Protein AF-A0A944AHN7-F1 (afdb_monomer_lite)

Secondary structure (DSSP, 8-state):
---PPPPP----------------EEE-SGGGHHHHHHHHHHHHHHH-------EEEEEEETTEEEEEE-GGGGSS-B-HHHHHHHHHHHHHT--GGGTT-EEEEEEETTEEGGGGBPP-TTS--PPPP-TTPPPP-TTT---SEEETTPPP-TTTTTT-EEE------BEEETTTTEEE-SS--BTTB-HHHHTHHHIIIIIHHHHHHTT-EEE-SS-----S--EEE-SSPPTT----EEEEESS-EEEEEE-----SSB-TT--GGGSEEEEEEE--TT---EEEEEEEESS-EEEEEEE-----TTB-S-EEEEEEETTEEEEEEE-TTSSTTS-EEEEEEEE-SEEEEEEEEE-S--TT---TT-EEEE--EEES--B--B-B--TTS-PPPB---SBGGGB-HHHHHHHTT--HHHH-TTTTS-HHHHS--

Sequence (437 aa):
MVRKMVLSLCCLAGMACSGTLLAQTRLDVADFKEECDSLTALLEKRTQVRSVVRIKQLSANGQLLNFSFTEHIGDWRWTREDIRWFRKELKARLPEKYKDYSIGELKCRKLDLNRYVTPVRNDNGRPAETAYRVRDRRSEVKPLVTRVESESYDKGLSGRHIALWQSHGRYFEEKLDRWEWQRATIFETVEDLYTQSYVLPFLVPMLENAGAVVMLPRERDFSRIERLADNDPALDGSCDSYTEKGDWSDAGTGFRNAKSEYTGIDNPFRMGSARKAAQKAGSEASASWSVDMPERGSYAVYISYTTLENSTDCASYTVHHLGGDTHFRVNQQMGGGMWVYLGDFELPEGRSTVITLDCGVPEGCSSKGKSVSADAVKVGGGMGNIARSSSGSGNAPVCSGMPRFTEGARYWLQWSGFDEKVWNLNEQKSDYRDDFM

Foldseek 3Di:
DDDDDDDDDDDDDDPPPPPPPQDKAWDDQVQCPVVFVVLQVVLCVVQVDHFGWGFPTWTDRPLEIATETEQRVLSGADAPVNVVVSQVSSLVPRDPVNNRGHYDFYHHPNDTVVLSHDDDPPDPLDHDDDPPDDDDCLVPDADQKDFPPADADPSFAASAEAEDEQFFFWWQDQVVFATDQPDDQDPNDRRRCVSNVCCLVPVVCVNVNSRYHYDYLFFNFPDQDKWKEWPDQAPVNFPKYKDKDDDKDWPAFAADPNDQAAEQLDARSRVHTKMKDAQEAPDPIKMWIKTAAQAWDWKWKWFAWAQDPQAFQFWWKWFQAPVGIIIMGGGSNDLHSFTDTDDTGTHHHGMDTGMMTDSHADPPGDRVSHMYMGTMMMIHQHQQRYFDGHDPPPDDTDTNRGGRNRHASLRSCRHGRHDCVQQVVVSNPDNPVSRDD

pLDDT: mean 89.03, std 15.63, range [26.81, 98.88]

Radius of gyration: 29.53 Å; chains: 1; bounding box: 69×67×77 Å

Structure (mmCIF, N/CA/C/O backbone):
data_AF-A0A944AHN7-F1
#
_entry.id   AF-A0A944AHN7-F1
#
loop_
_atom_site.group_PDB
_atom_site.id
_atom_site.type_symbol
_atom_site.label_atom_id
_atom_site.label_alt_id
_atom_site.label_comp_id
_atom_site.label_asym_id
_atom_site.label_entity_id
_atom_site.label_seq_id
_atom_site.pdbx_PDB_ins_code
_atom_site.Cartn_x
_atom_site.Cartn_y
_atom_site.Cartn_z
_atom_site.occupancy
_atom_site.B_iso_or_equiv
_atom_site.auth_seq_id
_atom_site.auth_comp_id
_atom_site.auth_asym_id
_atom_site.auth_atom_id
_atom_site.pdbx_PDB_model_num
ATOM 1 N N . MET A 1 1 ? 29.837 23.086 48.087 1.00 34.62 1 MET A N 1
ATOM 2 C CA . MET A 1 1 ? 29.639 24.391 48.756 1.00 34.62 1 MET A CA 1
ATOM 3 C C . MET A 1 1 ? 28.560 25.140 47.984 1.00 34.62 1 MET A C 1
ATOM 5 O O . MET A 1 1 ? 28.779 25.521 46.845 1.00 34.62 1 MET A O 1
ATOM 9 N N . VAL A 1 2 ? 27.355 25.194 48.549 1.00 30.11 2 VAL A N 1
ATOM 10 C CA . VAL A 1 2 ? 26.125 25.701 47.919 1.00 30.11 2 VAL A CA 1
ATOM 11 C C . VAL A 1 2 ? 26.207 27.225 47.780 1.00 30.11 2 VAL A C 1
ATOM 13 O O . VAL A 1 2 ? 26.407 27.908 48.783 1.00 30.11 2 VAL A O 1
ATOM 16 N N . ARG A 1 3 ? 26.041 27.776 46.569 1.00 27.00 3 ARG A N 1
ATOM 17 C CA . ARG A 1 3 ? 25.866 29.224 46.362 1.00 27.00 3 ARG A CA 1
ATOM 18 C C . ARG A 1 3 ? 24.430 29.521 45.938 1.00 27.00 3 ARG A C 1
ATOM 20 O O . ARG A 1 3 ? 23.948 29.035 44.923 1.00 27.00 3 ARG A O 1
ATOM 27 N N . LYS A 1 4 ? 23.778 30.298 46.803 1.00 28.92 4 LYS A N 1
ATOM 28 C CA . LYS A 1 4 ? 22.403 30.792 46.744 1.00 28.92 4 LYS A CA 1
ATOM 29 C C . LYS A 1 4 ? 22.189 31.690 45.523 1.00 28.92 4 LYS A C 1
ATOM 31 O O . LYS A 1 4 ? 22.969 32.608 45.289 1.00 28.92 4 LYS A O 1
ATOM 36 N N . MET A 1 5 ? 21.092 31.444 44.815 1.00 28.06 5 MET A N 1
ATOM 37 C CA . MET A 1 5 ? 20.520 32.323 43.799 1.00 28.06 5 MET A CA 1
ATOM 38 C C . MET A 1 5 ? 19.549 33.282 44.505 1.00 28.06 5 MET A C 1
ATOM 40 O O . MET A 1 5 ? 18.657 32.839 45.228 1.00 28.06 5 MET A O 1
ATOM 44 N N . VAL A 1 6 ? 19.762 34.589 44.354 1.00 28.97 6 VAL A N 1
ATOM 45 C CA . VAL A 1 6 ? 18.890 35.644 44.889 1.00 28.97 6 VAL A CA 1
ATOM 46 C C . VAL A 1 6 ? 17.769 35.889 43.879 1.00 28.97 6 VAL A C 1
ATOM 48 O O . VAL A 1 6 ? 18.037 36.279 42.746 1.00 28.97 6 VAL A O 1
ATOM 51 N N . LEU A 1 7 ? 16.522 35.642 44.291 1.00 27.39 7 LEU A N 1
ATOM 52 C CA . LEU A 1 7 ? 15.317 36.052 43.568 1.00 27.39 7 LEU A CA 1
ATOM 53 C C . LEU A 1 7 ? 15.121 37.565 43.725 1.00 27.39 7 LEU A C 1
ATOM 55 O O . LEU A 1 7 ? 15.085 38.071 44.846 1.00 27.39 7 LEU A O 1
ATOM 59 N N . SER A 1 8 ? 14.941 38.261 42.604 1.00 26.81 8 SER A N 1
ATOM 60 C CA . SER A 1 8 ? 14.446 39.636 42.573 1.00 26.81 8 SER A CA 1
ATOM 61 C C . SER A 1 8 ? 12.931 39.610 42.363 1.00 26.81 8 SER A C 1
ATOM 63 O O . SER A 1 8 ? 12.436 38.969 41.436 1.00 26.81 8 SER A O 1
ATOM 65 N N . LEU A 1 9 ? 12.200 40.255 43.272 1.00 27.22 9 LEU A N 1
ATOM 66 C CA . LEU A 1 9 ? 10.745 40.363 43.280 1.00 27.22 9 LEU A CA 1
ATOM 67 C C . LEU A 1 9 ? 10.353 41.634 42.507 1.00 27.22 9 LEU A C 1
ATOM 69 O O . LEU A 1 9 ? 10.551 42.740 43.005 1.00 27.22 9 LEU A O 1
ATOM 73 N N . CYS A 1 10 ? 9.783 41.496 41.310 1.00 26.94 10 CYS A N 1
ATOM 74 C CA . CYS A 1 10 ? 9.089 42.595 40.635 1.00 26.94 10 CYS A CA 1
ATOM 75 C C . CYS A 1 10 ? 7.582 42.336 40.678 1.00 26.94 10 CYS A C 1
ATOM 77 O O . CYS A 1 10 ? 7.059 41.480 39.968 1.00 26.94 10 CYS A O 1
ATOM 79 N N . CYS A 1 11 ? 6.896 43.094 41.533 1.00 27.78 11 CYS A N 1
ATOM 80 C CA . CYS A 1 11 ? 5.447 43.222 41.549 1.00 27.78 11 CYS A CA 1
ATOM 81 C C . CYS A 1 11 ? 4.974 43.920 40.268 1.00 27.78 11 CYS A C 1
ATOM 83 O O . CYS A 1 11 ? 5.330 45.072 40.029 1.00 27.78 11 CYS A O 1
ATOM 85 N N . LEU A 1 12 ? 4.123 43.259 39.487 1.00 29.81 12 LEU A N 1
ATOM 86 C CA . LEU A 1 12 ? 3.300 43.898 38.464 1.00 29.81 12 LEU A CA 1
ATOM 87 C C . LEU A 1 12 ? 1.873 43.369 38.601 1.00 29.81 12 LEU A C 1
ATOM 89 O O . LEU A 1 12 ? 1.613 42.171 38.519 1.00 29.81 12 LEU A O 1
ATOM 93 N N . ALA A 1 13 ? 0.978 44.308 38.895 1.00 31.42 13 ALA A N 1
ATOM 94 C CA . ALA A 1 13 ? -0.440 44.114 39.115 1.00 31.42 13 ALA A CA 1
ATOM 95 C C . ALA A 1 13 ? -1.112 43.540 37.859 1.00 31.42 13 ALA A C 1
ATOM 97 O O . ALA A 1 13 ? -1.247 44.221 36.844 1.00 31.42 13 ALA A O 1
ATOM 98 N N . GLY A 1 14 ? -1.544 42.283 37.942 1.00 28.36 14 GLY A N 1
ATOM 99 C CA . GLY A 1 14 ? -2.434 41.664 36.970 1.00 28.36 14 GLY A CA 1
ATOM 100 C C . GLY A 1 14 ? -3.878 41.798 37.436 1.00 28.36 14 GLY A C 1
ATOM 101 O O . GLY A 1 14 ? -4.233 41.292 38.498 1.00 28.36 14 GLY A O 1
ATOM 102 N N . MET A 1 15 ? -4.702 42.477 36.636 1.00 30.14 15 MET A N 1
ATOM 103 C CA . MET A 1 15 ? -6.161 42.448 36.729 1.00 30.14 15 MET A CA 1
ATOM 104 C C . MET A 1 15 ? -6.645 40.999 36.842 1.00 30.14 15 MET A C 1
ATOM 106 O O . MET A 1 15 ? -6.613 40.240 35.873 1.00 30.14 15 MET A O 1
ATOM 110 N N . ALA A 1 16 ? -7.118 40.622 38.027 1.00 27.25 16 ALA A N 1
ATOM 111 C CA . ALA A 1 16 ? -7.889 39.410 38.216 1.00 27.25 16 ALA A CA 1
ATOM 112 C C . ALA A 1 16 ? -9.256 39.614 37.549 1.00 27.25 16 ALA A C 1
ATOM 114 O O . ALA A 1 16 ? -10.187 40.150 38.147 1.00 27.25 16 ALA A O 1
ATOM 115 N N . CYS A 1 17 ? -9.384 39.193 36.289 1.00 28.59 17 CYS A N 1
ATOM 116 C CA . CYS A 1 17 ? -10.681 38.765 35.787 1.00 28.59 17 CYS A CA 1
ATOM 117 C C . CYS A 1 17 ? -11.078 37.540 36.611 1.00 28.59 17 CYS A C 1
ATOM 119 O O . CYS A 1 17 ? -10.610 36.430 36.361 1.00 28.59 17 CYS A O 1
ATOM 121 N N . SER A 1 18 ? -11.896 37.772 37.634 1.00 28.89 18 SER A N 1
ATOM 122 C CA . SER A 1 18 ? -12.565 36.754 38.433 1.00 28.89 18 SER A CA 1
ATOM 123 C C . SER A 1 18 ? -13.493 35.936 37.538 1.00 28.89 18 SER A C 1
ATOM 125 O O . SER A 1 18 ? -14.699 36.157 37.492 1.00 28.89 18 SER A O 1
ATOM 127 N N . GLY A 1 19 ? -12.927 34.980 36.806 1.00 31.30 19 GLY A N 1
ATOM 128 C CA . GLY A 1 19 ? -13.672 33.826 36.342 1.00 31.30 19 GLY A CA 1
ATOM 129 C C . GLY A 1 19 ? -14.032 33.017 37.577 1.00 31.30 19 GLY A C 1
ATOM 130 O O . GLY A 1 19 ? -13.216 32.246 38.077 1.00 31.30 19 GLY A O 1
ATOM 131 N N . THR A 1 20 ? -15.231 33.227 38.111 1.00 32.91 20 THR A N 1
ATOM 132 C CA . THR A 1 20 ? -15.842 32.301 39.058 1.00 32.91 20 THR A CA 1
ATOM 133 C C . THR A 1 20 ? -15.934 30.942 38.370 1.00 32.91 20 THR A C 1
ATOM 135 O O . THR A 1 20 ? -16.839 30.672 37.586 1.00 32.91 20 THR A O 1
ATOM 138 N N . LEU A 1 21 ? -14.960 30.075 38.649 1.00 34.97 21 LEU A N 1
ATOM 139 C CA . LEU A 1 21 ? -15.103 28.634 38.498 1.00 34.97 21 LEU A CA 1
ATOM 140 C C . LEU A 1 21 ? -16.301 28.239 39.363 1.00 34.97 21 LEU A C 1
ATOM 142 O O . LEU A 1 21 ? -16.180 28.095 40.578 1.00 34.97 21 LEU A O 1
ATOM 146 N N . LEU A 1 22 ? -17.481 28.143 38.750 1.00 44.50 22 LEU A N 1
ATOM 147 C CA . LEU A 1 22 ? -18.654 27.575 39.396 1.00 44.50 22 LEU A CA 1
ATOM 148 C C . LEU A 1 22 ? -18.277 26.159 39.842 1.00 44.50 22 LEU A C 1
ATOM 150 O O . LEU A 1 22 ? -17.990 25.286 39.019 1.00 44.50 22 LEU A O 1
ATOM 154 N N . ALA A 1 23 ? -18.204 25.957 41.155 1.00 51.66 23 ALA A N 1
ATOM 155 C CA . ALA A 1 23 ? -17.868 24.672 41.741 1.00 51.66 23 ALA A CA 1
ATOM 156 C C . ALA A 1 23 ? -18.914 23.634 41.307 1.00 51.66 23 ALA A C 1
ATOM 158 O O . ALA A 1 23 ? -20.102 23.775 41.601 1.00 51.66 23 ALA A O 1
ATOM 159 N N . GLN A 1 24 ? -18.482 22.588 40.596 1.00 64.12 24 GLN A N 1
ATOM 160 C CA . GLN A 1 24 ? -19.369 21.480 40.252 1.00 64.12 24 GLN A CA 1
ATOM 161 C C . GLN A 1 24 ? -19.737 20.723 41.525 1.00 64.12 24 GLN A C 1
ATOM 163 O O . GLN A 1 24 ? -18.887 20.089 42.150 1.00 64.12 24 GLN A O 1
ATOM 168 N N . THR A 1 25 ? -21.012 20.763 41.901 1.00 79.69 25 THR A N 1
ATOM 169 C CA . THR A 1 25 ? -21.500 20.001 43.055 1.00 79.69 25 THR A CA 1
ATOM 170 C C . THR A 1 25 ? -21.869 18.601 42.594 1.00 79.69 25 THR A C 1
ATOM 172 O O . THR A 1 25 ? -22.685 18.448 41.686 1.00 79.69 25 THR A O 1
ATOM 175 N N . ARG A 1 26 ? -21.257 17.570 43.184 1.00 81.38 26 ARG A N 1
ATOM 176 C CA . ARG A 1 26 ? -21.617 16.171 42.916 1.00 81.38 26 ARG A CA 1
ATOM 177 C C . ARG A 1 26 ? -22.935 15.848 43.618 1.00 81.38 26 ARG A C 1
ATOM 179 O O . ARG A 1 26 ? -23.107 16.196 44.781 1.00 81.38 26 ARG A O 1
ATOM 186 N N . LEU A 1 27 ? -23.843 15.196 42.904 1.00 87.00 27 LEU A N 1
ATOM 187 C CA . LEU A 1 27 ? -25.187 14.875 43.379 1.00 87.00 27 LEU A CA 1
ATOM 188 C C . LEU A 1 27 ? -25.384 13.361 43.481 1.00 87.00 27 LEU A C 1
ATOM 190 O O . LEU A 1 27 ? -24.620 12.589 42.891 1.00 87.00 27 LEU A O 1
ATOM 194 N N . ASP A 1 28 ? -26.403 12.956 44.239 1.00 85.50 28 ASP A N 1
ATOM 195 C CA . ASP A 1 28 ? -26.783 11.553 44.362 1.00 85.50 28 ASP A CA 1
ATOM 196 C C . ASP A 1 28 ? -27.455 11.068 43.074 1.00 85.50 28 ASP A C 1
ATOM 198 O O . ASP A 1 28 ? -28.281 11.752 42.472 1.00 85.50 28 ASP A O 1
ATOM 202 N N . VAL A 1 29 ? -27.051 9.884 42.638 1.00 89.81 29 VAL A N 1
ATOM 203 C CA . VAL A 1 29 ? -27.558 9.227 41.438 1.00 89.81 29 VAL A CA 1
ATOM 204 C C . VAL A 1 29 ? -28.761 8.337 41.765 1.00 89.81 29 VAL A C 1
ATOM 206 O O . VAL A 1 29 ? -29.553 8.041 40.873 1.00 89.81 29 VAL A O 1
ATOM 209 N N . ALA A 1 30 ? -28.922 7.925 43.029 1.00 87.62 30 ALA A N 1
ATOM 210 C CA . ALA A 1 30 ? -30.019 7.062 43.465 1.00 87.62 30 ALA A CA 1
ATOM 211 C C . ALA A 1 30 ? -31.401 7.672 43.178 1.00 87.62 30 ALA A C 1
ATOM 213 O O . ALA A 1 30 ? -32.330 6.933 42.854 1.00 87.62 30 ALA A O 1
ATOM 214 N N . ASP A 1 31 ? -31.490 9.006 43.192 1.00 87.62 31 ASP A N 1
ATOM 215 C CA . ASP A 1 31 ? -32.692 9.786 42.874 1.00 87.62 31 ASP A CA 1
ATOM 216 C C . ASP A 1 31 ? -33.209 9.562 41.434 1.00 87.62 31 ASP A C 1
ATOM 218 O O . ASP A 1 31 ? -34.308 10.001 41.134 1.00 87.62 31 ASP A O 1
ATOM 222 N N . PHE A 1 32 ? -32.436 8.920 40.543 1.00 91.94 32 PHE A N 1
ATOM 223 C CA . PHE A 1 32 ? -32.744 8.780 39.109 1.00 91.94 32 PHE A CA 1
ATOM 224 C C . PHE A 1 32 ? -33.001 7.337 38.649 1.00 91.94 32 PHE A C 1
ATOM 226 O O . PHE A 1 32 ? -32.934 7.035 37.450 1.00 91.94 32 PHE A O 1
ATOM 233 N N . LYS A 1 33 ? -33.190 6.400 39.582 1.00 89.94 33 LYS A N 1
ATOM 234 C CA . LYS A 1 33 ? -33.290 4.974 39.246 1.00 89.94 33 LYS A CA 1
ATOM 235 C C . LYS A 1 33 ? -34.514 4.673 38.369 1.00 89.94 33 LYS A C 1
ATOM 237 O O . LYS A 1 33 ? -34.361 4.057 37.317 1.00 89.94 33 LYS A O 1
ATOM 242 N N . GLU A 1 34 ? -35.696 5.136 38.768 1.00 92.06 34 GLU A N 1
ATOM 243 C CA . GLU A 1 34 ? -36.958 4.870 38.055 1.00 92.06 34 GLU A CA 1
ATOM 244 C C . GLU A 1 34 ? -36.999 5.567 36.685 1.00 92.06 34 GLU A C 1
ATOM 246 O O . GLU A 1 34 ? -37.520 5.044 35.693 1.00 92.06 34 GLU A O 1
ATOM 251 N N . GLU A 1 35 ? -36.377 6.739 36.603 1.00 93.69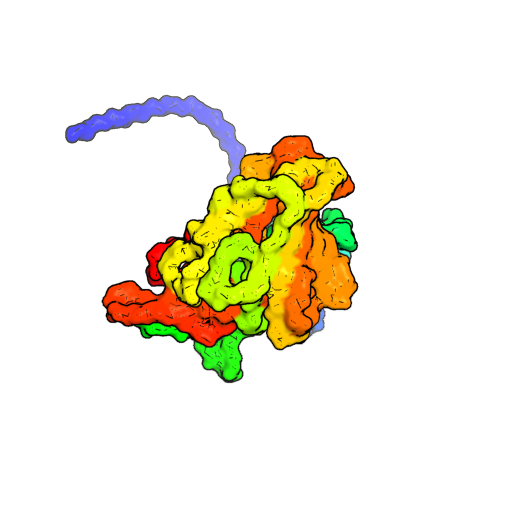 35 GLU A N 1
ATOM 252 C CA . GLU A 1 35 ? -36.197 7.520 35.389 1.00 93.69 35 GLU A CA 1
ATOM 253 C C . GLU A 1 35 ? -35.289 6.789 34.403 1.00 93.69 35 GLU A C 1
ATOM 255 O O . GLU A 1 35 ? -35.598 6.726 33.213 1.00 93.69 35 GLU A O 1
ATOM 260 N N . CYS A 1 36 ? -34.182 6.215 34.885 1.00 94.38 36 CYS A N 1
ATOM 261 C CA . CYS A 1 36 ? -33.274 5.412 34.070 1.00 94.38 36 CYS A CA 1
ATOM 262 C C . CYS A 1 36 ? -33.965 4.156 33.524 1.00 94.38 36 CYS A C 1
ATOM 264 O O . CYS A 1 36 ? -33.813 3.850 32.338 1.00 94.38 36 CYS A O 1
ATOM 266 N N . ASP A 1 37 ? -34.764 3.468 34.341 1.00 94.19 37 ASP A N 1
ATOM 267 C CA . ASP A 1 37 ? -35.537 2.295 33.914 1.00 94.19 37 ASP A CA 1
ATOM 268 C C . ASP A 1 37 ? -36.569 2.682 32.835 1.00 94.19 37 ASP A C 1
ATOM 270 O O . ASP A 1 37 ? -36.672 2.041 31.785 1.00 94.19 37 ASP A O 1
ATOM 274 N N . SER A 1 38 ? -37.260 3.809 33.025 1.00 95.81 38 SER A N 1
ATOM 275 C CA . SER A 1 38 ? -38.214 4.348 32.048 1.00 95.81 38 SER A CA 1
ATOM 276 C C . SER A 1 38 ? -37.545 4.759 30.733 1.00 95.81 38 SER A C 1
ATOM 278 O O . SER A 1 38 ? -38.036 4.438 29.648 1.00 95.81 38 SER A O 1
ATOM 280 N N . LEU A 1 39 ? -36.415 5.469 30.804 1.00 95.69 39 LEU A N 1
ATOM 281 C CA . LEU A 1 39 ? -35.647 5.882 29.627 1.00 95.69 39 LEU A CA 1
ATOM 282 C C . LEU A 1 39 ? -35.099 4.675 28.864 1.00 95.69 39 LEU A C 1
ATOM 284 O O . LEU A 1 39 ? -35.103 4.693 27.634 1.00 95.69 39 LEU A O 1
ATOM 288 N N . THR A 1 40 ? -34.689 3.625 29.578 1.00 96.12 40 THR A N 1
ATOM 289 C CA . THR A 1 40 ? -34.264 2.351 28.988 1.00 96.12 40 THR A CA 1
ATOM 290 C C . THR A 1 40 ? -35.383 1.737 28.150 1.00 96.12 40 THR A C 1
ATOM 292 O O . THR A 1 40 ? -35.187 1.479 26.962 1.00 96.12 40 THR A O 1
ATOM 295 N N . ALA A 1 41 ? -36.585 1.596 28.718 1.00 95.44 41 ALA A N 1
ATOM 296 C CA . ALA A 1 41 ? -37.734 1.041 28.003 1.00 95.44 41 ALA A CA 1
ATOM 297 C C . ALA A 1 41 ? -38.132 1.883 26.774 1.00 95.44 41 ALA A C 1
ATOM 299 O O . ALA A 1 41 ? -38.478 1.349 25.717 1.00 95.44 41 ALA A O 1
ATOM 300 N N . LEU A 1 42 ? -38.066 3.215 26.884 1.00 95.62 42 LEU A N 1
ATOM 301 C CA . LEU A 1 42 ? -38.371 4.121 25.774 1.00 95.62 42 LEU A CA 1
ATOM 302 C C . LEU A 1 42 ? -37.338 4.034 24.647 1.00 95.62 42 LEU A C 1
ATOM 304 O O . LEU A 1 42 ? -37.718 4.049 23.475 1.00 95.62 42 LEU A O 1
ATOM 308 N N . LEU A 1 43 ? -36.051 3.936 24.986 1.00 94.06 43 LEU A N 1
ATOM 309 C CA . LEU A 1 43 ? -34.975 3.768 24.012 1.00 94.06 43 LEU A CA 1
ATOM 310 C C . LEU A 1 43 ? -35.063 2.418 23.304 1.00 94.06 43 LEU A C 1
ATOM 312 O O . LEU A 1 43 ? -34.957 2.391 22.077 1.00 94.06 43 LEU A O 1
ATOM 316 N N . GLU A 1 44 ? -35.330 1.325 24.024 1.00 93.25 44 GLU A N 1
ATOM 317 C CA . GLU A 1 44 ? -35.548 0.009 23.409 1.00 93.25 44 GLU A CA 1
ATOM 318 C C . GLU A 1 44 ? -36.732 0.060 22.435 1.00 93.25 44 GLU A C 1
ATOM 320 O O . GLU A 1 44 ? -36.604 -0.349 21.283 1.00 93.25 44 GLU A O 1
ATOM 325 N N . LYS A 1 45 ? -37.857 0.677 22.823 1.00 93.69 45 LYS A N 1
ATOM 326 C CA . LYS A 1 45 ? -39.014 0.842 21.928 1.00 93.69 45 LYS A CA 1
ATOM 327 C C . LYS A 1 45 ? -38.694 1.689 20.691 1.00 93.69 45 LYS A C 1
ATOM 329 O O . LYS A 1 45 ? -39.165 1.380 19.597 1.00 93.69 45 LYS A O 1
ATOM 334 N N . ARG A 1 46 ? -37.923 2.768 20.852 1.00 90.81 46 ARG A N 1
ATOM 335 C CA . ARG A 1 46 ? -37.590 3.708 19.768 1.00 90.81 46 ARG A CA 1
ATOM 336 C C . ARG A 1 46 ? -36.570 3.136 18.784 1.00 90.81 46 ARG A C 1
ATOM 338 O O . ARG A 1 46 ? -36.674 3.402 17.593 1.00 90.81 46 ARG A O 1
ATOM 345 N N . THR A 1 47 ? -35.587 2.390 19.279 1.00 87.62 47 THR A N 1
ATOM 346 C CA . THR A 1 47 ? -34.413 1.960 18.500 1.00 87.62 47 THR A CA 1
ATOM 347 C C . THR A 1 47 ? -34.404 0.473 18.166 1.00 87.62 47 THR A C 1
ATOM 349 O O . THR A 1 47 ? -33.641 0.066 17.297 1.00 87.62 47 THR A O 1
ATOM 352 N N . GLN A 1 48 ? -35.226 -0.333 18.848 1.00 89.88 48 GLN A N 1
ATOM 353 C CA . GLN A 1 48 ? -35.219 -1.802 18.809 1.00 89.88 48 GLN A CA 1
ATOM 354 C C . GLN A 1 48 ? -33.913 -2.442 19.321 1.00 89.88 48 GLN A C 1
ATOM 356 O O . GLN A 1 48 ? -33.730 -3.652 19.208 1.00 89.88 48 GLN A O 1
ATOM 361 N N . VAL A 1 49 ? -33.008 -1.654 19.914 1.00 89.50 49 VAL A N 1
ATOM 362 C CA . VAL A 1 49 ? -31.750 -2.135 20.497 1.00 89.50 49 VAL A CA 1
ATOM 363 C C . VAL A 1 49 ? -31.910 -2.285 22.007 1.00 89.50 49 VAL A C 1
ATOM 365 O O . VAL A 1 49 ? -32.273 -1.333 22.704 1.00 89.50 49 VAL A O 1
ATOM 368 N N . ARG A 1 50 ? -31.588 -3.481 22.510 1.00 92.88 50 ARG A N 1
ATOM 369 C CA . ARG A 1 50 ? -31.555 -3.802 23.941 1.00 92.88 50 ARG A CA 1
ATOM 370 C C . ARG A 1 50 ? -30.251 -3.329 24.568 1.00 92.88 50 ARG A C 1
ATOM 372 O O . ARG A 1 50 ? -29.200 -3.906 24.314 1.00 92.88 50 ARG A O 1
ATOM 379 N N . SER A 1 51 ? -30.338 -2.308 25.409 1.00 94.12 51 SER A N 1
ATOM 380 C CA . SER A 1 51 ? -29.260 -1.870 26.300 1.00 94.12 51 SER A CA 1
ATOM 381 C C . SER A 1 51 ? -29.874 -1.185 27.528 1.00 94.12 51 SER A C 1
ATOM 383 O O . SER A 1 51 ? -31.087 -1.249 27.712 1.00 94.12 51 SER A O 1
ATOM 385 N N . VAL A 1 52 ? -29.067 -0.572 28.395 1.00 94.81 52 VAL A N 1
ATOM 386 C CA . VAL A 1 52 ? -29.513 0.040 29.654 1.00 94.81 52 VAL A CA 1
ATOM 387 C C . VAL A 1 52 ? -28.985 1.459 29.825 1.00 94.81 52 VAL A C 1
ATOM 389 O O . VAL A 1 52 ? -27.809 1.750 29.605 1.00 94.81 52 VAL A O 1
ATOM 392 N N . VAL A 1 53 ? -29.853 2.357 30.285 1.00 95.69 53 VAL A N 1
ATOM 393 C CA . VAL A 1 53 ? -29.450 3.690 30.733 1.00 95.69 53 VAL A CA 1
ATOM 394 C C . VAL A 1 53 ? -29.032 3.582 32.189 1.00 95.69 53 VAL A C 1
ATOM 396 O O . VAL A 1 53 ? -29.829 3.216 33.047 1.00 95.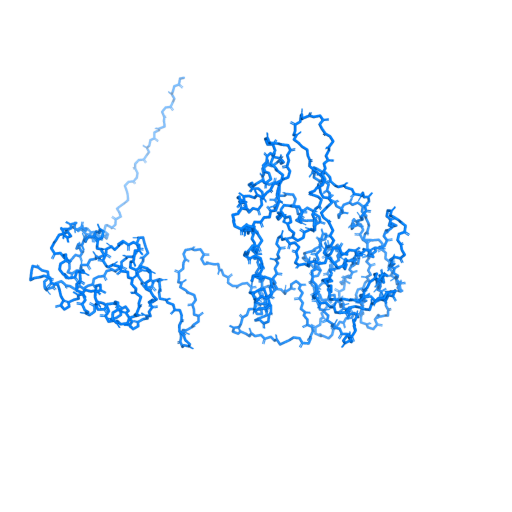69 53 VAL A O 1
ATOM 399 N N . ARG A 1 54 ? -27.777 3.918 32.491 1.00 95.19 54 ARG A N 1
ATOM 400 C CA . ARG A 1 54 ? -27.310 4.066 33.873 1.00 95.19 54 ARG A CA 1
ATOM 401 C C . ARG A 1 54 ? -26.475 5.318 34.008 1.00 95.19 54 ARG A C 1
ATOM 403 O O . ARG A 1 54 ? -25.534 5.535 33.244 1.00 95.19 54 ARG A O 1
ATOM 410 N N . ILE A 1 55 ? -26.797 6.127 35.006 1.00 95.31 55 ILE A N 1
ATOM 411 C CA . ILE A 1 55 ? -25.989 7.284 35.372 1.00 95.31 55 ILE A CA 1
ATOM 412 C C . ILE A 1 55 ? -24.827 6.783 36.238 1.00 95.31 55 ILE A C 1
ATOM 414 O O . ILE A 1 55 ? -25.008 6.065 37.216 1.00 95.31 55 ILE A O 1
ATOM 418 N N . LYS A 1 56 ? -23.609 7.147 35.854 1.00 94.12 56 LYS A N 1
ATOM 419 C CA . LYS A 1 56 ? -22.378 6.911 36.613 1.00 94.12 56 LYS A CA 1
ATOM 420 C C . LYS A 1 56 ? -22.080 8.070 37.561 1.00 94.12 56 LYS A C 1
ATOM 422 O O . LYS A 1 56 ? -21.587 7.861 38.667 1.00 94.12 56 LYS A O 1
ATOM 427 N N . GLN A 1 57 ? -22.334 9.298 37.117 1.00 93.81 57 GLN A N 1
ATOM 428 C CA . GLN A 1 57 ? -22.120 10.499 37.913 1.00 93.81 57 GLN A CA 1
ATOM 429 C C . GLN A 1 57 ? -23.102 11.595 37.507 1.00 93.81 57 GLN A C 1
ATOM 431 O O . GLN A 1 57 ? -23.317 11.837 36.321 1.00 93.81 57 GLN A O 1
ATOM 436 N N . LEU A 1 58 ? -23.629 12.286 38.513 1.00 94.44 58 LEU A N 1
ATOM 437 C CA . LEU A 1 58 ? -24.454 13.474 38.367 1.00 94.44 58 LEU A CA 1
ATOM 438 C C . LEU A 1 58 ? -23.733 14.664 39.004 1.00 94.44 58 LEU A C 1
ATOM 440 O O . LEU A 1 58 ? -23.176 14.550 40.103 1.00 94.44 58 LEU A O 1
ATOM 444 N N . SER A 1 59 ? -23.725 15.804 38.323 1.00 93.56 59 SER A N 1
ATOM 445 C CA . SER A 1 59 ? -23.247 17.055 38.906 1.00 93.56 59 SER A CA 1
ATOM 446 C C . SER A 1 59 ? -24.096 18.243 38.486 1.00 93.56 59 SER A C 1
ATOM 448 O O . SER A 1 59 ? -24.696 18.245 37.415 1.00 93.56 59 SER A O 1
ATOM 450 N N . ALA A 1 60 ? -24.130 19.272 39.326 1.00 92.69 60 ALA A N 1
ATOM 451 C CA . ALA A 1 60 ? -24.725 20.559 38.998 1.00 92.69 60 ALA A CA 1
ATOM 452 C C . ALA A 1 60 ? -23.636 21.609 38.760 1.00 92.69 60 ALA A C 1
ATOM 454 O O . ALA A 1 60 ? -22.652 21.675 39.500 1.00 92.69 60 ALA A O 1
ATOM 455 N N . ASN A 1 61 ? -23.832 22.437 37.737 1.00 89.94 61 ASN A N 1
ATOM 456 C CA . ASN A 1 61 ? -23.066 23.652 37.487 1.00 89.94 61 ASN A CA 1
ATOM 457 C C . ASN A 1 61 ? -24.053 24.814 37.294 1.00 89.94 61 ASN A C 1
ATOM 459 O O . ASN A 1 61 ? -24.664 24.944 36.231 1.00 89.94 61 ASN A O 1
ATOM 463 N N . GLY A 1 62 ? -24.272 25.615 38.340 1.00 88.88 62 GLY A N 1
ATOM 464 C CA . GLY A 1 62 ? -25.377 26.577 38.363 1.00 88.88 62 GLY A CA 1
ATOM 465 C C . GLY A 1 62 ? -26.725 25.862 38.208 1.00 88.88 62 GLY A C 1
ATOM 466 O O . GLY A 1 62 ? -26.992 24.894 38.912 1.00 88.88 62 GLY A O 1
ATOM 467 N N . GLN A 1 63 ? -27.552 26.300 37.254 1.00 90.81 63 GLN A N 1
ATOM 468 C CA . GLN A 1 63 ? -28.847 25.672 36.937 1.00 90.81 63 GLN A CA 1
ATOM 469 C C . GLN A 1 63 ? -28.750 24.513 35.927 1.00 90.81 63 GLN A C 1
ATOM 471 O O . GLN A 1 63 ? -29.777 24.036 35.448 1.00 90.81 63 GLN A O 1
ATOM 476 N N . LEU A 1 64 ? -27.544 24.054 35.573 1.00 94.56 64 LEU A N 1
ATOM 477 C CA . LEU A 1 64 ? -27.346 22.951 34.630 1.00 94.56 64 LEU A CA 1
ATOM 478 C C . LEU A 1 64 ? -27.025 21.646 35.361 1.00 94.56 64 LEU A C 1
ATOM 480 O O . LEU A 1 64 ? -26.022 21.567 36.070 1.00 94.56 64 LEU A O 1
ATOM 484 N N . LEU A 1 65 ? -27.834 20.610 35.130 1.00 95.81 65 LEU A N 1
ATOM 485 C CA . LEU A 1 65 ? -27.536 19.234 35.532 1.00 95.81 65 LEU A CA 1
ATOM 486 C C . LEU A 1 65 ? -26.758 18.514 34.437 1.00 95.81 65 LEU A C 1
ATOM 488 O O . LEU A 1 65 ? -27.248 18.344 33.321 1.00 95.81 65 LEU A O 1
ATOM 492 N N . ASN A 1 66 ? -25.554 18.071 34.776 1.00 95.88 66 ASN A N 1
ATOM 493 C CA . ASN A 1 66 ? -24.665 17.327 33.900 1.00 95.88 66 ASN A CA 1
ATOM 494 C C . ASN A 1 66 ? -24.701 15.845 34.270 1.00 95.88 66 ASN A C 1
ATOM 496 O O . ASN A 1 66 ? -24.489 15.473 35.426 1.00 95.88 66 ASN A O 1
ATOM 500 N N . PHE A 1 67 ? -24.924 15.003 33.267 1.00 96.19 67 PHE A N 1
ATOM 501 C CA . PHE A 1 67 ? -25.069 13.562 33.418 1.00 96.19 67 PHE A CA 1
ATOM 502 C C . PHE A 1 67 ? -23.891 12.863 32.753 1.00 96.19 67 PHE A C 1
ATOM 504 O O . PHE A 1 67 ? -23.644 13.036 31.561 1.00 96.19 67 PHE A O 1
ATOM 511 N N . SER A 1 68 ? -23.173 12.041 33.509 1.00 95.75 68 SER A N 1
ATOM 512 C CA . SER A 1 68 ? -22.215 11.080 32.971 1.00 95.75 68 SER A CA 1
ATOM 513 C C . SER A 1 68 ? -22.812 9.691 33.102 1.00 95.75 68 SER A C 1
ATOM 515 O O . SER A 1 68 ? -23.077 9.239 34.214 1.00 95.75 68 SER A O 1
ATOM 517 N N . PHE A 1 69 ? -23.046 9.029 31.977 1.00 95.75 69 PHE A N 1
ATOM 518 C CA . PHE A 1 69 ? -23.620 7.692 31.896 1.00 95.75 69 PHE A CA 1
ATOM 519 C C . PHE A 1 69 ? -22.529 6.620 31.766 1.00 95.75 69 PHE A C 1
ATOM 521 O O . PHE A 1 69 ? -21.381 6.902 31.398 1.00 95.75 69 PHE A O 1
ATOM 528 N N . THR A 1 70 ? -22.891 5.373 32.062 1.00 94.56 70 THR A N 1
ATOM 529 C CA . THR A 1 70 ? -22.071 4.197 31.732 1.00 94.56 70 THR A CA 1
ATOM 530 C C . THR A 1 70 ? -21.949 4.016 30.218 1.00 94.56 70 THR A C 1
ATOM 532 O O . THR A 1 70 ? -22.744 4.553 29.452 1.00 94.56 70 THR A O 1
ATOM 535 N N . GLU A 1 71 ? -20.984 3.212 29.784 1.00 92.56 71 GLU A N 1
ATOM 536 C CA . GLU A 1 71 ? -20.705 2.897 28.379 1.00 92.56 71 GLU A CA 1
ATOM 537 C C . GLU A 1 71 ? -21.912 2.379 27.590 1.00 92.56 71 GLU A C 1
ATOM 539 O O . GLU A 1 71 ? -22.006 2.681 26.408 1.00 92.56 71 GLU A O 1
ATOM 544 N N . HIS A 1 72 ? -22.854 1.698 28.250 1.00 94.12 72 HIS A N 1
ATOM 545 C CA . HIS A 1 72 ? -24.070 1.143 27.646 1.00 94.12 72 HIS A CA 1
ATOM 546 C C . HIS A 1 72 ? -24.931 2.173 26.906 1.00 94.12 72 HIS A C 1
ATOM 548 O O . HIS A 1 72 ? -25.568 1.848 25.910 1.00 94.12 72 HIS A O 1
ATOM 554 N N . ILE A 1 73 ? -24.895 3.453 27.308 1.00 93.56 73 ILE A N 1
ATOM 555 C CA . ILE A 1 73 ? -25.608 4.496 26.555 1.00 93.56 73 ILE A CA 1
ATOM 556 C C . ILE A 1 73 ? -25.058 4.668 25.128 1.00 93.56 73 ILE A C 1
ATOM 558 O O . ILE A 1 73 ? -25.733 5.224 24.265 1.00 93.56 73 ILE A O 1
ATOM 562 N N . GLY A 1 74 ? -23.826 4.219 24.879 1.00 90.00 74 GLY A N 1
ATOM 563 C CA . GLY A 1 74 ? -23.182 4.220 23.571 1.00 90.00 74 GLY A CA 1
ATOM 564 C C . GLY A 1 74 ? -23.605 3.071 22.654 1.00 90.00 74 GLY A C 1
ATOM 565 O O . GLY A 1 74 ? -23.258 3.122 21.479 1.00 90.00 74 GLY A O 1
ATOM 566 N N . ASP A 1 75 ? -24.351 2.075 23.147 1.00 90.31 75 ASP A N 1
ATOM 567 C CA . ASP A 1 75 ? -24.794 0.929 22.336 1.00 90.31 75 ASP A CA 1
ATOM 568 C C . ASP A 1 75 ? -25.873 1.333 21.318 1.00 90.31 75 ASP A C 1
ATOM 570 O O . ASP A 1 75 ? -26.035 0.710 20.268 1.00 90.31 75 ASP A O 1
ATOM 574 N N . TRP A 1 76 ? -26.619 2.402 21.612 1.00 90.44 76 TRP A N 1
ATOM 575 C CA . TRP A 1 76 ? -27.611 2.956 20.700 1.00 90.44 76 TRP A CA 1
ATOM 576 C C . TRP A 1 76 ? -26.964 3.806 19.609 1.00 90.44 76 TRP A C 1
ATOM 578 O O . TRP A 1 76 ? -26.100 4.647 19.862 1.00 90.44 76 TRP A O 1
ATOM 588 N N . ARG A 1 77 ? -27.467 3.663 18.380 1.00 87.56 77 ARG A N 1
ATOM 589 C CA . ARG A 1 77 ? -27.163 4.596 17.295 1.00 87.56 77 ARG A CA 1
ATOM 590 C C . ARG A 1 77 ? -27.815 5.946 17.594 1.00 87.56 77 ARG A C 1
ATOM 592 O O . ARG A 1 77 ? -29.032 6.073 17.512 1.00 87.56 77 ARG A O 1
ATOM 599 N N . TRP A 1 78 ? -27.005 6.966 17.860 1.00 88.88 78 TRP A N 1
ATOM 600 C CA . TRP A 1 78 ? -27.501 8.322 18.078 1.00 88.88 78 TRP A CA 1
ATOM 601 C C . TRP A 1 78 ? -27.615 9.097 16.766 1.00 88.88 78 TRP A C 1
ATOM 603 O O . TRP A 1 78 ? -26.695 9.110 15.942 1.00 88.88 78 TRP A O 1
ATOM 613 N N . THR A 1 79 ? -28.724 9.811 16.594 1.00 86.88 79 THR A N 1
ATOM 614 C CA . THR A 1 79 ? -28.842 10.934 15.657 1.00 86.88 79 THR A CA 1
ATOM 615 C C . THR A 1 79 ? -28.977 12.253 16.424 1.00 86.88 79 THR A C 1
ATOM 617 O O . THR A 1 79 ? -29.251 12.274 17.628 1.00 86.88 79 THR A O 1
ATOM 620 N N . ARG A 1 80 ? -28.838 13.395 15.733 1.00 85.44 80 ARG A N 1
ATOM 621 C CA . ARG A 1 80 ? -29.120 14.714 16.339 1.00 85.44 80 ARG A CA 1
ATOM 622 C C . ARG A 1 80 ? -30.559 14.821 16.850 1.00 85.44 80 ARG A C 1
ATOM 624 O O . ARG A 1 80 ? -30.833 15.564 17.791 1.00 85.44 80 ARG A O 1
ATOM 631 N N . GLU A 1 81 ? -31.496 14.130 16.207 1.00 87.94 81 GLU A N 1
ATOM 632 C CA . GLU A 1 81 ? -32.886 14.089 16.647 1.00 87.94 81 GLU A CA 1
ATOM 633 C C . GLU A 1 81 ? -33.042 13.247 17.910 1.00 87.94 81 GLU A C 1
ATOM 635 O O . GLU A 1 81 ? -33.677 13.710 18.855 1.00 87.94 81 GLU A O 1
ATOM 640 N N . ASP A 1 82 ? -32.383 12.089 17.980 1.00 90.56 82 ASP A N 1
ATOM 641 C CA . ASP A 1 82 ? -32.440 11.221 19.160 1.00 90.56 82 ASP A CA 1
ATOM 642 C C . ASP A 1 82 ? -31.838 11.889 20.391 1.00 90.56 82 ASP A C 1
ATOM 644 O O . ASP A 1 82 ? -32.406 11.779 21.471 1.00 90.56 82 ASP A O 1
ATOM 648 N N . ILE A 1 83 ? -30.756 12.664 20.250 1.00 91.38 83 ILE A N 1
ATOM 649 C CA . ILE A 1 83 ? -30.205 13.427 21.381 1.00 91.38 83 ILE A CA 1
ATOM 650 C C . ILE A 1 83 ? -31.168 14.525 21.840 1.00 91.38 83 ILE A C 1
ATOM 652 O O . ILE A 1 83 ? -31.332 14.732 23.044 1.00 91.38 83 ILE A O 1
ATOM 656 N N . ARG A 1 84 ? -31.827 15.236 20.914 1.00 92.75 84 ARG A N 1
ATOM 657 C CA . ARG A 1 84 ? -32.837 16.249 21.273 1.00 92.75 84 ARG A CA 1
ATOM 658 C C . ARG A 1 84 ? -34.035 15.611 21.971 1.00 92.75 84 ARG A C 1
ATOM 660 O O . ARG A 1 84 ? -34.484 16.128 22.992 1.00 92.75 84 ARG A O 1
ATOM 667 N N . TRP A 1 85 ? -34.514 14.488 21.444 1.00 95.19 85 TRP A N 1
ATOM 668 C CA . TRP A 1 85 ? -35.573 13.692 22.050 1.00 95.19 85 TRP A CA 1
ATOM 669 C C . TRP A 1 85 ? -35.164 13.211 23.446 1.00 95.19 85 TRP A C 1
ATOM 671 O O . TRP A 1 85 ? -35.870 13.482 24.409 1.00 95.19 85 TRP A O 1
ATOM 681 N N . PHE A 1 86 ? -33.982 12.616 23.594 1.00 96.00 86 PHE A N 1
ATOM 682 C CA . PHE A 1 86 ? -33.495 12.093 24.867 1.00 96.00 86 PHE A CA 1
ATOM 683 C C . PHE A 1 86 ? -33.329 13.193 25.919 1.00 96.00 86 PHE A C 1
ATOM 685 O O . PHE A 1 86 ? -33.772 13.032 27.052 1.00 96.00 86 PHE A O 1
ATOM 692 N N . ARG A 1 87 ? -32.788 14.361 25.541 1.00 96.31 87 ARG A N 1
ATOM 693 C CA . ARG A 1 87 ? -32.740 15.548 26.415 1.00 96.31 87 ARG A CA 1
ATOM 694 C C . ARG A 1 87 ? -34.134 15.971 26.881 1.00 96.31 87 ARG A C 1
ATOM 696 O O . ARG A 1 87 ? -34.300 16.304 28.052 1.00 96.31 87 ARG A O 1
ATOM 703 N N . LYS A 1 88 ? -35.124 15.963 25.982 1.00 96.81 88 LYS A N 1
ATOM 704 C CA . LYS A 1 88 ? -36.516 16.303 26.305 1.00 96.81 88 LYS A CA 1
ATOM 705 C C . LYS A 1 88 ? -37.130 15.283 27.266 1.00 96.81 88 LYS A C 1
ATOM 707 O O . LYS A 1 88 ? -37.718 15.687 28.264 1.00 96.81 88 LYS A O 1
ATOM 712 N N . GLU A 1 89 ? -36.968 13.989 26.997 1.00 96.50 89 GLU A N 1
ATOM 713 C CA . GLU A 1 89 ? -37.512 12.927 27.848 1.00 96.50 89 GLU A CA 1
ATOM 714 C C . GLU A 1 89 ? -36.857 12.901 29.234 1.00 96.50 89 GLU A C 1
ATOM 716 O O . GLU A 1 89 ? -37.562 12.710 30.225 1.00 96.50 89 GLU A O 1
ATOM 721 N N . LEU A 1 90 ? -35.544 13.149 29.310 1.00 95.69 90 LEU A N 1
ATOM 722 C CA . LEU A 1 90 ? -34.806 13.275 30.567 1.00 95.69 90 LEU A CA 1
ATOM 723 C C . LEU A 1 90 ? -35.269 14.502 31.364 1.00 95.69 90 LEU A C 1
ATOM 725 O O . LEU A 1 90 ? -35.509 14.394 32.561 1.00 95.69 90 LEU A O 1
ATOM 729 N N . LYS A 1 91 ? -35.462 15.656 30.706 1.00 96.00 91 LYS A N 1
ATOM 730 C CA . LYS A 1 91 ? -35.986 16.873 31.350 1.00 96.00 91 LYS A CA 1
ATOM 731 C C . LYS A 1 91 ? -37.401 16.673 31.896 1.00 96.00 91 LYS A C 1
ATOM 733 O O . LYS A 1 91 ? -37.692 17.108 33.004 1.00 96.00 91 LYS A O 1
ATOM 738 N N . ALA A 1 92 ? -38.271 16.023 31.124 1.00 95.31 92 ALA A N 1
ATOM 739 C CA . ALA A 1 92 ? -39.658 15.769 31.514 1.00 95.31 92 ALA A CA 1
ATOM 740 C C . ALA A 1 92 ? -39.786 14.818 32.714 1.00 95.31 92 ALA A C 1
ATOM 742 O O . ALA A 1 92 ? -40.824 14.805 33.366 1.00 95.31 92 ALA A O 1
ATOM 743 N N . ARG A 1 93 ? -38.742 14.031 32.986 1.00 93.69 93 ARG A N 1
ATOM 744 C CA . ARG A 1 93 ? -38.697 13.036 34.060 1.00 93.69 93 ARG A CA 1
ATOM 745 C C . ARG A 1 93 ? -37.743 13.415 35.182 1.00 93.69 93 ARG A C 1
ATOM 747 O O . ARG A 1 93 ? -37.421 12.562 35.984 1.00 93.69 93 ARG A O 1
ATOM 754 N N . LEU A 1 94 ? -37.259 14.657 35.253 1.00 93.94 94 LEU A N 1
ATOM 755 C CA . LEU A 1 94 ? -36.442 15.043 36.402 1.00 93.94 94 LEU A CA 1
ATOM 756 C C . LEU A 1 94 ? -37.255 14.859 37.697 1.00 93.94 94 LEU A C 1
ATOM 758 O O . LEU A 1 94 ? -38.389 15.345 37.746 1.00 93.94 94 LEU A O 1
ATOM 762 N N . PRO A 1 95 ? -36.681 14.232 38.741 1.00 92.69 95 PRO A N 1
ATOM 763 C CA . PRO A 1 95 ? -37.308 14.172 40.056 1.00 92.69 95 PRO A CA 1
ATOM 764 C C . PRO A 1 95 ? -37.673 15.578 40.546 1.00 92.69 95 PRO A C 1
ATOM 766 O O . PRO A 1 95 ? -36.989 16.546 40.205 1.00 92.69 95 PRO A O 1
ATOM 769 N N . GLU A 1 96 ? -38.704 15.711 41.387 1.00 90.62 96 GLU A N 1
ATOM 770 C CA . GLU A 1 96 ? -39.244 17.024 41.794 1.00 90.62 96 GLU A CA 1
ATOM 771 C C . GLU A 1 96 ? -38.160 17.955 42.378 1.00 90.62 96 GLU A C 1
ATOM 773 O O . GLU A 1 96 ? -38.112 19.141 42.062 1.00 90.62 96 GLU A O 1
ATOM 778 N N . LYS A 1 97 ? -37.199 17.387 43.122 1.00 90.88 97 LYS A N 1
ATOM 779 C CA . LYS A 1 97 ? -36.004 18.065 43.667 1.00 90.88 97 LYS A CA 1
ATOM 780 C C . LYS A 1 97 ? -35.150 18.790 42.613 1.00 90.88 97 LYS A C 1
ATOM 782 O O . LYS A 1 97 ? -34.427 19.730 42.937 1.00 90.88 97 LYS A O 1
ATOM 787 N N . TYR A 1 98 ? -35.204 18.339 41.366 1.00 92.44 98 TYR A N 1
ATOM 788 C CA . TYR A 1 98 ? -34.377 18.788 40.249 1.00 92.44 98 TYR A CA 1
ATOM 789 C C . TYR A 1 98 ? -35.183 19.458 39.131 1.00 92.44 98 TYR A C 1
ATOM 791 O O . TYR A 1 98 ? -34.616 19.840 38.108 1.00 92.44 98 TYR A O 1
ATOM 799 N N . LYS A 1 99 ? -36.494 19.629 39.305 1.00 91.88 99 LYS A N 1
ATOM 800 C CA . LYS A 1 99 ? -37.426 20.054 38.254 1.00 91.88 99 LYS A CA 1
ATOM 801 C C . LYS A 1 99 ? -37.080 21.385 37.595 1.00 91.88 99 LYS A C 1
ATOM 803 O O . LYS A 1 99 ? -37.267 21.521 36.384 1.00 91.88 99 LYS A O 1
ATOM 808 N N . ASP A 1 100 ? -36.505 22.323 38.342 1.00 92.38 100 ASP A N 1
ATOM 809 C CA . ASP A 1 100 ? -36.130 23.650 37.835 1.00 92.38 100 ASP A CA 1
ATOM 810 C C . ASP A 1 100 ? -34.781 23.667 37.096 1.00 92.38 100 ASP A C 1
ATOM 812 O O . ASP A 1 100 ? -34.484 24.605 36.356 1.00 92.38 100 ASP A O 1
ATOM 816 N N . TYR A 1 101 ? -33.970 22.611 37.209 1.00 94.44 101 TYR A N 1
ATOM 817 C CA . TYR A 1 101 ? -32.670 22.539 36.542 1.00 94.44 101 TYR A CA 1
ATOM 818 C C . TYR A 1 101 ? -32.802 22.249 35.051 1.00 94.44 101 TYR A C 1
ATOM 820 O O . TYR A 1 101 ? -33.534 21.358 34.627 1.00 94.44 101 TYR A O 1
ATOM 828 N N . SER A 1 102 ? -32.025 22.935 34.226 1.00 95.50 102 SER A N 1
ATOM 829 C CA . SER A 1 102 ? -31.893 22.616 32.806 1.00 95.50 102 SER A CA 1
ATOM 830 C C . SER A 1 102 ? -30.916 21.458 32.579 1.00 95.50 102 SER A C 1
ATOM 832 O O . SER A 1 102 ? -29.981 21.249 33.350 1.00 95.50 102 SER A O 1
ATOM 834 N N . ILE A 1 103 ? -31.112 20.697 31.500 1.00 96.31 103 ILE A N 1
ATOM 835 C CA . ILE A 1 103 ? -30.205 19.601 31.134 1.00 96.31 103 ILE A CA 1
ATOM 836 C C . ILE A 1 103 ? -28.940 20.179 30.493 1.00 96.31 103 ILE A C 1
ATOM 838 O O . ILE A 1 103 ? -28.989 20.736 29.394 1.00 96.31 103 ILE A O 1
ATOM 842 N N . GLY A 1 104 ? -27.810 20.020 31.176 1.00 94.44 104 GLY A N 1
ATOM 843 C CA . GLY A 1 104 ? -26.483 20.437 30.739 1.00 94.44 104 GLY A CA 1
ATOM 844 C C . GLY A 1 104 ? -25.806 19.416 29.827 1.00 94.44 104 GLY A C 1
ATOM 845 O O . GLY A 1 104 ? -26.364 18.984 28.813 1.00 94.44 104 GLY A O 1
ATOM 846 N N . GLU A 1 105 ? -24.565 19.068 30.149 1.00 93.88 105 GLU A N 1
ATOM 847 C CA . GLU A 1 105 ? -23.771 18.087 29.413 1.00 93.88 105 GLU A CA 1
ATOM 848 C C . GLU A 1 105 ? -24.332 16.673 29.594 1.00 93.88 105 GLU A C 1
ATOM 850 O O . GLU A 1 105 ? -24.681 16.260 30.701 1.00 93.88 105 GLU A O 1
ATOM 855 N N . LEU A 1 106 ? -24.361 15.909 28.502 1.00 96.06 106 LEU A N 1
ATOM 856 C CA . LEU A 1 106 ? -24.621 14.473 28.531 1.00 96.06 106 LEU A CA 1
ATOM 857 C C . LEU A 1 106 ? -23.342 13.785 28.081 1.00 96.06 106 LEU A C 1
ATOM 859 O O . LEU A 1 106 ? -22.888 14.033 26.969 1.00 96.06 106 LEU A O 1
ATOM 863 N N . LYS A 1 107 ? -22.741 12.953 28.926 1.00 94.50 107 LYS A N 1
ATOM 864 C CA . LYS A 1 107 ? -21.466 12.291 28.647 1.00 94.50 107 LYS A CA 1
ATOM 865 C C . LYS A 1 107 ? -21.621 10.778 28.656 1.00 94.50 107 LYS A C 1
ATOM 867 O O . LYS A 1 107 ? -22.237 10.222 29.556 1.00 94.50 107 LYS A O 1
ATOM 872 N N . CYS A 1 108 ? -20.996 10.118 27.689 1.00 93.06 108 CYS A N 1
ATOM 873 C CA . CYS A 1 108 ? -20.710 8.689 27.724 1.00 93.06 108 CYS A CA 1
ATOM 874 C C . CYS A 1 108 ? -19.200 8.524 27.922 1.00 93.06 108 CYS A C 1
ATOM 876 O O . CYS A 1 108 ? -18.392 8.960 27.090 1.00 93.06 108 CYS A O 1
ATOM 878 N N . ARG A 1 109 ? -18.800 7.936 29.056 1.00 86.19 109 ARG A N 1
ATOM 879 C CA . ARG A 1 109 ? -17.405 7.938 29.533 1.00 86.19 109 ARG A CA 1
ATOM 880 C C . ARG A 1 109 ? -16.883 9.376 29.708 1.00 86.19 109 ARG A C 1
ATOM 882 O O . ARG A 1 109 ? -17.361 10.107 30.569 1.00 86.19 109 ARG A O 1
ATOM 889 N N . LYS A 1 110 ? -15.881 9.781 28.919 1.00 85.25 110 LYS A N 1
ATOM 890 C CA . LYS A 1 110 ? -15.282 11.130 28.937 1.00 85.25 110 LYS A CA 1
ATOM 891 C C . LYS A 1 110 ? -15.777 12.020 27.792 1.00 85.25 110 LYS A C 1
ATOM 893 O O . LYS A 1 110 ? -15.378 13.178 27.714 1.00 85.25 110 LYS A O 1
ATOM 898 N N . LEU A 1 111 ? -16.597 11.482 26.892 1.00 87.38 111 LEU A N 1
ATOM 899 C CA . LEU A 1 111 ? -17.004 12.147 25.659 1.00 87.38 111 LEU A CA 1
ATOM 900 C C . LEU A 1 111 ? -18.436 12.655 25.783 1.00 87.38 111 LEU A C 1
ATOM 902 O O . LEU A 1 111 ? -19.289 11.958 26.327 1.00 87.38 111 LEU A O 1
ATOM 906 N N . ASP A 1 112 ? -18.697 13.847 25.254 1.00 89.50 112 ASP A N 1
ATOM 907 C CA . ASP A 1 112 ? -20.064 14.336 25.075 1.00 89.50 112 ASP A CA 1
ATOM 908 C C . ASP A 1 112 ? -20.844 13.374 24.161 1.00 89.50 112 ASP A C 1
ATOM 910 O O . ASP A 1 112 ? -20.312 12.895 23.156 1.00 89.50 112 ASP A O 1
ATOM 914 N N . LEU A 1 113 ? -22.097 13.082 24.507 1.00 90.19 113 LEU A N 1
ATOM 915 C CA . LEU A 1 113 ? -22.971 12.163 23.783 1.00 90.19 113 LEU A CA 1
ATOM 916 C C . LEU A 1 113 ? -23.185 12.610 22.328 1.00 90.19 113 LEU A C 1
ATOM 918 O O . LEU A 1 113 ? -23.314 11.767 21.446 1.00 90.19 113 LEU A O 1
ATOM 922 N N . ASN A 1 114 ? -23.108 13.915 22.039 1.00 86.88 114 ASN A N 1
ATOM 923 C CA . ASN A 1 114 ? -23.139 14.446 20.673 1.00 86.88 114 ASN A CA 1
ATOM 924 C C . ASN A 1 114 ? -21.997 13.918 19.793 1.00 86.88 114 ASN A C 1
ATOM 926 O O . ASN A 1 114 ? -22.117 13.945 18.572 1.00 86.88 114 ASN A O 1
ATOM 930 N N . ARG A 1 115 ? -20.904 13.406 20.376 1.00 82.69 115 ARG A N 1
ATOM 931 C CA . ARG A 1 115 ? -19.814 12.769 19.619 1.00 82.69 115 ARG A CA 1
ATOM 932 C C . ARG A 1 115 ? -20.135 11.348 19.153 1.00 82.69 115 ARG A C 1
ATOM 934 O O . ARG A 1 115 ? -19.413 10.841 18.305 1.00 82.69 115 ARG A O 1
ATOM 941 N N . TYR A 1 116 ? -21.193 10.731 19.680 1.00 83.62 116 TYR A N 1
ATOM 942 C CA . TYR A 1 116 ? -21.700 9.427 19.236 1.00 83.62 116 TYR A CA 1
ATOM 943 C C . TYR A 1 116 ? -22.772 9.562 18.146 1.00 83.62 116 TYR A C 1
ATOM 945 O O . TYR A 1 116 ? -23.294 8.556 17.669 1.00 83.62 116 TYR A O 1
ATOM 953 N N . VAL A 1 117 ? -23.112 10.795 17.741 1.00 83.88 117 VAL A N 1
ATOM 954 C CA . VAL A 1 117 ? -24.043 11.031 16.636 1.00 83.88 117 VAL A CA 1
ATOM 955 C C . VAL A 1 117 ? -23.446 10.481 15.351 1.00 83.88 117 VAL A C 1
ATOM 957 O O . VAL A 1 117 ? -22.416 10.954 14.873 1.00 83.88 117 VAL A O 1
ATOM 960 N N . THR A 1 118 ? -24.128 9.498 14.777 1.00 74.69 118 THR A N 1
ATOM 961 C CA . THR A 1 118 ? -23.788 8.971 13.459 1.00 74.69 118 THR A CA 1
ATOM 962 C C . THR A 1 118 ? -24.151 9.989 12.375 1.00 74.69 118 THR A C 1
ATOM 964 O O . THR A 1 118 ? -25.265 10.524 12.414 1.00 74.69 118 THR A O 1
ATOM 967 N N . PRO A 1 119 ? -23.252 10.259 11.407 1.00 66.00 119 PRO A N 1
ATOM 968 C CA . PRO A 1 119 ? -23.561 11.144 10.294 1.00 66.00 119 PRO A CA 1
ATOM 969 C C . PRO A 1 119 ? -24.795 10.665 9.522 1.00 66.00 119 PRO A C 1
ATOM 971 O O . PRO A 1 119 ? -24.943 9.472 9.243 1.00 66.00 119 PRO A O 1
ATOM 974 N N . VAL A 1 120 ? -25.682 11.591 9.161 1.00 67.88 120 VAL A N 1
ATOM 975 C CA . VAL A 1 120 ? -26.832 11.330 8.275 1.00 67.88 120 VAL A CA 1
ATOM 976 C C . VAL A 1 120 ? -26.631 11.999 6.914 1.00 67.88 120 VAL A C 1
ATOM 978 O O . VAL A 1 120 ? -25.806 12.896 6.776 1.00 67.88 120 VAL A O 1
ATOM 981 N N . ARG A 1 121 ? -27.412 11.593 5.900 1.00 52.69 121 ARG A N 1
ATOM 982 C CA . ARG A 1 121 ? -27.285 12.000 4.479 1.00 52.69 121 ARG A CA 1
ATOM 983 C C . ARG A 1 121 ? -27.258 13.526 4.213 1.00 52.69 121 ARG A C 1
ATOM 985 O O . ARG A 1 121 ? -26.905 13.923 3.113 1.00 52.69 121 ARG A O 1
ATOM 992 N N . ASN A 1 122 ? -27.562 14.367 5.207 1.00 56.34 122 ASN A N 1
ATOM 993 C CA . ASN A 1 122 ? -27.557 15.835 5.127 1.00 56.34 122 ASN A CA 1
ATOM 994 C C . ASN A 1 122 ? -26.711 16.516 6.222 1.00 56.34 122 ASN A C 1
ATOM 996 O O . ASN A 1 122 ? -26.864 17.716 6.456 1.00 56.34 122 ASN A O 1
ATOM 1000 N N . ASP A 1 123 ? -25.850 15.783 6.937 1.00 63.91 123 ASP A N 1
ATOM 1001 C CA . ASP A 1 123 ? -24.852 16.445 7.775 1.00 63.91 123 ASP A CA 1
ATOM 1002 C C . ASP A 1 123 ? -23.917 17.276 6.891 1.00 63.91 123 ASP A C 1
ATOM 1004 O O . ASP A 1 123 ? -23.653 16.948 5.735 1.00 63.91 123 ASP A O 1
ATOM 1008 N N . ASN A 1 124 ? -23.386 18.366 7.441 1.00 65.00 124 ASN A N 1
ATOM 1009 C CA . ASN A 1 124 ? -22.533 19.321 6.724 1.00 65.00 124 ASN A CA 1
ATOM 1010 C C . ASN A 1 124 ? -21.192 18.735 6.219 1.00 65.00 124 ASN A C 1
ATOM 1012 O O . ASN A 1 124 ? -20.332 19.496 5.774 1.00 65.00 124 ASN A O 1
ATOM 1016 N N . GLY A 1 125 ? -20.987 17.418 6.350 1.00 61.66 125 GLY A N 1
ATOM 1017 C CA . GLY A 1 125 ? -19.774 16.688 5.991 1.00 61.66 125 GLY A CA 1
ATOM 1018 C C . GLY A 1 125 ? -18.543 17.097 6.797 1.00 61.66 125 GLY A C 1
ATOM 1019 O O . GLY A 1 125 ? -17.451 16.598 6.534 1.00 61.66 125 GLY A O 1
ATOM 1020 N N . ARG A 1 126 ? -18.678 18.016 7.766 1.00 62.69 126 ARG A N 1
ATOM 1021 C CA . ARG A 1 126 ? -17.550 18.462 8.575 1.00 62.69 126 ARG A CA 1
ATOM 1022 C C . ARG A 1 126 ? -17.296 17.414 9.655 1.00 62.69 126 ARG A C 1
ATOM 1024 O O . ARG A 1 126 ? -18.222 17.090 10.401 1.00 62.69 126 ARG A O 1
ATOM 1031 N N . PRO A 1 127 ? -16.061 16.898 9.769 1.00 61.91 127 PRO A N 1
ATOM 1032 C CA . PRO A 1 127 ? -15.714 16.010 10.864 1.00 61.91 127 PRO A CA 1
ATOM 1033 C C . PRO A 1 127 ? -15.942 16.722 12.202 1.00 61.91 127 PRO A C 1
ATOM 1035 O O . PRO A 1 127 ? -15.814 17.947 12.295 1.00 61.91 127 PRO A O 1
ATOM 1038 N N . ALA A 1 128 ? -16.276 15.954 13.240 1.00 64.31 128 ALA A N 1
ATOM 1039 C CA . ALA A 1 128 ? -16.348 16.486 14.595 1.00 64.31 128 ALA A CA 1
ATOM 1040 C C . ALA A 1 128 ? -15.000 17.122 14.974 1.00 64.31 128 ALA A C 1
ATOM 1042 O O . ALA A 1 128 ? -13.946 16.560 14.673 1.00 64.31 128 ALA A O 1
ATOM 1043 N N . GLU A 1 129 ? -15.024 18.278 15.642 1.00 65.81 129 GLU A N 1
ATOM 1044 C CA . GLU A 1 129 ? -13.791 18.906 16.122 1.00 65.81 129 GLU A CA 1
ATOM 1045 C C . GLU A 1 129 ? -13.091 17.968 17.114 1.00 65.81 129 GLU A C 1
ATOM 1047 O O . GLU A 1 129 ? -13.693 17.469 18.072 1.00 65.81 129 GLU A O 1
ATOM 1052 N N . THR A 1 130 ? -11.809 17.700 16.872 1.00 68.50 130 THR A N 1
ATOM 1053 C CA . THR A 1 130 ? -10.966 16.910 17.771 1.00 68.50 130 THR A CA 1
ATOM 1054 C C . THR A 1 130 ? -9.620 17.600 17.935 1.00 68.50 130 THR A C 1
ATOM 1056 O O . THR A 1 130 ? -9.135 18.241 17.005 1.00 68.50 130 THR A O 1
ATOM 1059 N N . ALA A 1 131 ? -8.990 17.435 19.100 1.00 75.38 131 ALA A N 1
ATOM 1060 C CA . ALA A 1 131 ? -7.651 17.970 19.356 1.00 75.38 131 ALA A CA 1
ATOM 1061 C C . ALA A 1 131 ? -6.573 17.391 18.415 1.00 75.38 131 ALA A C 1
ATOM 1063 O O . ALA A 1 131 ? -5.514 17.986 18.268 1.00 75.38 131 ALA A O 1
ATOM 1064 N N . TYR A 1 132 ? -6.853 16.257 17.764 1.00 73.31 132 TYR A N 1
ATOM 1065 C CA . TYR A 1 132 ? -5.951 15.578 16.828 1.00 73.31 132 TYR A CA 1
ATOM 1066 C C . TYR A 1 132 ? -6.234 15.928 15.362 1.00 73.31 132 TYR A C 1
ATOM 1068 O O . TYR A 1 132 ? -5.681 15.308 14.456 1.00 73.31 132 TYR A O 1
ATOM 1076 N N . ARG A 1 133 ? -7.131 16.886 15.097 1.00 73.31 133 ARG A N 1
ATOM 1077 C CA . ARG A 1 133 ? -7.460 17.282 13.731 1.00 73.31 133 ARG A CA 1
ATOM 1078 C C . ARG A 1 133 ? -6.253 17.957 13.084 1.00 73.31 133 ARG A C 1
ATOM 1080 O O . ARG A 1 133 ? -5.792 18.998 13.542 1.00 73.31 133 ARG A O 1
ATOM 1087 N N . VAL A 1 134 ? -5.797 17.389 11.974 1.00 74.38 134 VAL A N 1
ATOM 1088 C CA . VAL A 1 134 ? -4.739 17.968 11.144 1.00 74.38 134 VAL A CA 1
ATOM 1089 C C . VAL A 1 134 ? -5.326 18.821 10.020 1.00 74.38 134 VAL A C 1
ATOM 1091 O O . VAL A 1 134 ? -6.467 18.627 9.589 1.00 74.38 134 VAL A O 1
ATOM 1094 N N . ARG A 1 135 ? -4.538 19.793 9.548 1.00 80.31 135 ARG A N 1
ATOM 1095 C CA . ARG A 1 135 ? -4.869 20.587 8.361 1.00 80.31 135 ARG A CA 1
ATOM 1096 C C . ARG A 1 135 ? -4.908 19.678 7.133 1.00 80.31 135 ARG A C 1
ATOM 1098 O O . ARG A 1 135 ? -4.029 18.845 6.940 1.00 80.31 135 ARG A O 1
ATOM 1105 N N . ASP A 1 136 ? -5.908 19.889 6.287 1.00 78.44 136 ASP A N 1
ATOM 1106 C CA . ASP A 1 136 ? -6.007 19.225 4.993 1.00 78.44 136 ASP A CA 1
ATOM 1107 C C . ASP A 1 136 ? -4.940 19.764 4.027 1.00 78.44 136 ASP A C 1
ATOM 1109 O O . ASP A 1 136 ? -4.936 20.956 3.716 1.00 78.44 136 ASP A O 1
ATOM 1113 N N . ARG A 1 137 ? -4.028 18.896 3.574 1.00 80.44 137 ARG A N 1
ATOM 1114 C CA . ARG A 1 137 ? -2.881 19.264 2.724 1.00 80.44 137 ARG A CA 1
ATOM 1115 C C . ARG A 1 137 ? -3.102 18.991 1.234 1.00 80.44 137 ARG A C 1
ATOM 1117 O O . ARG A 1 137 ? -2.165 19.120 0.454 1.00 80.44 137 ARG A O 1
ATOM 1124 N N . ARG A 1 138 ? -4.329 18.662 0.815 1.00 79.44 138 ARG A N 1
ATOM 1125 C CA . ARG A 1 138 ? -4.652 18.326 -0.587 1.00 79.44 138 ARG A CA 1
ATOM 1126 C C . ARG A 1 138 ? -4.299 19.410 -1.617 1.00 79.44 138 ARG A C 1
ATOM 1128 O O . ARG A 1 138 ? -4.105 19.099 -2.780 1.00 79.44 138 ARG A O 1
ATOM 1135 N N . SER A 1 139 ? -4.214 20.680 -1.210 1.00 77.56 139 SER A N 1
ATOM 1136 C CA . SER A 1 139 ? -3.796 21.785 -2.089 1.00 77.56 139 SER A CA 1
ATOM 1137 C C . SER A 1 139 ? -2.275 21.945 -2.199 1.00 77.56 139 SER A C 1
ATOM 1139 O O . SER A 1 139 ? -1.805 22.754 -2.990 1.00 77.56 139 SER A O 1
ATOM 1141 N N . GLU A 1 140 ? -1.510 21.247 -1.361 1.00 81.69 140 GLU A N 1
ATOM 1142 C CA . GLU A 1 140 ? -0.054 21.389 -1.240 1.00 81.69 140 GLU A CA 1
ATOM 1143 C C . GLU A 1 140 ? 0.700 20.192 -1.824 1.00 81.69 140 GLU A C 1
ATOM 1145 O O . GLU A 1 140 ? 1.862 20.330 -2.194 1.00 81.69 140 GLU A O 1
ATOM 1150 N N . VAL A 1 141 ? 0.064 19.018 -1.882 1.00 82.94 141 VAL A N 1
ATOM 1151 C CA . VAL A 1 141 ? 0.723 17.753 -2.216 1.00 82.94 141 VAL A CA 1
ATOM 1152 C C . VAL A 1 141 ? 0.000 17.091 -3.381 1.00 82.94 141 VAL A C 1
ATOM 1154 O O . VAL A 1 141 ? -1.194 16.809 -3.299 1.00 82.94 141 VAL A O 1
ATOM 1157 N N . LYS A 1 142 ? 0.733 16.819 -4.464 1.00 89.50 142 LYS A N 1
ATOM 1158 C CA . LYS A 1 142 ? 0.228 15.991 -5.563 1.00 89.50 142 LYS A CA 1
ATOM 1159 C C . LYS A 1 142 ? 0.173 14.516 -5.134 1.00 89.50 142 LYS A C 1
ATOM 1161 O O . LYS A 1 142 ? 1.095 14.080 -4.438 1.00 89.50 142 LYS A O 1
ATOM 1166 N N . PRO A 1 143 ? -0.857 13.752 -5.542 1.00 93.25 143 PRO A N 1
ATOM 1167 C CA . PRO A 1 143 ? -0.961 12.325 -5.233 1.00 93.25 143 PRO A CA 1
ATOM 1168 C C . PRO A 1 143 ? 0.287 11.538 -5.645 1.00 93.25 143 PRO A C 1
ATOM 1170 O O . PRO A 1 143 ? 0.962 11.906 -6.602 1.00 93.25 143 PRO A O 1
ATOM 1173 N N . LEU A 1 144 ? 0.559 10.434 -4.942 1.00 96.06 144 LEU A N 1
ATOM 1174 C CA . LEU A 1 144 ? 1.654 9.515 -5.286 1.00 96.06 144 LEU A CA 1
ATOM 1175 C C . LEU A 1 144 ? 1.377 8.830 -6.632 1.00 96.06 144 LEU A C 1
ATOM 1177 O O . LEU A 1 144 ? 2.252 8.773 -7.488 1.00 96.06 144 LEU A O 1
ATOM 1181 N N . VAL A 1 145 ? 0.140 8.366 -6.816 1.00 96.25 145 VAL A N 1
ATOM 1182 C CA . VAL A 1 145 ? -0.360 7.73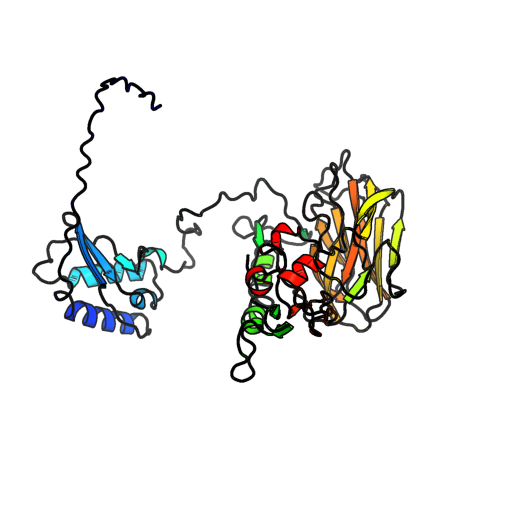4 -8.040 1.00 96.25 145 VAL A CA 1
ATOM 1183 C C . VAL A 1 145 ? -1.680 8.394 -8.419 1.00 96.25 145 VAL A C 1
ATOM 1185 O O . VAL A 1 145 ? -2.489 8.740 -7.559 1.00 96.25 145 VAL A O 1
ATOM 1188 N N . THR A 1 146 ? -1.902 8.605 -9.710 1.00 94.62 146 THR A N 1
ATOM 1189 C CA . THR A 1 146 ? -3.178 9.064 -10.265 1.00 94.62 146 THR A CA 1
ATOM 1190 C C . THR A 1 146 ? -3.466 8.287 -11.538 1.00 94.62 146 THR A C 1
ATOM 1192 O O . THR A 1 146 ? -2.673 8.340 -12.475 1.00 94.62 146 THR A O 1
ATOM 1195 N N . ARG A 1 147 ? -4.605 7.593 -11.590 1.00 94.88 147 ARG A N 1
ATOM 1196 C CA . ARG A 1 147 ? -5.105 6.986 -12.828 1.00 94.88 147 ARG A CA 1
ATOM 1197 C C . ARG A 1 147 ? -5.632 8.089 -13.741 1.00 94.88 147 ARG A C 1
ATOM 1199 O O . ARG A 1 147 ? -6.470 8.882 -13.312 1.00 94.88 147 ARG A O 1
ATOM 1206 N N . VAL A 1 148 ? -5.135 8.170 -14.970 1.00 93.81 148 VAL A N 1
ATOM 1207 C CA . VAL A 1 148 ? -5.425 9.290 -15.883 1.00 93.81 148 VAL A CA 1
ATOM 1208 C C . VAL A 1 148 ? -6.910 9.363 -16.222 1.00 93.81 148 VAL A C 1
ATOM 1210 O O . VAL A 1 148 ? -7.464 10.453 -16.304 1.00 93.81 148 VAL A O 1
ATOM 1213 N N . GLU A 1 149 ? -7.565 8.213 -16.356 1.00 89.69 149 GLU A N 1
ATOM 1214 C CA . GLU A 1 149 ? -8.980 8.109 -16.712 1.00 89.69 149 GLU A CA 1
ATOM 1215 C C . GLU A 1 149 ? -9.925 8.241 -15.503 1.00 89.69 149 GLU A C 1
ATOM 1217 O O . GLU A 1 149 ? -11.139 8.124 -15.661 1.00 89.69 149 GLU A O 1
ATOM 1222 N N . SER A 1 150 ? -9.397 8.444 -14.289 1.00 86.81 150 SER A N 1
ATOM 1223 C CA . SER A 1 150 ? -10.220 8.551 -13.077 1.00 86.81 150 SER A CA 1
ATOM 1224 C C . SER A 1 150 ? -10.831 9.941 -12.888 1.00 86.81 150 SER A C 1
ATOM 1226 O O . SER A 1 150 ? -10.225 10.964 -13.210 1.00 86.81 150 SER A O 1
ATOM 1228 N N . GLU A 1 151 ? -12.041 9.984 -12.324 1.00 85.88 151 GLU A N 1
ATOM 1229 C CA . GLU A 1 151 ? -12.684 11.239 -11.939 1.00 85.88 151 GLU A CA 1
ATOM 1230 C C . GLU A 1 151 ? -12.044 11.846 -10.678 1.00 85.88 151 GLU A C 1
ATOM 1232 O O . GLU A 1 151 ? -11.583 11.144 -9.774 1.00 85.88 151 GLU A O 1
ATOM 1237 N N . SER A 1 152 ? -12.062 13.179 -10.593 1.00 85.88 152 SER A N 1
ATOM 1238 C CA . SER A 1 152 ? -11.681 13.915 -9.385 1.00 85.88 152 SER A CA 1
ATOM 1239 C C . SER A 1 152 ? -12.921 14.340 -8.602 1.00 85.88 152 SER A C 1
ATOM 1241 O O . SER A 1 152 ? -13.830 14.972 -9.138 1.00 85.88 152 SER A O 1
ATOM 1243 N N . TYR A 1 153 ? -12.928 14.058 -7.302 1.00 85.81 153 TYR A N 1
ATOM 1244 C CA . TYR A 1 153 ? -14.042 14.311 -6.400 1.00 85.81 153 TYR A CA 1
ATOM 1245 C C . TYR A 1 153 ? -13.676 15.386 -5.366 1.00 85.81 153 TYR A C 1
ATOM 1247 O O . TYR A 1 153 ? -13.159 15.088 -4.289 1.00 85.81 153 TYR A O 1
ATOM 1255 N N . ASP A 1 154 ? -14.023 16.649 -5.630 1.00 80.94 154 ASP A N 1
ATOM 1256 C CA . ASP A 1 154 ? -13.691 17.791 -4.751 1.00 80.94 154 ASP A CA 1
ATOM 1257 C C . ASP A 1 154 ? -14.231 17.668 -3.316 1.00 80.94 154 ASP A C 1
ATOM 1259 O O . ASP A 1 154 ? -13.663 18.218 -2.364 1.00 80.94 154 ASP A O 1
ATOM 1263 N N . LYS A 1 155 ? -15.357 16.965 -3.151 1.00 81.81 155 LYS A N 1
ATOM 1264 C CA . LYS A 1 155 ? -15.968 16.654 -1.847 1.00 81.81 155 LYS A CA 1
ATOM 1265 C C . LYS A 1 155 ? -15.626 15.246 -1.341 1.00 81.81 155 LYS A C 1
ATOM 1267 O O . LYS A 1 155 ? -16.064 14.890 -0.251 1.00 81.81 155 LYS A O 1
ATOM 1272 N N . GLY A 1 156 ? -14.890 14.465 -2.128 1.00 86.38 156 GLY A N 1
ATOM 1273 C CA . GLY A 1 156 ? -14.429 13.123 -1.796 1.00 86.38 156 GLY A CA 1
ATOM 1274 C C . GLY A 1 156 ? -13.032 13.121 -1.174 1.00 86.38 156 GLY A C 1
ATOM 1275 O O . GLY A 1 156 ? -12.662 14.006 -0.391 1.00 86.38 156 GLY A O 1
ATOM 1276 N N . LEU A 1 157 ? -12.262 12.092 -1.514 1.00 89.75 157 LEU A N 1
ATOM 1277 C CA . LEU A 1 157 ? -10.918 11.830 -1.004 1.00 89.75 157 LEU A CA 1
ATOM 1278 C C . LEU A 1 157 ? -9.811 12.090 -2.036 1.00 89.75 157 LEU A C 1
ATOM 1280 O O . LEU A 1 157 ? -8.647 11.850 -1.722 1.00 89.75 157 LEU A O 1
ATOM 1284 N N . SER A 1 158 ? -10.137 12.631 -3.216 1.00 89.62 158 SER A N 1
ATOM 1285 C CA . SER A 1 158 ? -9.147 13.040 -4.221 1.00 89.62 158 SER A CA 1
ATOM 1286 C C . SER A 1 158 ? -8.047 13.912 -3.612 1.00 89.62 158 SER A C 1
ATOM 1288 O O . SER A 1 158 ? -8.315 14.875 -2.886 1.00 89.62 158 SER A O 1
ATOM 1290 N N . GLY A 1 159 ? -6.791 13.551 -3.888 1.00 87.75 159 GLY A N 1
ATOM 1291 C CA . GLY A 1 159 ? -5.624 14.248 -3.341 1.00 87.75 159 GLY A CA 1
ATOM 1292 C C . GLY A 1 159 ? -5.209 13.823 -1.931 1.00 87.75 159 GLY A C 1
ATOM 1293 O O . GLY A 1 159 ? -4.294 14.426 -1.375 1.00 87.75 159 GLY A O 1
ATOM 1294 N N . ARG A 1 160 ? -5.869 12.827 -1.324 1.00 90.19 160 ARG A N 1
ATOM 1295 C CA . ARG A 1 160 ? -5.526 12.334 0.018 1.00 90.19 160 ARG A CA 1
ATOM 1296 C C . ARG A 1 160 ? -4.763 11.021 -0.051 1.00 90.19 160 ARG A C 1
ATOM 1298 O O . ARG A 1 160 ? -5.132 10.127 -0.803 1.00 90.19 160 ARG A O 1
ATOM 1305 N N . HIS A 1 161 ? -3.778 10.880 0.827 1.00 92.75 161 HIS A N 1
ATOM 1306 C CA . HIS A 1 161 ? -3.130 9.607 1.128 1.00 92.75 161 HIS A CA 1
ATOM 1307 C C . HIS A 1 161 ? -3.691 9.056 2.436 1.00 92.75 161 HIS A C 1
ATOM 1309 O O . HIS A 1 161 ? -3.763 9.776 3.435 1.00 92.75 161 HIS A O 1
ATOM 1315 N N . ILE A 1 162 ? -4.102 7.792 2.430 1.00 93.44 162 ILE A N 1
ATOM 1316 C CA . ILE A 1 162 ? -4.610 7.085 3.605 1.00 93.44 162 ILE A CA 1
ATOM 1317 C C . ILE A 1 162 ? -3.716 5.877 3.837 1.00 93.44 162 ILE A C 1
ATOM 1319 O O . ILE A 1 162 ? -3.689 4.965 3.020 1.00 93.44 162 ILE A O 1
ATOM 1323 N N . ALA A 1 163 ? -3.009 5.857 4.962 1.00 92.75 163 ALA A N 1
ATOM 1324 C CA . ALA A 1 163 ? -2.390 4.635 5.452 1.00 92.75 163 ALA A CA 1
ATOM 1325 C C . ALA A 1 163 ? -3.451 3.831 6.217 1.00 92.75 163 ALA A C 1
ATOM 1327 O O . ALA A 1 163 ? -4.064 4.354 7.152 1.00 92.75 163 ALA A O 1
ATOM 1328 N N . LEU A 1 164 ? -3.704 2.595 5.792 1.00 94.44 164 LEU A N 1
ATOM 1329 C CA . LEU A 1 164 ? -4.745 1.737 6.352 1.00 94.44 164 LEU A CA 1
ATOM 1330 C C . LEU A 1 164 ? -4.148 0.389 6.754 1.00 94.44 164 LEU A C 1
ATOM 1332 O O . LEU A 1 164 ? -3.553 -0.295 5.934 1.00 94.44 164 LEU A O 1
ATOM 1336 N N . TRP A 1 165 ? -4.343 -0.012 8.007 1.00 91.94 165 TRP A N 1
ATOM 1337 C CA . TRP A 1 165 ? -3.910 -1.317 8.502 1.00 91.94 165 TRP A CA 1
ATOM 1338 C C . TRP A 1 165 ? -5.054 -2.315 8.361 1.00 91.94 165 TRP A C 1
ATOM 1340 O O . TRP A 1 165 ? -6.103 -2.143 8.982 1.00 91.94 165 TRP A O 1
ATOM 1350 N N . GLN A 1 166 ? -4.859 -3.349 7.539 1.00 89.69 166 GLN A N 1
ATOM 1351 C CA . GLN A 1 166 ? -5.930 -4.284 7.190 1.00 89.69 166 GLN A CA 1
ATOM 1352 C C . GLN A 1 166 ? -6.122 -5.464 8.150 1.00 89.69 166 GLN A C 1
ATOM 1354 O O . GLN A 1 166 ? -7.114 -6.157 7.980 1.00 89.69 166 GLN A O 1
ATOM 1359 N N . SER A 1 167 ? -5.208 -5.712 9.098 1.00 89.19 167 SER A N 1
ATOM 1360 C CA . SER A 1 167 ? -5.299 -6.644 10.248 1.00 89.19 167 SER A CA 1
ATOM 1361 C C . SER A 1 167 ? -3.881 -6.922 10.790 1.00 89.19 167 SER A C 1
ATOM 1363 O O . SER A 1 167 ? -2.910 -6.479 10.172 1.00 89.19 167 SER A O 1
ATOM 1365 N N . HIS A 1 168 ? -3.764 -7.702 11.871 1.00 90.12 168 HIS A N 1
ATOM 1366 C CA . HIS A 1 168 ? -2.542 -8.410 12.308 1.00 90.12 168 HIS A CA 1
ATOM 1367 C C . HIS A 1 168 ? -2.074 -9.425 11.265 1.00 90.12 168 HIS A C 1
ATOM 1369 O O . HIS A 1 168 ? -2.788 -9.696 10.305 1.00 90.12 168 HIS A O 1
ATOM 1375 N N . GLY A 1 169 ? -0.905 -10.028 11.441 1.00 92.81 169 GLY A N 1
ATOM 1376 C CA . GLY A 1 169 ? -0.476 -11.136 10.590 1.00 92.81 169 GLY A CA 1
ATOM 1377 C C . GLY A 1 169 ? 0.353 -12.172 11.328 1.00 92.81 169 GLY A C 1
ATOM 1378 O O . GLY A 1 169 ? 0.651 -12.045 12.516 1.00 92.81 169 GLY A O 1
ATOM 1379 N N . ARG A 1 170 ? 0.741 -13.221 10.600 1.00 95.25 170 ARG A N 1
ATOM 1380 C CA . ARG A 1 170 ? 1.678 -14.220 11.113 1.00 95.25 170 ARG A CA 1
ATOM 1381 C C . ARG A 1 170 ? 3.009 -13.542 11.420 1.00 95.25 170 ARG A C 1
ATOM 1383 O O . ARG A 1 170 ? 3.553 -12.846 10.562 1.00 95.25 170 ARG A O 1
ATOM 1390 N N . TYR A 1 171 ? 3.532 -13.762 12.617 1.00 96.00 171 TYR A N 1
ATOM 1391 C CA . TYR A 1 171 ? 4.762 -13.141 13.091 1.00 96.00 171 TYR A CA 1
ATOM 1392 C C . TYR A 1 171 ? 5.688 -14.170 13.734 1.00 96.00 171 TYR A C 1
ATOM 1394 O O . TYR A 1 171 ? 5.294 -15.302 14.016 1.00 96.00 171 TYR A O 1
ATOM 1402 N N . PHE A 1 172 ? 6.938 -13.779 13.935 1.00 96.88 172 PHE A N 1
ATOM 1403 C CA . PHE A 1 172 ? 7.945 -14.585 14.597 1.00 96.88 172 PHE A CA 1
ATOM 1404 C C . PHE A 1 172 ? 8.011 -14.254 16.092 1.00 96.88 172 PHE A C 1
ATOM 1406 O O . PHE A 1 172 ? 8.327 -13.127 16.481 1.00 96.88 172 PHE A O 1
ATOM 1413 N N . GLU A 1 173 ? 7.713 -15.235 16.942 1.00 95.56 173 GLU A N 1
ATOM 1414 C CA . GLU A 1 173 ? 7.798 -15.097 18.393 1.00 95.56 173 GLU A CA 1
ATOM 1415 C C . GLU A 1 173 ? 9.208 -15.440 18.876 1.00 95.56 173 GLU A C 1
ATOM 1417 O O . GLU A 1 173 ? 9.573 -16.603 19.059 1.00 95.56 173 GLU A O 1
ATOM 1422 N N . GLU A 1 174 ? 9.984 -14.389 19.133 1.00 93.25 174 GLU A N 1
ATOM 1423 C CA . GLU A 1 174 ? 11.391 -14.446 19.530 1.00 93.25 174 GLU A CA 1
ATOM 1424 C C . GLU A 1 174 ? 11.649 -15.321 20.768 1.00 93.25 174 GLU A C 1
ATOM 1426 O O . GLU A 1 174 ? 12.713 -15.919 20.894 1.00 93.25 174 GLU A O 1
ATOM 1431 N N . LYS A 1 175 ? 10.706 -15.432 21.712 1.00 92.94 175 LYS A N 1
ATOM 1432 C CA . LYS A 1 175 ? 10.912 -16.267 22.913 1.00 92.94 175 LYS A CA 1
ATOM 1433 C C . LYS A 1 175 ? 10.669 -17.752 22.676 1.00 92.94 175 LYS A C 1
ATOM 1435 O O . LYS A 1 175 ? 11.126 -18.568 23.474 1.00 92.94 175 LYS A O 1
ATOM 1440 N N . LEU A 1 176 ? 9.898 -18.083 21.645 1.00 94.31 176 LEU A N 1
ATOM 1441 C CA . LEU A 1 176 ? 9.504 -19.450 21.312 1.00 94.31 176 LEU A CA 1
ATOM 1442 C C . LEU A 1 176 ? 10.225 -19.979 20.068 1.00 94.31 176 LEU A C 1
ATOM 1444 O O . LEU A 1 176 ? 10.028 -21.145 19.734 1.00 94.31 176 LEU A O 1
ATOM 1448 N N . ASP A 1 177 ? 11.031 -19.138 19.412 1.00 95.00 177 ASP A N 1
ATOM 1449 C CA . ASP A 1 177 ? 11.807 -19.455 18.210 1.00 95.00 177 ASP A CA 1
ATOM 1450 C C . ASP A 1 177 ? 10.943 -20.075 17.107 1.00 95.00 177 ASP A C 1
ATOM 1452 O O . ASP A 1 177 ? 11.258 -21.113 16.521 1.00 95.00 177 ASP A O 1
ATOM 1456 N N . ARG A 1 178 ? 9.769 -19.473 16.877 1.00 95.88 178 ARG A N 1
ATOM 1457 C CA . ARG A 1 178 ? 8.792 -19.993 15.919 1.00 95.88 178 ARG A CA 1
ATOM 1458 C C . ARG A 1 178 ? 7.918 -18.910 15.314 1.00 95.88 178 ARG A C 1
ATOM 1460 O O . ARG A 1 178 ? 7.633 -17.885 15.926 1.00 95.88 178 ARG A O 1
ATOM 1467 N N . TRP A 1 179 ? 7.383 -19.229 14.145 1.00 97.31 179 TRP A N 1
ATOM 1468 C CA . TRP A 1 179 ? 6.304 -18.477 13.519 1.00 97.31 179 TRP A CA 1
ATOM 1469 C C . TRP A 1 179 ? 4.945 -18.862 14.102 1.00 97.31 179 TRP A C 1
ATOM 1471 O O . TRP A 1 179 ? 4.589 -20.043 14.125 1.00 97.31 179 TRP A O 1
ATOM 1481 N N . GLU A 1 180 ? 4.150 -17.874 14.497 1.00 95.75 180 GLU A N 1
ATOM 1482 C CA . GLU A 1 180 ? 2.798 -18.072 15.010 1.00 95.75 180 GLU A CA 1
ATOM 1483 C C . GLU A 1 180 ? 1.840 -16.937 14.626 1.00 95.75 180 GLU A C 1
ATOM 1485 O O . GLU A 1 180 ? 2.223 -15.922 14.046 1.00 95.75 180 GLU A O 1
ATOM 1490 N N . TRP A 1 181 ? 0.556 -17.163 14.886 1.00 94.19 181 TRP A N 1
ATOM 1491 C CA . TRP A 1 181 ? -0.476 -16.132 14.804 1.00 94.19 181 TRP A CA 1
ATOM 1492 C C . TRP A 1 181 ? -0.482 -15.332 16.109 1.00 94.19 181 TRP A C 1
ATOM 1494 O O . TRP A 1 181 ? -0.260 -15.906 17.176 1.00 94.19 181 TRP A O 1
ATOM 1504 N N . GLN A 1 182 ? -0.775 -14.033 16.048 1.00 89.12 182 GLN A N 1
ATOM 1505 C CA . GLN A 1 182 ? -0.932 -13.196 17.246 1.00 89.12 182 GLN A CA 1
ATOM 1506 C C . GLN A 1 182 ? -2.109 -13.649 18.105 1.00 89.12 182 GLN A C 1
ATOM 1508 O O . GLN A 1 182 ? -2.136 -13.445 19.325 1.00 89.12 182 GLN A O 1
ATOM 1513 N N . ARG A 1 183 ? -3.104 -14.261 17.464 1.00 89.62 183 ARG A N 1
ATOM 1514 C CA . ARG A 1 183 ? -4.328 -14.729 18.100 1.00 89.62 183 ARG A CA 1
ATOM 1515 C C . ARG A 1 183 ? -4.457 -16.229 17.927 1.00 89.62 183 ARG A C 1
ATOM 1517 O O . ARG A 1 183 ? -4.162 -16.789 16.873 1.00 89.62 183 ARG A O 1
ATOM 1524 N N . ALA A 1 184 ? -4.914 -16.890 18.987 1.00 88.00 184 ALA A N 1
ATOM 1525 C CA . ALA A 1 184 ? -5.176 -18.317 18.936 1.00 88.00 184 ALA A CA 1
ATOM 1526 C C . ALA A 1 184 ? -6.222 -18.618 17.855 1.00 88.00 184 ALA A C 1
ATOM 1528 O O . ALA A 1 184 ? -7.207 -17.894 17.708 1.00 88.00 184 ALA A O 1
ATOM 1529 N N . THR A 1 185 ? -6.024 -19.711 17.124 1.00 89.12 185 THR A N 1
ATOM 1530 C CA . THR A 1 185 ? -7.023 -20.211 16.180 1.00 89.12 185 THR A CA 1
ATOM 1531 C C . THR A 1 185 ? -8.206 -20.763 16.971 1.00 89.12 185 THR A C 1
ATOM 1533 O O . THR A 1 185 ? -8.047 -21.690 17.766 1.00 89.12 185 THR A O 1
ATOM 1536 N N . ILE A 1 186 ? -9.392 -20.186 16.782 1.00 90.06 186 ILE A N 1
ATOM 1537 C CA . ILE A 1 186 ? -10.616 -20.565 17.501 1.00 90.06 186 ILE A CA 1
ATOM 1538 C C . ILE A 1 186 ? -11.662 -20.961 16.457 1.00 90.06 186 ILE A C 1
ATOM 1540 O O . ILE A 1 186 ? -11.880 -20.219 15.506 1.00 90.06 186 ILE A O 1
ATOM 1544 N N . PHE A 1 187 ? -12.301 -22.127 16.619 1.00 89.12 187 PHE A N 1
ATOM 1545 C CA . PHE A 1 187 ? -13.286 -22.666 15.661 1.00 89.12 187 PHE A CA 1
ATOM 1546 C C . PHE A 1 187 ? -12.783 -22.645 14.206 1.00 89.12 187 PHE A C 1
ATOM 1548 O O . PHE A 1 187 ? -13.472 -22.158 13.315 1.00 89.12 187 PHE A O 1
ATOM 1555 N N . GLU A 1 188 ? -11.541 -23.094 13.989 1.00 86.31 188 GLU A N 1
ATOM 1556 C CA . GLU A 1 188 ? -10.879 -23.105 12.669 1.00 86.31 188 GLU A CA 1
ATOM 1557 C C . GLU A 1 188 ? -10.724 -21.714 12.016 1.00 86.31 188 GLU A C 1
ATOM 1559 O O . GLU A 1 188 ? -10.317 -21.601 10.863 1.00 86.31 188 GLU A O 1
ATOM 1564 N N . THR A 1 189 ? -10.986 -20.635 12.761 1.00 86.62 189 THR A N 1
ATOM 1565 C CA . THR A 1 189 ? -10.852 -19.252 12.298 1.00 86.62 189 THR A CA 1
ATOM 1566 C C . THR A 1 189 ? -9.527 -18.657 12.762 1.00 86.62 189 THR A C 1
ATOM 1568 O O . THR A 1 189 ? -9.163 -18.743 13.939 1.00 86.62 189 THR A O 1
ATOM 1571 N N . VAL A 1 190 ? -8.821 -18.005 11.836 1.00 89.88 190 VAL A N 1
ATOM 1572 C CA . VAL A 1 190 ? -7.655 -17.161 12.123 1.00 89.88 190 VAL A CA 1
ATOM 1573 C C . VAL A 1 190 ? -8.118 -15.706 12.145 1.00 89.88 190 VAL A C 1
ATOM 1575 O O . VAL A 1 190 ? -8.331 -15.104 11.093 1.00 89.88 190 VAL A O 1
ATOM 1578 N N . GLU A 1 191 ? -8.295 -15.143 13.343 1.00 90.62 191 GLU A N 1
ATOM 1579 C CA . GLU A 1 191 ? -8.767 -13.758 13.520 1.00 90.62 191 GLU A CA 1
ATOM 1580 C C . GLU A 1 191 ? -7.856 -12.740 12.820 1.00 90.62 191 GLU A C 1
ATOM 1582 O O . GLU A 1 191 ? -8.351 -11.830 12.157 1.00 90.62 191 GLU A O 1
ATOM 1587 N N . ASP A 1 192 ? -6.542 -12.981 12.846 1.00 89.12 192 ASP A N 1
ATOM 1588 C CA . ASP A 1 192 ? -5.539 -12.136 12.192 1.00 89.12 192 ASP A CA 1
ATOM 1589 C C . ASP A 1 192 ? -5.782 -11.981 10.677 1.00 89.12 192 ASP A C 1
ATOM 1591 O O . ASP A 1 192 ? -5.383 -10.982 10.090 1.00 89.12 192 ASP A O 1
ATOM 1595 N N . LEU A 1 193 ? -6.494 -12.905 10.022 1.00 90.75 193 LEU A N 1
ATOM 1596 C CA . LEU A 1 193 ? -6.875 -12.786 8.605 1.00 90.75 193 LEU A CA 1
ATOM 1597 C C . LEU A 1 193 ? -8.328 -12.338 8.405 1.00 90.75 193 LEU A C 1
ATOM 1599 O O . LEU A 1 193 ? -8.710 -11.932 7.305 1.00 90.75 193 LEU A O 1
ATOM 1603 N N . TYR A 1 194 ? -9.150 -12.390 9.452 1.00 89.25 194 TYR A N 1
ATOM 1604 C CA . TYR A 1 194 ? -10.578 -12.118 9.352 1.00 89.25 194 TYR A CA 1
ATOM 1605 C C . TYR A 1 194 ? -10.851 -10.666 8.953 1.00 89.25 194 TYR A C 1
ATOM 1607 O O . TYR A 1 194 ? -11.594 -10.427 8.002 1.00 89.25 194 TYR A O 1
ATOM 1615 N N . THR A 1 195 ? -10.191 -9.695 9.594 1.00 89.69 195 THR A N 1
ATOM 1616 C CA . THR A 1 195 ? -10.376 -8.271 9.258 1.00 89.69 195 THR A CA 1
ATOM 1617 C C . THR A 1 195 ? -9.950 -7.956 7.822 1.00 89.69 195 THR A C 1
ATOM 1619 O O . THR A 1 195 ? -10.640 -7.237 7.094 1.00 89.69 195 THR A O 1
ATOM 1622 N N . GLN A 1 196 ? -8.866 -8.582 7.365 1.00 92.06 196 GLN A N 1
ATOM 1623 C CA . GLN A 1 196 ? -8.358 -8.425 6.006 1.00 92.06 196 GLN A CA 1
ATOM 1624 C C . GLN A 1 196 ? -9.382 -8.873 4.953 1.00 92.06 196 GLN A C 1
ATOM 1626 O O . GLN A 1 196 ? -9.495 -8.228 3.908 1.00 92.06 196 GLN A O 1
ATOM 1631 N N . SER A 1 197 ? -10.162 -9.922 5.248 1.00 90.62 197 SER A N 1
ATOM 1632 C CA . SER A 1 197 ? -11.150 -10.505 4.326 1.00 90.62 197 SER A CA 1
ATOM 1633 C C . SER A 1 197 ? -12.272 -9.551 3.910 1.00 90.62 197 SER A C 1
ATOM 1635 O O . SER A 1 197 ? -12.897 -9.776 2.879 1.00 90.62 197 SER A O 1
ATOM 1637 N N . TYR A 1 198 ? -12.518 -8.475 4.666 1.00 91.44 198 TYR A N 1
ATOM 1638 C CA . TYR A 1 198 ? -13.465 -7.428 4.278 1.00 91.44 198 TYR A CA 1
ATOM 1639 C C . TYR A 1 198 ? -12.819 -6.053 4.076 1.00 91.44 198 TYR A C 1
ATOM 1641 O O . TYR A 1 198 ? -13.379 -5.214 3.369 1.00 91.44 198 TYR A O 1
ATOM 1649 N N . VAL A 1 199 ? -11.635 -5.793 4.639 1.00 94.94 199 VAL A N 1
ATOM 1650 C CA . VAL A 1 199 ? -10.924 -4.535 4.374 1.00 94.94 199 VAL A CA 1
ATOM 1651 C C . VAL A 1 199 ? -10.432 -4.472 2.928 1.00 94.94 199 VAL A C 1
ATOM 1653 O O . VAL A 1 199 ? -10.676 -3.465 2.267 1.00 94.94 199 VAL A O 1
ATOM 1656 N N . LEU A 1 200 ? -9.791 -5.531 2.422 1.00 94.12 200 LEU A N 1
ATOM 1657 C CA . LEU A 1 200 ? -9.222 -5.527 1.070 1.00 94.12 200 LEU A CA 1
ATOM 1658 C C . LEU A 1 200 ? -10.277 -5.528 -0.046 1.00 94.12 200 LEU A C 1
ATOM 1660 O O . LEU A 1 200 ? -10.165 -4.685 -0.926 1.00 94.12 200 LEU A O 1
ATOM 1664 N N . PRO A 1 201 ? -11.320 -6.382 -0.038 1.00 93.69 201 PRO A N 1
ATOM 1665 C CA . PRO A 1 201 ? -12.287 -6.390 -1.139 1.00 93.69 201 PRO A CA 1
ATOM 1666 C C . PRO A 1 201 ? -13.363 -5.299 -1.051 1.00 93.69 201 PRO A C 1
ATOM 1668 O O . PRO A 1 201 ? -14.051 -5.062 -2.042 1.00 93.69 201 PRO A O 1
ATOM 1671 N N . PHE A 1 202 ? -13.541 -4.633 0.100 1.00 94.50 202 PHE A N 1
ATOM 1672 C CA . PHE A 1 202 ? -14.593 -3.618 0.262 1.00 94.50 202 PHE A CA 1
ATOM 1673 C C . PHE A 1 202 ? -14.052 -2.247 0.664 1.00 94.50 202 PHE A C 1
ATOM 1675 O O . PHE A 1 202 ? -14.207 -1.292 -0.093 1.00 94.50 202 PHE A O 1
ATOM 1682 N N . LEU A 1 203 ? -13.429 -2.115 1.840 1.00 96.31 203 LEU A N 1
ATOM 1683 C CA . LEU A 1 203 ? -13.057 -0.794 2.364 1.00 96.31 203 LEU A CA 1
ATOM 1684 C C . LEU A 1 203 ? -11.988 -0.102 1.506 1.00 96.31 203 LEU A C 1
ATOM 1686 O O . LEU A 1 203 ? -12.139 1.079 1.202 1.00 96.31 203 LEU A O 1
ATOM 1690 N N . VAL A 1 204 ? -10.934 -0.818 1.107 1.00 96.62 204 VAL A N 1
ATOM 1691 C CA . VAL A 1 204 ? -9.852 -0.264 0.276 1.00 96.62 204 VAL A CA 1
ATOM 1692 C C . VAL A 1 204 ? -10.398 0.243 -1.070 1.00 96.62 204 VAL A C 1
ATOM 1694 O O . VAL A 1 204 ? -10.273 1.447 -1.311 1.00 96.62 204 VAL A O 1
ATOM 1697 N N . PRO A 1 205 ? -11.126 -0.567 -1.870 1.00 94.56 205 PRO A N 1
ATOM 1698 C CA . PRO A 1 205 ? -11.755 -0.097 -3.100 1.00 94.56 205 PRO A CA 1
ATOM 1699 C C . PRO A 1 205 ? -12.710 1.075 -2.888 1.00 94.56 205 PRO A C 1
ATOM 1701 O O . PRO A 1 205 ? -12.759 1.979 -3.713 1.00 94.56 205 PRO A O 1
ATOM 1704 N N . MET A 1 206 ? -13.475 1.113 -1.790 1.00 94.88 206 MET A N 1
ATOM 1705 C CA . MET A 1 206 ? -14.360 2.251 -1.499 1.00 94.88 206 MET A CA 1
ATOM 1706 C C . MET A 1 206 ? -13.583 3.556 -1.290 1.00 94.88 206 MET A C 1
ATOM 1708 O O . MET A 1 206 ? -14.033 4.613 -1.734 1.00 94.88 206 MET A O 1
ATOM 1712 N N . LEU A 1 207 ? -12.431 3.501 -0.619 1.00 95.25 207 LEU A N 1
ATOM 1713 C CA . LEU A 1 207 ? -11.577 4.667 -0.389 1.00 95.25 207 LEU A CA 1
ATOM 1714 C C . LEU A 1 207 ? -10.878 5.118 -1.679 1.00 95.25 207 LEU A C 1
ATOM 1716 O O . LEU A 1 207 ? -10.858 6.316 -1.971 1.00 95.25 207 LEU A O 1
ATOM 1720 N N . GLU A 1 208 ? -10.354 4.173 -2.459 1.00 93.62 208 GLU A N 1
ATOM 1721 C CA . GLU A 1 208 ? -9.705 4.439 -3.749 1.00 93.62 208 GLU A CA 1
ATOM 1722 C C . GLU A 1 208 ? -10.705 4.991 -4.775 1.00 93.62 208 GLU A C 1
ATOM 1724 O O . GLU A 1 208 ? -10.444 6.020 -5.396 1.00 93.62 208 GLU A O 1
ATOM 1729 N N . ASN A 1 209 ? -11.909 4.415 -4.863 1.00 91.19 209 ASN A N 1
ATOM 1730 C CA . ASN A 1 209 ? -12.993 4.918 -5.714 1.00 91.19 209 ASN A CA 1
ATOM 1731 C C . ASN A 1 209 ? -13.512 6.293 -5.271 1.00 91.19 209 ASN A C 1
ATOM 1733 O O . ASN A 1 209 ? -14.054 7.034 -6.086 1.00 91.19 209 ASN A O 1
ATOM 1737 N N . ALA A 1 210 ? -13.335 6.662 -3.999 1.00 91.12 210 ALA A N 1
ATOM 1738 C CA . ALA A 1 210 ? -13.589 8.018 -3.519 1.00 91.12 210 ALA A CA 1
ATOM 1739 C C . ALA A 1 210 ? -12.429 8.993 -3.821 1.00 91.12 210 ALA A C 1
ATOM 1741 O O . ALA A 1 210 ? -12.534 10.177 -3.490 1.00 91.12 210 ALA A O 1
ATOM 1742 N N . GLY A 1 211 ? -11.341 8.524 -4.441 1.00 91.00 211 GLY A N 1
ATOM 1743 C CA . GLY A 1 211 ? -10.201 9.309 -4.919 1.00 91.00 211 GLY A CA 1
ATOM 1744 C C . GLY A 1 211 ? -8.947 9.257 -4.038 1.00 91.00 211 GLY A C 1
ATOM 1745 O O . GLY A 1 211 ? -7.988 9.977 -4.320 1.00 91.00 211 GLY A O 1
ATOM 1746 N N . ALA A 1 212 ? -8.937 8.469 -2.960 1.00 93.31 212 ALA A N 1
ATOM 1747 C CA . ALA A 1 212 ? -7.762 8.360 -2.099 1.00 93.31 212 ALA A CA 1
ATOM 1748 C C . ALA A 1 212 ? -6.655 7.518 -2.750 1.00 93.31 212 ALA A C 1
ATOM 1750 O O . ALA A 1 212 ? -6.926 6.539 -3.436 1.00 93.31 212 ALA A O 1
ATOM 1751 N N . VAL A 1 213 ? -5.403 7.827 -2.425 1.00 95.00 213 VAL A N 1
ATOM 1752 C CA . VAL A 1 213 ? -4.297 6.873 -2.537 1.00 95.00 213 VAL A CA 1
ATOM 1753 C C . VAL A 1 213 ? -4.237 6.087 -1.232 1.00 95.00 213 VAL A C 1
ATOM 1755 O O . VAL A 1 213 ? -3.950 6.669 -0.182 1.00 95.00 213 VAL A O 1
ATOM 1758 N N . VAL A 1 214 ? -4.506 4.784 -1.275 1.00 96.38 214 VAL A N 1
ATOM 1759 C CA . VAL A 1 214 ? -4.474 3.930 -0.082 1.00 96.38 214 VAL A CA 1
ATOM 1760 C C . VAL A 1 214 ? -3.152 3.169 -0.015 1.00 96.38 214 VAL A C 1
ATOM 1762 O O . VAL A 1 214 ? -2.770 2.456 -0.938 1.00 96.38 214 VAL A O 1
ATOM 1765 N N . MET A 1 215 ? -2.441 3.332 1.097 1.00 94.56 215 MET A N 1
ATOM 1766 C CA . MET A 1 215 ? -1.198 2.627 1.392 1.00 94.56 215 MET A CA 1
ATOM 1767 C C . MET A 1 215 ? -1.466 1.564 2.449 1.00 94.56 215 MET A C 1
ATOM 1769 O O . MET A 1 215 ? -2.010 1.863 3.514 1.00 94.56 215 MET A O 1
ATOM 1773 N N . LEU A 1 216 ? -1.063 0.333 2.148 1.00 95.12 216 LEU A N 1
ATOM 1774 C CA . LEU A 1 216 ? -1.233 -0.814 3.028 1.00 95.12 216 LEU A CA 1
ATOM 1775 C C . LEU A 1 216 ? 0.138 -1.285 3.528 1.00 95.12 216 LEU A C 1
ATOM 1777 O O . LEU A 1 216 ? 1.060 -1.444 2.724 1.00 95.12 216 LEU A O 1
ATOM 1781 N N . PRO A 1 217 ? 0.287 -1.536 4.835 1.00 94.25 217 PRO A N 1
ATOM 1782 C CA . PRO A 1 217 ? 1.522 -2.022 5.427 1.00 94.25 217 PRO A CA 1
ATOM 1783 C C . PRO A 1 217 ? 1.664 -3.545 5.318 1.00 94.25 217 PRO A C 1
ATOM 1785 O O . PRO A 1 217 ? 2.628 -4.085 5.837 1.00 94.25 217 PRO A O 1
ATOM 1788 N N . ARG A 1 218 ? 0.747 -4.242 4.636 1.00 95.19 218 ARG A N 1
ATOM 1789 C CA . ARG A 1 218 ? 0.845 -5.668 4.284 1.00 95.19 218 ARG A CA 1
ATOM 1790 C C . ARG A 1 218 ? 0.476 -5.871 2.814 1.00 95.19 218 ARG A C 1
ATOM 1792 O O . ARG A 1 218 ? -0.292 -5.071 2.273 1.00 95.19 218 ARG A O 1
ATOM 1799 N N . GLU A 1 219 ? 0.987 -6.943 2.207 1.00 96.06 219 GLU A N 1
ATOM 1800 C CA . GLU A 1 219 ? 0.673 -7.333 0.824 1.00 96.06 219 GLU A CA 1
ATOM 1801 C C . GLU A 1 219 ? -0.845 -7.514 0.647 1.00 96.06 219 GLU A C 1
ATOM 1803 O O . GLU A 1 219 ? -1.531 -8.055 1.521 1.00 96.06 219 GLU A O 1
ATOM 1808 N N . ARG A 1 220 ? -1.366 -7.017 -0.478 1.00 94.56 220 ARG A N 1
ATOM 1809 C CA . ARG A 1 220 ? -2.795 -7.035 -0.805 1.00 94.56 220 ARG A CA 1
ATOM 1810 C C . ARG A 1 220 ? -3.184 -8.232 -1.676 1.00 94.56 220 ARG A C 1
ATOM 1812 O O . ARG A 1 220 ? -4.335 -8.649 -1.622 1.00 94.56 220 ARG A O 1
ATOM 1819 N N . ASP A 1 221 ? -2.254 -8.747 -2.478 1.00 96.56 221 ASP A N 1
ATOM 1820 C CA . ASP A 1 221 ? -2.520 -9.804 -3.448 1.00 96.56 221 ASP A CA 1
ATOM 1821 C C . ASP A 1 221 ? -2.467 -11.186 -2.790 1.00 96.56 221 ASP A C 1
ATOM 1823 O O . ASP A 1 221 ? -1.491 -11.563 -2.138 1.00 96.56 221 ASP A O 1
ATOM 1827 N N . PHE A 1 222 ? -3.542 -11.952 -2.970 1.00 95.25 222 PHE A N 1
ATOM 1828 C CA . PHE A 1 222 ? -3.686 -13.300 -2.428 1.00 95.25 222 PHE A CA 1
ATOM 1829 C C . PHE A 1 222 ? -2.920 -14.367 -3.223 1.00 95.25 222 PHE A C 1
ATOM 1831 O O . PHE A 1 222 ? -2.783 -15.506 -2.762 1.00 95.25 222 PHE A O 1
ATOM 1838 N N . SER A 1 223 ? -2.428 -14.019 -4.410 1.00 96.12 223 SER A N 1
ATOM 1839 C CA . SER A 1 223 ? -1.650 -14.899 -5.266 1.00 96.12 223 SER A CA 1
ATOM 1840 C C . SER A 1 223 ? -0.318 -15.285 -4.627 1.00 96.12 223 SER A C 1
ATOM 1842 O O . SER A 1 223 ? 0.408 -14.459 -4.076 1.00 96.12 223 SER A O 1
ATOM 1844 N N . ARG A 1 224 ? 0.041 -16.563 -4.769 1.00 97.56 224 ARG A N 1
ATOM 1845 C CA . ARG A 1 224 ? 1.360 -17.095 -4.384 1.00 97.56 224 ARG A CA 1
ATOM 1846 C C . ARG A 1 224 ? 2.419 -16.883 -5.462 1.00 97.56 224 ARG A C 1
ATOM 1848 O O . ARG A 1 224 ? 3.589 -17.164 -5.223 1.00 97.56 224 ARG A O 1
ATOM 1855 N N . ILE A 1 225 ? 2.004 -16.440 -6.645 1.00 97.25 225 ILE A N 1
ATOM 1856 C CA . ILE A 1 225 ? 2.891 -16.142 -7.764 1.00 97.25 225 ILE A CA 1
ATOM 1857 C C . ILE A 1 225 ? 3.473 -14.749 -7.540 1.00 97.25 225 ILE A C 1
ATOM 1859 O O . ILE A 1 225 ? 2.743 -13.821 -7.196 1.00 97.25 225 ILE A O 1
ATOM 1863 N N . GLU A 1 226 ? 4.780 -14.619 -7.742 1.00 96.31 226 GLU A N 1
ATOM 1864 C CA . GLU A 1 226 ? 5.490 -13.345 -7.826 1.00 96.31 226 GLU A CA 1
ATOM 1865 C C . GLU A 1 226 ? 6.406 -13.403 -9.047 1.00 96.31 226 GLU A C 1
ATOM 1867 O O . GLU A 1 226 ? 7.142 -14.376 -9.230 1.00 96.31 226 GLU A O 1
ATOM 1872 N N . ARG A 1 227 ? 6.338 -12.373 -9.887 1.00 97.00 227 ARG A N 1
ATOM 1873 C CA . ARG A 1 227 ? 7.288 -12.123 -10.972 1.00 97.00 227 ARG A CA 1
ATOM 1874 C C . ARG A 1 227 ? 7.964 -10.784 -10.748 1.00 97.00 227 ARG A C 1
ATOM 1876 O O . ARG A 1 227 ? 7.313 -9.833 -10.311 1.00 97.00 227 ARG A O 1
ATOM 1883 N N . LEU A 1 228 ? 9.259 -10.732 -11.036 1.00 96.94 228 LEU A N 1
ATOM 1884 C CA . LEU A 1 228 ? 10.111 -9.571 -10.803 1.00 96.94 228 LEU A CA 1
ATOM 1885 C C . LEU A 1 228 ? 10.880 -9.290 -12.090 1.00 96.94 228 LEU A C 1
ATOM 1887 O O . LEU A 1 228 ? 11.783 -10.038 -12.453 1.00 96.94 228 LEU A O 1
ATOM 1891 N N . ALA A 1 229 ? 10.515 -8.210 -12.770 1.00 97.25 229 ALA A N 1
ATOM 1892 C CA . ALA A 1 229 ? 11.262 -7.693 -13.907 1.00 97.25 229 ALA A CA 1
ATOM 1893 C C . ALA A 1 229 ? 12.117 -6.516 -13.432 1.00 97.25 229 ALA A C 1
ATOM 1895 O O . ALA A 1 229 ? 11.594 -5.571 -12.845 1.00 97.25 229 ALA A O 1
ATOM 1896 N N . ASP A 1 230 ? 13.415 -6.564 -13.697 1.00 96.38 230 ASP A N 1
ATOM 1897 C CA . ASP A 1 230 ? 14.405 -5.630 -13.157 1.00 96.38 230 ASP A CA 1
ATOM 1898 C C . ASP A 1 230 ? 15.495 -5.357 -14.208 1.00 96.38 230 ASP A C 1
ATOM 1900 O O . ASP A 1 230 ? 15.701 -6.167 -15.119 1.00 96.38 230 ASP A O 1
ATOM 1904 N N . ASN A 1 231 ? 16.170 -4.210 -14.118 1.00 93.88 231 ASN A N 1
ATOM 1905 C CA . ASN A 1 231 ? 17.347 -3.914 -14.933 1.00 93.88 231 ASN A CA 1
ATOM 1906 C C . ASN A 1 231 ? 18.591 -4.672 -14.463 1.00 93.88 231 ASN A C 1
ATOM 1908 O O . ASN A 1 231 ? 19.517 -4.872 -15.253 1.00 93.88 231 ASN A O 1
ATOM 1912 N N . ASP A 1 232 ? 18.627 -5.087 -13.198 1.00 94.31 232 ASP A N 1
ATOM 1913 C CA . ASP A 1 232 ? 19.690 -5.932 -12.671 1.00 94.31 232 ASP A CA 1
ATOM 1914 C C . ASP A 1 232 ? 19.456 -7.428 -12.951 1.00 94.31 232 ASP A C 1
ATOM 1916 O O . ASP A 1 232 ? 18.317 -7.891 -13.018 1.00 94.31 232 ASP A O 1
ATOM 1920 N N . PRO A 1 233 ? 20.526 -8.241 -13.084 1.00 86.62 233 PRO A N 1
ATOM 1921 C CA . PRO A 1 233 ? 20.382 -9.673 -13.321 1.00 86.62 233 PRO A CA 1
ATOM 1922 C C . PRO A 1 233 ? 19.646 -10.393 -12.183 1.00 86.62 233 PRO A C 1
ATOM 1924 O O . PRO A 1 233 ? 20.058 -10.308 -11.013 1.00 86.62 233 PRO A O 1
ATOM 1927 N N . ALA A 1 234 ? 18.624 -11.166 -12.560 1.00 83.44 234 ALA A N 1
ATOM 1928 C CA . ALA A 1 234 ? 17.852 -12.021 -11.666 1.00 83.44 234 ALA A CA 1
ATOM 1929 C C . ALA A 1 234 ? 18.722 -13.115 -11.020 1.00 83.44 234 ALA A C 1
ATOM 1931 O O . ALA A 1 234 ? 19.619 -13.677 -11.653 1.00 83.44 234 ALA A O 1
ATOM 1932 N N . LEU A 1 235 ? 18.446 -13.433 -9.751 1.00 82.81 235 LEU A N 1
ATOM 1933 C CA . LEU A 1 235 ? 19.164 -14.470 -8.999 1.00 82.81 235 LEU A CA 1
ATOM 1934 C C . LEU A 1 235 ? 18.902 -15.883 -9.540 1.00 82.81 235 LEU A C 1
ATOM 1936 O O . LEU A 1 235 ? 19.802 -16.717 -9.560 1.00 82.81 235 LEU A O 1
ATOM 1940 N N . ASP A 1 236 ? 17.667 -16.148 -9.951 1.00 78.44 236 ASP A N 1
ATOM 1941 C CA . ASP A 1 236 ? 17.182 -17.447 -10.421 1.00 78.44 236 ASP A CA 1
ATOM 1942 C C . ASP A 1 236 ? 17.368 -17.652 -11.934 1.00 78.44 236 ASP A C 1
ATOM 1944 O O . ASP A 1 236 ? 17.027 -18.709 -12.463 1.00 78.44 236 ASP A O 1
ATOM 1948 N N . GLY A 1 237 ? 17.916 -16.652 -12.634 1.00 73.06 237 GLY A N 1
ATOM 1949 C CA . GLY A 1 237 ? 18.027 -16.662 -14.089 1.00 73.06 237 GLY A CA 1
ATOM 1950 C C . GLY A 1 237 ? 16.672 -16.612 -14.799 1.00 73.06 237 GLY A C 1
ATOM 1951 O O . GLY A 1 237 ? 16.571 -17.138 -15.911 1.00 73.06 237 GLY A O 1
ATOM 1952 N N . SER A 1 238 ? 15.639 -16.029 -14.170 1.00 78.31 238 SER A N 1
ATOM 1953 C CA . SER A 1 238 ? 14.323 -15.844 -14.786 1.00 78.31 238 SER A CA 1
ATOM 1954 C C . SER A 1 238 ? 14.419 -15.143 -16.145 1.00 78.31 238 SER A C 1
ATOM 1956 O O . SER A 1 238 ? 15.362 -14.408 -16.447 1.00 78.31 238 SER A O 1
ATOM 1958 N N . CYS A 1 239 ? 13.420 -15.386 -16.996 1.00 75.62 239 CYS A N 1
ATOM 1959 C CA . CYS A 1 239 ? 13.338 -14.728 -18.296 1.00 75.62 239 CYS A CA 1
ATOM 1960 C C . CYS A 1 239 ? 12.630 -13.364 -18.236 1.00 75.62 239 CYS A C 1
ATOM 1962 O O . CYS A 1 239 ? 12.520 -12.705 -19.275 1.00 75.62 239 CYS A O 1
ATOM 1964 N N . ASP A 1 240 ? 12.138 -12.942 -17.069 1.00 90.38 240 ASP A N 1
ATOM 1965 C CA . ASP A 1 240 ? 11.546 -11.617 -16.871 1.00 90.38 240 ASP A CA 1
ATOM 1966 C C . ASP A 1 240 ? 12.579 -10.549 -17.270 1.00 90.38 240 ASP A C 1
ATOM 1968 O O . ASP A 1 240 ? 13.776 -10.703 -17.027 1.00 90.38 240 ASP A O 1
ATOM 1972 N N . SER A 1 241 ? 12.156 -9.501 -17.979 1.00 93.19 241 SER A N 1
ATOM 1973 C CA . SER A 1 241 ? 13.106 -8.600 -18.643 1.00 93.19 241 SER A CA 1
ATOM 1974 C C . SER A 1 241 ? 12.738 -7.137 -18.548 1.00 93.19 241 SER A C 1
ATOM 1976 O O . SER A 1 241 ? 11.575 -6.768 -18.720 1.00 93.19 241 SER A O 1
ATOM 1978 N N . TYR A 1 242 ? 13.778 -6.321 -18.454 1.00 96.56 242 TYR A N 1
ATOM 1979 C CA . TYR A 1 242 ? 13.761 -4.881 -18.619 1.00 96.56 242 TYR A CA 1
ATOM 1980 C C . TYR A 1 242 ? 14.418 -4.471 -19.941 1.00 96.56 242 TYR A C 1
ATOM 1982 O O . TYR A 1 242 ? 15.463 -5.006 -20.319 1.00 96.56 242 TYR A O 1
ATOM 1990 N N . THR A 1 243 ? 13.823 -3.509 -20.644 1.00 97.44 243 THR A N 1
ATOM 1991 C CA . THR A 1 243 ? 14.385 -2.951 -21.882 1.00 97.44 243 THR A CA 1
ATOM 1992 C C . THR A 1 243 ? 14.242 -1.437 -21.931 1.00 97.44 243 THR A C 1
ATOM 1994 O O . THR A 1 243 ? 13.179 -0.908 -21.607 1.00 97.44 243 THR A O 1
ATOM 1997 N N . GLU A 1 244 ? 15.281 -0.757 -22.417 1.00 98.06 244 GLU A N 1
ATOM 1998 C CA . GLU A 1 244 ? 15.333 0.697 -22.606 1.00 98.06 244 GLU A CA 1
ATOM 1999 C C . GLU A 1 244 ? 15.332 1.059 -24.097 1.00 98.06 244 GLU A C 1
ATOM 2001 O O . GLU A 1 244 ? 16.001 0.420 -24.912 1.00 98.06 244 GLU A O 1
ATOM 2006 N N . LYS A 1 245 ? 14.640 2.145 -24.446 1.00 98.06 245 LYS A N 1
ATOM 2007 C CA . LYS A 1 245 ? 14.782 2.861 -25.718 1.00 98.06 245 LYS A CA 1
ATOM 2008 C C . LYS A 1 245 ? 15.234 4.292 -25.432 1.00 98.06 245 LYS A C 1
ATOM 2010 O O . LYS A 1 245 ? 14.673 4.957 -24.563 1.00 98.06 245 LYS A O 1
ATOM 2015 N N . GLY A 1 246 ? 16.192 4.793 -26.213 1.00 96.56 246 GLY A N 1
ATOM 2016 C CA . GLY A 1 246 ? 16.703 6.163 -26.106 1.00 96.56 246 GLY A CA 1
ATOM 2017 C C . GLY A 1 246 ? 17.806 6.333 -25.057 1.00 96.56 246 GLY A C 1
ATOM 2018 O O . GLY A 1 246 ? 18.428 5.364 -24.630 1.00 96.56 246 GLY A O 1
ATOM 2019 N N . ASP A 1 247 ? 18.064 7.584 -24.670 1.00 94.81 247 ASP A N 1
ATOM 2020 C CA . ASP A 1 247 ? 19.196 7.942 -23.808 1.00 94.81 247 ASP A CA 1
ATOM 2021 C C . ASP A 1 247 ? 18.874 7.735 -22.320 1.00 94.81 247 ASP A C 1
ATOM 2023 O O . ASP A 1 247 ? 18.348 8.630 -21.647 1.00 94.81 247 ASP A O 1
ATOM 2027 N N . TRP A 1 248 ? 19.241 6.563 -21.806 1.00 98.19 248 TRP A N 1
ATOM 2028 C CA . TRP A 1 248 ? 19.176 6.216 -20.388 1.00 98.19 248 TRP A CA 1
ATOM 2029 C C . TRP A 1 248 ? 20.566 6.168 -19.756 1.00 98.19 248 TRP A C 1
ATOM 2031 O O . TRP A 1 248 ? 21.577 5.877 -20.396 1.00 98.19 248 TRP A O 1
ATOM 2041 N N . SER A 1 249 ? 20.626 6.474 -18.466 1.00 98.00 249 SER A N 1
ATOM 2042 C CA . SER A 1 249 ? 21.862 6.503 -17.687 1.00 98.00 249 SER A CA 1
ATOM 2043 C C . SER A 1 249 ? 21.628 5.998 -16.271 1.00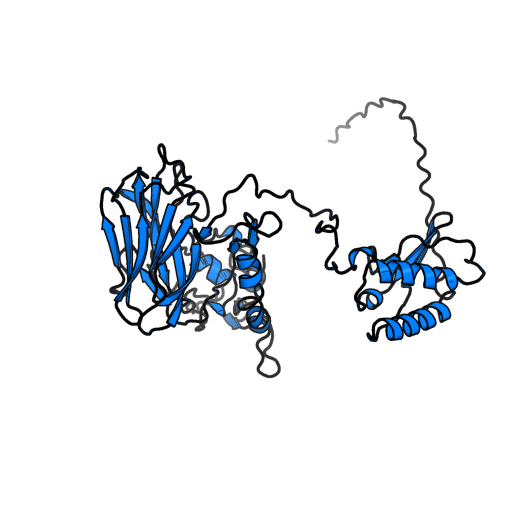 98.00 249 SER A C 1
ATOM 2045 O O . SER A 1 249 ? 20.489 5.859 -15.831 1.00 98.00 249 SER A O 1
ATOM 2047 N N . ASP A 1 250 ? 22.715 5.742 -15.552 1.00 97.88 250 ASP A N 1
ATOM 2048 C CA . ASP A 1 250 ? 22.667 5.311 -14.160 1.00 97.88 250 ASP A CA 1
ATOM 2049 C C . ASP A 1 250 ? 22.015 6.368 -13.241 1.00 97.88 250 ASP A C 1
ATOM 2051 O O . ASP A 1 250 ? 22.285 7.578 -13.331 1.00 97.88 250 ASP A O 1
ATOM 2055 N N . ALA A 1 251 ? 21.137 5.901 -12.355 1.00 97.75 251 ALA A N 1
ATOM 2056 C CA . ALA A 1 251 ? 20.444 6.701 -11.351 1.00 97.75 251 ALA A CA 1
ATOM 2057 C C . ALA A 1 251 ? 20.875 6.372 -9.914 1.00 97.75 251 ALA A C 1
ATOM 2059 O O . ALA A 1 251 ? 20.262 6.873 -8.972 1.00 97.75 251 ALA A O 1
ATOM 2060 N N . GLY A 1 252 ? 21.947 5.598 -9.737 1.00 97.62 252 GLY A N 1
ATOM 2061 C CA . GLY A 1 252 ? 22.412 5.136 -8.440 1.00 97.62 252 GLY A CA 1
ATOM 2062 C C . GLY A 1 252 ? 21.651 3.902 -7.973 1.00 97.62 252 GLY A C 1
ATOM 2063 O O . GLY A 1 252 ? 21.321 3.030 -8.762 1.00 97.62 252 GLY A O 1
ATOM 2064 N N . THR A 1 253 ? 21.410 3.810 -6.669 1.00 97.06 253 THR A 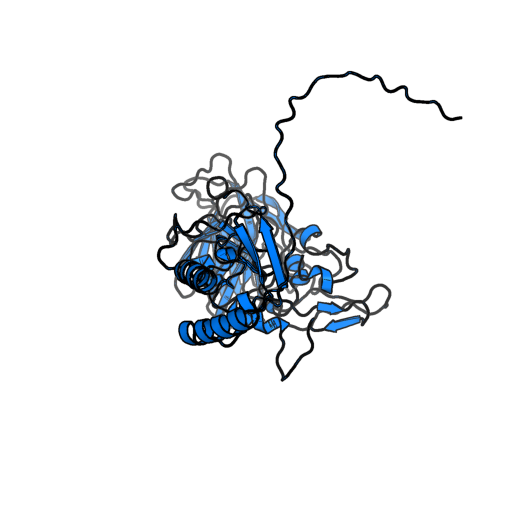N 1
ATOM 2065 C CA . THR A 1 253 ? 20.878 2.608 -6.019 1.00 97.06 253 THR A CA 1
ATOM 2066 C C . THR A 1 253 ? 19.409 2.335 -6.362 1.00 97.06 253 THR A C 1
ATOM 2068 O O . THR A 1 253 ? 18.587 3.257 -6.352 1.00 97.06 253 THR A O 1
ATOM 2071 N N . GLY A 1 254 ? 19.104 1.056 -6.601 1.00 97.25 254 GLY A N 1
ATOM 2072 C CA . GLY A 1 254 ? 17.777 0.521 -6.913 1.00 97.25 254 GLY A CA 1
ATOM 2073 C C . GLY A 1 254 ? 17.503 -0.836 -6.254 1.00 97.25 254 GLY A C 1
ATOM 2074 O O . GLY A 1 254 ? 18.273 -1.313 -5.404 1.00 97.25 254 GLY A O 1
ATOM 2075 N N . PHE A 1 255 ? 16.376 -1.434 -6.626 1.00 97.75 255 PHE A N 1
ATOM 2076 C CA . PHE A 1 255 ? 15.978 -2.777 -6.230 1.00 97.75 255 PHE A CA 1
ATOM 2077 C C . PHE A 1 255 ? 16.890 -3.828 -6.854 1.00 97.75 255 PHE A C 1
ATOM 2079 O O . PHE A 1 255 ? 17.381 -3.672 -7.959 1.00 97.75 255 PHE A O 1
ATOM 2086 N N . ARG A 1 256 ? 17.122 -4.913 -6.114 1.00 95.75 256 ARG A N 1
ATOM 2087 C CA . ARG A 1 256 ? 17.533 -6.192 -6.686 1.00 95.75 256 ARG A CA 1
ATOM 2088 C C . ARG A 1 256 ? 17.102 -7.332 -5.783 1.00 95.75 256 ARG A C 1
ATOM 2090 O O . ARG A 1 256 ? 17.417 -7.347 -4.585 1.00 95.75 256 ARG A O 1
ATOM 2097 N N . ASN A 1 257 ? 16.481 -8.352 -6.368 1.00 94.75 257 ASN A N 1
ATOM 2098 C CA . ASN A 1 257 ? 16.231 -9.611 -5.672 1.00 94.75 257 ASN A CA 1
ATOM 2099 C C . ASN A 1 257 ? 17.509 -10.466 -5.611 1.00 94.75 257 ASN A C 1
ATOM 2101 O O . ASN A 1 257 ? 17.676 -11.424 -6.359 1.00 94.75 257 ASN A O 1
ATOM 2105 N N . ALA A 1 258 ? 18.464 -10.060 -4.775 1.00 93.62 258 ALA A N 1
ATOM 2106 C CA . ALA A 1 258 ? 19.801 -10.648 -4.719 1.00 93.62 258 ALA A CA 1
ATOM 2107 C C . ALA A 1 258 ? 19.909 -11.904 -3.834 1.00 93.62 258 ALA A C 1
ATOM 2109 O O . ALA A 1 258 ? 20.953 -12.558 -3.845 1.00 93.62 258 ALA A O 1
ATOM 2110 N N . LYS A 1 259 ? 18.879 -12.229 -3.039 1.00 94.44 259 LYS A N 1
ATOM 2111 C CA . LYS A 1 259 ? 18.892 -13.354 -2.092 1.00 94.44 259 LYS A CA 1
ATOM 2112 C C . LYS A 1 259 ? 17.595 -14.152 -2.185 1.00 94.44 259 LYS A C 1
ATOM 2114 O O . LYS A 1 259 ? 16.537 -13.583 -2.413 1.00 94.44 259 LYS A O 1
ATOM 2119 N N . SER A 1 260 ? 17.665 -15.460 -1.943 1.00 92.19 260 SER A N 1
ATOM 2120 C CA . SER A 1 260 ? 16.463 -16.289 -1.783 1.00 92.19 260 SER A CA 1
ATOM 2121 C C . SER A 1 260 ? 15.719 -15.972 -0.483 1.00 92.19 260 SER A C 1
ATOM 2123 O O . SER A 1 260 ? 14.500 -16.085 -0.424 1.00 92.19 260 SER A O 1
ATOM 2125 N N . GLU A 1 261 ? 16.459 -15.560 0.548 1.00 95.69 261 GLU A N 1
ATOM 2126 C CA . GLU A 1 261 ? 15.949 -15.231 1.876 1.00 95.69 261 GLU A CA 1
ATOM 2127 C C . GLU A 1 261 ? 16.658 -13.984 2.418 1.00 95.69 261 GLU A C 1
ATOM 2129 O O . GLU A 1 261 ? 17.863 -13.790 2.227 1.00 95.69 261 GLU A O 1
ATOM 2134 N N . TYR A 1 262 ? 15.902 -13.139 3.110 1.00 97.19 262 TYR A N 1
ATOM 2135 C CA . TYR A 1 262 ? 16.355 -11.871 3.674 1.00 97.19 262 TYR A CA 1
ATOM 2136 C C . TYR A 1 262 ? 16.317 -11.944 5.196 1.00 97.19 262 TYR A C 1
ATOM 2138 O O . TYR A 1 262 ? 15.386 -12.500 5.770 1.00 97.19 262 TYR A O 1
ATOM 2146 N N . THR A 1 263 ? 17.314 -11.376 5.872 1.00 96.00 263 THR A N 1
ATOM 2147 C CA . THR A 1 263 ? 17.431 -11.462 7.338 1.00 96.00 263 THR A CA 1
ATOM 2148 C C . THR A 1 263 ? 17.726 -10.100 7.954 1.00 96.00 263 THR A C 1
ATOM 2150 O O . THR A 1 263 ? 18.147 -9.165 7.272 1.00 96.00 263 THR A O 1
ATOM 2153 N N . GLY A 1 264 ? 17.509 -9.972 9.265 1.00 93.81 264 GLY A N 1
ATOM 2154 C CA . GLY A 1 264 ? 17.851 -8.764 10.018 1.00 93.81 264 GLY A CA 1
ATOM 2155 C C . GLY A 1 264 ? 17.266 -7.491 9.399 1.00 93.81 264 GLY A C 1
ATOM 2156 O O . GLY A 1 264 ? 16.050 -7.327 9.348 1.00 93.81 264 GLY A O 1
ATOM 2157 N N . ILE A 1 265 ? 18.144 -6.596 8.944 1.00 95.25 265 ILE A N 1
ATOM 2158 C CA . ILE A 1 265 ? 17.799 -5.305 8.321 1.00 95.25 265 ILE A CA 1
ATOM 2159 C C . ILE A 1 265 ? 18.116 -5.258 6.821 1.00 95.25 265 ILE A C 1
ATOM 2161 O O . ILE A 1 265 ? 18.269 -4.176 6.254 1.00 95.25 265 ILE A O 1
ATOM 2165 N N . ASP A 1 266 ? 18.256 -6.418 6.176 1.00 97.06 266 ASP A N 1
ATOM 2166 C CA . ASP A 1 266 ? 18.447 -6.474 4.730 1.00 97.06 266 ASP A CA 1
ATOM 2167 C C . ASP A 1 266 ? 17.341 -5.683 4.014 1.00 97.06 266 ASP A C 1
ATOM 2169 O O . ASP A 1 266 ? 16.156 -5.850 4.313 1.00 97.06 266 ASP A O 1
ATOM 2173 N N . ASN A 1 267 ? 17.735 -4.844 3.055 1.00 96.94 267 ASN A N 1
ATOM 2174 C CA . ASN A 1 267 ? 16.821 -4.064 2.228 1.00 96.94 267 ASN A CA 1
ATOM 2175 C C . ASN A 1 267 ? 17.159 -4.293 0.741 1.00 96.94 267 ASN A C 1
ATOM 2177 O O . ASN A 1 267 ? 18.234 -3.861 0.308 1.00 96.94 267 ASN A O 1
ATOM 2181 N N . PRO A 1 268 ? 16.281 -4.949 -0.045 1.00 96.50 268 PRO A N 1
ATOM 2182 C CA . PRO A 1 268 ? 16.546 -5.237 -1.456 1.00 96.50 268 PRO A CA 1
ATOM 2183 C C . PRO A 1 268 ? 16.676 -3.975 -2.322 1.00 96.50 268 PRO A C 1
ATOM 2185 O O . PRO A 1 268 ? 17.405 -3.997 -3.307 1.00 96.50 268 PRO A O 1
ATOM 2188 N N . PHE A 1 269 ? 16.091 -2.845 -1.912 1.00 97.44 269 PHE A N 1
ATOM 2189 C CA . PHE A 1 269 ? 16.231 -1.533 -2.566 1.00 97.44 269 PHE A CA 1
ATOM 2190 C C . PHE A 1 269 ? 17.585 -0.858 -2.322 1.00 97.44 269 PHE A C 1
ATOM 2192 O O . PHE A 1 269 ? 17.778 0.313 -2.647 1.00 97.44 269 PHE A O 1
ATOM 2199 N N . ARG A 1 270 ? 18.531 -1.578 -1.707 1.00 96.31 270 ARG A N 1
ATOM 2200 C CA . ARG A 1 270 ? 19.932 -1.169 -1.561 1.00 96.31 270 ARG A CA 1
ATOM 2201 C C . ARG A 1 270 ? 20.914 -2.128 -2.234 1.00 96.31 270 ARG A C 1
ATOM 2203 O O . ARG A 1 270 ? 22.117 -2.004 -2.018 1.00 96.31 270 ARG A O 1
ATOM 2210 N N . MET A 1 271 ? 20.412 -3.104 -2.991 1.00 96.38 271 MET A N 1
ATOM 2211 C CA . MET A 1 271 ? 21.210 -4.208 -3.539 1.00 96.38 271 MET A CA 1
ATOM 2212 C C . MET A 1 271 ? 21.354 -4.162 -5.064 1.00 96.38 271 MET A C 1
ATOM 2214 O O . MET A 1 271 ? 22.107 -4.969 -5.615 1.00 96.38 271 MET A O 1
ATOM 2218 N N . GLY A 1 272 ? 20.655 -3.240 -5.725 1.00 96.38 272 GLY A N 1
ATOM 2219 C CA . GLY A 1 272 ? 20.701 -3.042 -7.168 1.00 96.38 272 GLY A CA 1
ATOM 2220 C C . GLY A 1 272 ? 20.979 -1.604 -7.570 1.00 96.38 272 GLY A C 1
ATOM 2221 O O . GLY A 1 272 ? 21.520 -0.791 -6.808 1.00 96.38 272 GLY A O 1
ATOM 2222 N N . SER A 1 273 ? 20.582 -1.303 -8.791 1.00 97.62 273 SER A N 1
ATOM 2223 C CA . SER A 1 273 ? 20.812 -0.065 -9.505 1.00 97.62 273 SER A CA 1
ATOM 2224 C C . SER A 1 273 ? 19.528 0.394 -10.177 1.00 97.62 273 SER A C 1
ATOM 2226 O O . SER A 1 273 ? 18.742 -0.415 -10.639 1.00 97.62 273 SER A O 1
ATOM 2228 N N . ALA A 1 274 ? 19.332 1.702 -10.254 1.00 98.38 274 ALA A N 1
ATOM 2229 C CA . ALA A 1 274 ? 18.207 2.309 -10.943 1.00 98.38 274 ALA A CA 1
ATOM 2230 C C . ALA A 1 274 ? 18.688 3.052 -12.194 1.00 98.38 274 ALA A C 1
ATOM 2232 O O . ALA A 1 274 ? 19.864 3.397 -12.355 1.00 98.38 274 ALA A O 1
ATOM 2233 N N . ARG A 1 275 ? 17.749 3.369 -13.076 1.00 98.50 275 ARG A N 1
ATOM 2234 C CA . ARG A 1 275 ? 17.977 4.012 -14.370 1.00 98.50 275 ARG A CA 1
ATOM 2235 C C . ARG A 1 275 ? 17.255 5.351 -14.431 1.00 98.50 275 ARG A C 1
ATOM 2237 O O . ARG A 1 275 ? 16.237 5.551 -13.773 1.00 98.50 275 ARG A O 1
ATOM 2244 N N . LYS A 1 276 ? 17.780 6.311 -15.194 1.00 98.44 276 LYS A N 1
ATOM 2245 C CA . LYS A 1 276 ? 17.133 7.613 -15.421 1.00 98.44 276 LYS A CA 1
ATOM 2246 C C . LYS A 1 276 ? 17.293 8.115 -16.845 1.00 98.44 276 LYS A C 1
ATOM 2248 O O . LYS A 1 276 ? 18.336 7.923 -17.475 1.00 98.44 276 LYS A O 1
ATOM 2253 N N . ALA A 1 277 ? 16.304 8.888 -17.268 1.00 97.94 277 ALA A N 1
ATOM 2254 C CA . ALA A 1 277 ? 16.302 9.643 -18.509 1.00 97.94 277 ALA A CA 1
ATOM 2255 C C . ALA A 1 277 ? 15.758 11.061 -18.277 1.00 97.94 277 ALA A C 1
ATOM 2257 O O . ALA A 1 277 ? 15.085 11.360 -17.285 1.00 97.94 277 ALA A O 1
ATOM 2258 N N . ALA A 1 278 ? 16.068 11.976 -19.192 1.00 96.62 278 ALA A N 1
ATOM 2259 C CA . ALA A 1 278 ? 15.517 13.328 -19.154 1.00 96.62 278 ALA A CA 1
ATOM 2260 C C . ALA A 1 278 ? 14.051 13.329 -19.616 1.00 96.62 278 ALA A C 1
ATOM 2262 O O . ALA A 1 278 ? 13.740 12.757 -20.660 1.00 96.62 278 ALA A O 1
ATOM 2263 N N . GLN A 1 279 ? 13.168 14.037 -18.903 1.00 95.94 279 GLN A N 1
ATOM 2264 C CA . GLN A 1 279 ? 11.783 14.205 -19.342 1.00 95.94 279 GLN A CA 1
ATOM 2265 C C . GLN A 1 279 ? 11.702 15.318 -20.395 1.00 95.94 279 GLN A C 1
ATOM 2267 O O . GLN A 1 279 ? 11.978 16.483 -20.099 1.00 95.94 279 GLN A O 1
ATOM 2272 N N . LYS A 1 280 ? 11.340 14.981 -21.637 1.00 93.44 280 LYS A N 1
ATOM 2273 C CA . LYS A 1 280 ? 11.356 15.926 -22.770 1.00 93.44 280 LYS A CA 1
ATOM 2274 C C . LYS A 1 280 ? 10.091 15.803 -23.614 1.00 93.44 280 LYS A C 1
ATOM 2276 O O . LYS A 1 280 ? 9.595 14.707 -23.858 1.00 93.44 280 LYS A O 1
ATOM 2281 N N . ALA A 1 281 ? 9.549 16.938 -24.058 1.00 90.19 281 ALA A N 1
ATOM 2282 C CA . ALA A 1 281 ? 8.374 16.944 -24.928 1.00 90.19 281 ALA A CA 1
ATOM 2283 C C . ALA A 1 281 ? 8.726 16.294 -26.275 1.00 90.19 281 ALA A C 1
ATOM 2285 O O . ALA A 1 281 ? 9.778 16.596 -26.835 1.00 90.19 281 ALA A O 1
ATOM 2286 N N . GLY A 1 282 ? 7.871 15.392 -26.765 1.00 87.50 282 GLY A N 1
ATOM 2287 C CA . GLY A 1 282 ? 8.132 14.618 -27.984 1.00 87.50 282 GLY A CA 1
ATOM 2288 C C . GLY A 1 282 ? 9.263 13.588 -27.864 1.00 87.50 282 GLY A C 1
ATOM 2289 O O . GLY A 1 282 ? 9.728 13.094 -28.884 1.00 87.50 282 GLY A O 1
ATOM 2290 N N . SER A 1 283 ? 9.736 13.283 -26.648 1.00 91.81 283 SER A N 1
ATOM 2291 C CA . SER A 1 283 ? 10.701 12.201 -26.436 1.00 91.81 283 SER A CA 1
ATOM 2292 C C . SER A 1 283 ? 10.100 10.857 -26.836 1.00 91.81 283 SER A C 1
ATOM 2294 O O . SER A 1 283 ? 8.985 10.544 -26.429 1.00 91.81 283 SER A O 1
ATOM 2296 N N . GLU A 1 284 ? 10.871 10.048 -27.559 1.00 93.50 284 GLU A N 1
ATOM 2297 C CA . GLU A 1 284 ? 10.566 8.632 -27.794 1.00 93.50 284 GLU A CA 1
ATOM 2298 C C . GLU A 1 284 ? 11.315 7.695 -26.832 1.00 93.50 284 GLU A C 1
ATOM 2300 O O . GLU A 1 284 ? 11.312 6.478 -27.034 1.00 93.50 284 GLU A O 1
ATOM 2305 N N . ALA A 1 285 ? 12.027 8.247 -25.841 1.00 97.25 285 ALA A N 1
ATOM 2306 C CA . ALA A 1 285 ? 12.710 7.437 -24.843 1.00 97.25 285 ALA A CA 1
ATOM 2307 C C . ALA A 1 285 ? 11.691 6.790 -23.900 1.00 97.25 285 ALA A C 1
ATOM 2309 O O . ALA A 1 285 ? 10.771 7.460 -23.418 1.00 97.25 285 ALA A O 1
ATOM 2310 N N . SER A 1 286 ? 11.874 5.501 -23.639 1.00 98.38 286 SER A N 1
ATOM 2311 C CA . SER A 1 286 ? 10.985 4.712 -22.794 1.00 98.38 286 SER A CA 1
ATOM 2312 C C . SER A 1 286 ? 11.718 3.550 -22.130 1.00 98.38 286 SER A C 1
ATOM 2314 O O . SER A 1 286 ? 12.813 3.168 -22.548 1.00 98.38 286 SER A O 1
ATOM 2316 N N . ALA A 1 287 ? 11.109 3.006 -21.083 1.00 98.62 287 ALA A N 1
ATOM 2317 C CA . ALA A 1 287 ? 11.496 1.746 -20.462 1.00 98.62 287 ALA A CA 1
ATOM 2318 C C . ALA A 1 287 ? 10.298 0.794 -20.461 1.00 98.62 287 ALA A C 1
ATOM 2320 O O . ALA A 1 287 ? 9.149 1.236 -20.439 1.00 98.62 287 ALA A O 1
ATOM 2321 N N . SER A 1 288 ? 10.532 -0.512 -20.538 1.00 98.62 288 SER A N 1
ATOM 2322 C CA . SER A 1 288 ? 9.460 -1.511 -20.537 1.00 98.62 288 SER A CA 1
ATOM 2323 C C . SER A 1 288 ? 9.863 -2.767 -19.782 1.00 98.62 288 SER A C 1
ATOM 2325 O O . SER A 1 288 ? 11.018 -3.189 -19.844 1.00 98.62 288 SER A O 1
ATOM 2327 N N . TRP A 1 289 ? 8.890 -3.363 -19.097 1.00 98.69 289 TRP A N 1
ATOM 2328 C CA . TRP A 1 289 ? 9.061 -4.557 -18.277 1.00 98.69 289 TRP A CA 1
ATOM 2329 C C . TRP A 1 289 ? 8.131 -5.653 -18.771 1.00 98.69 289 TRP A C 1
ATOM 2331 O O . TRP A 1 289 ? 6.924 -5.444 -18.921 1.00 98.69 289 TRP A O 1
ATOM 2341 N N . SER A 1 290 ? 8.701 -6.826 -19.027 1.00 98.06 290 SER A N 1
ATOM 2342 C CA . SER A 1 290 ? 7.962 -8.015 -19.445 1.00 98.06 290 SER A CA 1
ATOM 2343 C C . SER A 1 290 ? 8.147 -9.137 -18.442 1.00 98.06 290 SER A C 1
ATOM 2345 O O . SER A 1 290 ? 9.266 -9.366 -17.988 1.00 98.06 290 SER A O 1
ATOM 2347 N N . VAL A 1 291 ? 7.062 -9.845 -18.143 1.00 97.00 291 VAL A N 1
ATOM 2348 C CA . VAL A 1 291 ? 7.054 -10.995 -17.235 1.00 97.00 291 VAL A CA 1
ATOM 2349 C C . VAL A 1 291 ? 6.457 -12.214 -17.926 1.00 97.00 291 VAL A C 1
ATOM 2351 O O . VAL A 1 291 ? 5.641 -12.073 -18.840 1.00 97.00 291 VAL A O 1
ATOM 2354 N N . ASP A 1 292 ? 6.873 -13.403 -17.502 1.00 96.12 292 ASP A N 1
ATOM 2355 C CA . ASP A 1 292 ? 6.338 -14.682 -17.978 1.00 96.12 292 ASP A CA 1
ATOM 2356 C C . ASP A 1 292 ? 5.391 -15.301 -16.943 1.00 96.12 292 ASP A C 1
ATOM 2358 O O . ASP A 1 292 ? 5.808 -15.986 -16.003 1.00 96.12 292 ASP A O 1
ATOM 2362 N N . MET A 1 293 ? 4.095 -15.011 -17.060 1.00 97.00 293 MET A N 1
ATOM 2363 C CA . MET A 1 293 ? 3.113 -15.450 -16.067 1.00 97.00 293 MET A CA 1
ATOM 2364 C C . MET A 1 293 ? 2.798 -16.943 -16.236 1.00 97.00 293 MET A C 1
ATOM 2366 O O . MET A 1 293 ? 2.480 -17.372 -17.341 1.00 97.00 293 MET A O 1
ATOM 2370 N N . PRO A 1 294 ? 2.845 -17.754 -15.164 1.00 96.62 294 PRO A N 1
ATOM 2371 C CA . PRO A 1 294 ? 2.628 -19.198 -15.271 1.00 96.62 294 PRO A CA 1
ATOM 2372 C C . PRO A 1 294 ? 1.162 -19.576 -15.522 1.00 96.62 294 PRO A C 1
ATOM 2374 O O . PRO A 1 294 ? 0.888 -20.700 -15.922 1.00 96.62 294 PRO A O 1
ATOM 2377 N N . GLU A 1 295 ? 0.226 -18.665 -15.258 1.00 97.44 295 GLU A N 1
ATOM 2378 C CA . GLU A 1 295 ? -1.199 -18.837 -15.524 1.00 97.44 295 GLU A CA 1
ATOM 2379 C C . GLU A 1 295 ? -1.865 -17.468 -15.725 1.00 97.44 295 GLU A C 1
ATOM 2381 O O . GLU A 1 295 ? -1.344 -16.434 -15.298 1.00 97.44 295 GLU A O 1
ATOM 2386 N N . ARG A 1 296 ? -3.028 -17.459 -16.384 1.00 98.12 296 ARG A N 1
ATOM 2387 C CA . ARG A 1 296 ? -3.887 -16.271 -16.479 1.00 98.12 296 ARG A CA 1
ATOM 2388 C C . ARG A 1 296 ? -4.512 -15.981 -15.117 1.00 98.12 296 ARG A C 1
ATOM 2390 O O . ARG A 1 296 ? -5.074 -16.879 -14.494 1.00 98.12 296 ARG A O 1
ATOM 2397 N N . GLY A 1 297 ? -4.549 -14.713 -14.721 1.00 97.50 297 GLY A N 1
ATOM 2398 C CA . GLY A 1 297 ? -5.172 -14.311 -13.463 1.00 97.50 297 GLY A CA 1
ATOM 2399 C C . GLY A 1 297 ? -5.188 -12.805 -13.247 1.00 97.50 297 GLY A C 1
ATOM 2400 O O . GLY A 1 297 ? -4.625 -12.049 -14.036 1.00 97.50 297 GLY A O 1
ATOM 2401 N N . SER A 1 298 ? -5.851 -12.379 -12.172 1.00 97.88 298 SER A N 1
ATOM 2402 C CA . SER A 1 298 ? -5.778 -11.003 -11.679 1.00 97.88 298 SER A CA 1
ATOM 2403 C C . SER A 1 298 ? -4.625 -10.894 -10.690 1.00 97.88 298 SER A C 1
ATOM 2405 O O . SER A 1 298 ? -4.626 -11.611 -9.692 1.00 97.88 298 SER A O 1
ATOM 2407 N N . TYR A 1 299 ? -3.676 -10.000 -10.959 1.00 98.50 299 TYR A N 1
ATOM 2408 C CA . TYR A 1 299 ? -2.486 -9.802 -10.133 1.00 98.50 299 TYR A CA 1
ATOM 2409 C C . TYR A 1 299 ? -2.296 -8.328 -9.798 1.00 98.50 299 TYR A C 1
ATOM 2411 O O . TYR A 1 299 ? -2.524 -7.458 -10.643 1.00 98.50 299 TYR A O 1
ATOM 2419 N N . ALA A 1 300 ? -1.811 -8.055 -8.591 1.00 98.38 300 ALA A N 1
ATOM 2420 C CA . ALA A 1 300 ? -1.357 -6.730 -8.215 1.00 98.38 300 ALA A CA 1
ATOM 2421 C C . ALA A 1 300 ? -0.085 -6.375 -8.989 1.00 98.38 300 ALA A C 1
ATOM 2423 O O . ALA A 1 300 ? 0.864 -7.162 -9.046 1.00 98.38 300 ALA A O 1
ATOM 2424 N N . VAL A 1 301 ? -0.050 -5.166 -9.545 1.00 98.81 301 VAL A N 1
ATOM 2425 C CA . VAL A 1 301 ? 1.102 -4.625 -10.266 1.00 98.81 301 VAL A CA 1
ATOM 2426 C C . VAL A 1 301 ? 1.714 -3.479 -9.468 1.00 98.81 301 VAL A C 1
ATOM 2428 O O . VAL A 1 301 ? 1.052 -2.494 -9.118 1.00 98.81 301 VAL A O 1
ATOM 2431 N N . TYR A 1 302 ? 3.004 -3.620 -9.192 1.00 98.81 302 TYR A N 1
ATOM 2432 C CA . TYR A 1 302 ? 3.830 -2.669 -8.470 1.00 98.81 302 TYR A CA 1
ATOM 2433 C C . TYR A 1 302 ? 4.985 -2.212 -9.357 1.00 98.81 302 TYR A C 1
ATOM 2435 O O . TYR A 1 302 ? 5.568 -3.003 -10.096 1.00 98.81 302 TYR A O 1
ATOM 2443 N N . ILE A 1 303 ? 5.350 -0.945 -9.230 1.00 98.81 303 ILE A N 1
ATOM 2444 C CA . ILE A 1 303 ? 6.547 -0.356 -9.827 1.00 98.81 303 ILE A CA 1
ATOM 2445 C C . ILE A 1 303 ? 7.499 0.087 -8.717 1.00 98.81 303 ILE A C 1
ATOM 2447 O O . ILE A 1 303 ? 7.069 0.365 -7.594 1.00 98.81 303 ILE A O 1
ATOM 2451 N N . SER A 1 304 ? 8.774 0.225 -9.044 1.00 98.56 304 SER A N 1
ATOM 2452 C CA . SER A 1 304 ? 9.736 0.962 -8.240 1.00 98.56 304 SER A CA 1
ATOM 2453 C C . SER A 1 304 ? 10.522 1.950 -9.091 1.00 98.56 304 SER A C 1
ATOM 2455 O O . SER A 1 304 ? 10.556 1.900 -10.323 1.00 98.56 304 SER A O 1
ATOM 2457 N N . TYR A 1 305 ? 11.109 2.917 -8.401 1.00 98.50 305 TYR A N 1
ATOM 2458 C CA . TYR A 1 305 ? 11.966 3.948 -8.962 1.00 98.50 305 TYR A CA 1
ATOM 2459 C C . TYR A 1 305 ? 12.786 4.568 -7.831 1.00 98.50 305 TYR A C 1
ATOM 2461 O O . TYR A 1 305 ? 12.479 4.384 -6.651 1.00 98.50 305 TYR A O 1
ATOM 2469 N N . THR A 1 306 ? 13.802 5.357 -8.174 1.00 97.75 306 THR A N 1
ATOM 2470 C CA . THR A 1 306 ? 14.580 6.124 -7.192 1.00 97.75 306 THR A CA 1
ATOM 2471 C C . THR A 1 306 ? 14.214 7.607 -7.244 1.00 97.75 306 THR A C 1
ATOM 2473 O O . THR A 1 306 ? 14.061 8.179 -8.326 1.00 97.75 306 THR A O 1
ATOM 2476 N N . THR A 1 307 ? 14.050 8.251 -6.086 1.00 97.88 307 THR A N 1
ATOM 2477 C CA . THR A 1 307 ? 13.775 9.694 -6.022 1.00 97.88 307 THR A CA 1
ATOM 2478 C C . THR A 1 307 ? 15.087 10.475 -6.085 1.00 97.88 307 THR A C 1
ATOM 2480 O O . THR A 1 307 ? 15.902 10.444 -5.168 1.00 97.88 307 THR A O 1
ATOM 2483 N N . LEU A 1 308 ? 15.261 11.221 -7.170 1.00 97.38 308 LEU A N 1
ATOM 2484 C CA . LEU A 1 308 ? 16.346 12.169 -7.425 1.00 97.38 308 LEU A CA 1
ATOM 2485 C C . LEU A 1 308 ? 15.908 13.619 -7.157 1.00 97.38 308 LEU A C 1
ATOM 2487 O O . LEU A 1 308 ? 14.717 13.931 -7.208 1.00 97.38 308 LEU A O 1
ATOM 2491 N N . GLU A 1 309 ? 16.874 14.525 -6.980 1.00 96.12 309 GLU A N 1
ATOM 2492 C CA . GLU A 1 309 ? 16.638 15.965 -6.759 1.00 96.12 309 GLU A CA 1
ATOM 2493 C C . GLU A 1 309 ? 15.736 16.604 -7.831 1.00 96.12 309 GLU A C 1
ATOM 2495 O O . GLU A 1 309 ? 14.886 17.435 -7.518 1.00 96.12 309 GLU A O 1
ATOM 2500 N N . ASN A 1 310 ? 15.876 16.187 -9.094 1.00 96.38 310 ASN A N 1
ATOM 2501 C CA . ASN A 1 310 ? 15.105 16.713 -10.220 1.00 96.38 310 ASN A CA 1
ATOM 2502 C C . ASN A 1 310 ? 13.993 15.769 -10.711 1.00 96.38 310 ASN A C 1
ATOM 2504 O O . ASN A 1 310 ? 13.567 15.882 -11.864 1.00 96.38 310 ASN A O 1
ATOM 2508 N N . SER A 1 311 ? 13.523 14.847 -9.867 1.00 97.69 311 SER A N 1
ATOM 2509 C CA . SER A 1 311 ? 12.471 13.894 -10.245 1.00 97.69 311 SER A CA 1
ATOM 2510 C C . SER A 1 311 ? 11.187 14.588 -10.674 1.00 97.69 311 SER A C 1
ATOM 2512 O O . SER A 1 311 ? 10.769 15.614 -10.115 1.00 97.69 311 SER A O 1
ATOM 2514 N N . THR A 1 312 ? 10.525 13.992 -11.657 1.00 97.00 312 THR A N 1
ATOM 2515 C CA . THR A 1 312 ? 9.201 14.425 -12.073 1.00 97.00 312 THR A CA 1
ATOM 2516 C C . THR A 1 312 ? 8.123 14.079 -11.056 1.00 97.00 312 THR A C 1
ATOM 2518 O O . THR A 1 312 ? 8.167 13.064 -10.375 1.00 97.00 312 THR A O 1
ATOM 2521 N N . ASP A 1 313 ? 7.122 14.944 -10.969 1.00 95.12 313 ASP A N 1
ATOM 2522 C CA . ASP A 1 313 ? 5.884 14.717 -10.226 1.00 95.12 313 ASP A CA 1
ATOM 2523 C C . ASP A 1 313 ? 4.769 14.155 -11.130 1.00 95.12 313 ASP A C 1
ATOM 2525 O O . ASP A 1 313 ? 3.603 14.127 -10.740 1.00 95.12 313 ASP A O 1
ATOM 2529 N N . CYS A 1 314 ? 5.117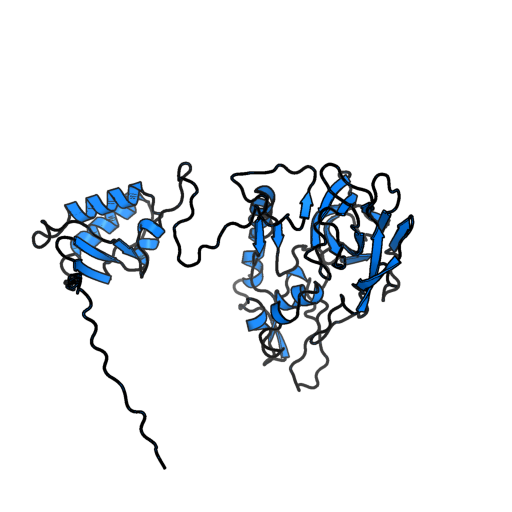 13.785 -12.367 1.00 94.62 314 CYS A N 1
ATOM 2530 C CA . CYS A 1 314 ? 4.198 13.350 -13.411 1.00 94.62 314 CYS A CA 1
ATOM 2531 C C . CYS A 1 314 ? 4.909 12.403 -14.397 1.00 94.62 314 CYS A C 1
ATOM 2533 O O . CYS A 1 314 ? 5.017 12.688 -15.593 1.00 94.62 314 CYS A O 1
ATOM 2535 N N . ALA A 1 315 ? 5.455 11.299 -13.883 1.00 97.81 315 ALA A N 1
ATOM 2536 C CA . ALA A 1 315 ? 5.968 10.206 -14.708 1.00 97.81 315 ALA A CA 1
ATOM 2537 C C . ALA A 1 315 ? 4.794 9.442 -15.336 1.00 97.81 315 ALA A C 1
ATOM 2539 O O . ALA A 1 315 ? 3.795 9.208 -14.654 1.00 97.81 315 ALA A O 1
ATOM 2540 N N . SER A 1 316 ? 4.905 9.092 -16.619 1.00 97.81 316 SER A N 1
ATOM 2541 C CA . SER A 1 316 ? 3.830 8.469 -17.398 1.00 97.81 316 SER A CA 1
ATOM 2542 C C . SER A 1 316 ? 4.044 6.967 -17.486 1.00 97.81 316 SER A C 1
ATOM 2544 O O . SER A 1 316 ? 4.967 6.527 -18.165 1.00 97.81 316 SER A O 1
ATOM 2546 N N . TYR A 1 317 ? 3.198 6.200 -16.809 1.00 98.69 317 TYR A N 1
ATOM 2547 C CA . TYR A 1 317 ? 3.215 4.742 -16.861 1.00 98.69 317 TYR A CA 1
ATOM 2548 C C . TYR A 1 317 ? 1.973 4.225 -17.577 1.00 98.69 317 TYR A C 1
ATOM 2550 O O . TYR A 1 317 ? 0.874 4.734 -17.356 1.00 98.69 317 TYR A O 1
ATOM 2558 N N . THR A 1 318 ? 2.142 3.170 -18.357 1.00 98.81 318 THR A N 1
ATOM 2559 C CA . THR A 1 318 ? 1.058 2.405 -18.970 1.00 98.81 318 THR A CA 1
ATOM 2560 C C . THR A 1 318 ? 1.131 0.982 -18.447 1.00 98.81 318 THR A C 1
ATOM 2562 O O . THR A 1 318 ? 2.185 0.351 -18.527 1.00 98.81 318 THR A O 1
ATOM 2565 N N . VAL A 1 319 ? 0.024 0.491 -17.889 1.00 98.88 319 VAL A N 1
ATOM 2566 C CA . VAL A 1 319 ? -0.150 -0.923 -17.553 1.00 98.88 319 VAL A CA 1
ATOM 2567 C C . VAL A 1 319 ? -0.877 -1.597 -18.709 1.00 98.88 319 VAL A C 1
ATOM 2569 O O . VAL A 1 319 ? -2.005 -1.214 -19.021 1.00 98.88 319 VAL A O 1
ATOM 2572 N N . HIS A 1 320 ? -0.249 -2.603 -19.308 1.00 98.81 320 HIS A N 1
ATOM 2573 C CA . HIS A 1 320 ? -0.821 -3.422 -20.372 1.00 98.81 320 HIS A CA 1
ATOM 2574 C C . HIS A 1 320 ? -1.442 -4.682 -19.771 1.00 98.81 320 HIS A C 1
ATOM 2576 O O . HIS A 1 320 ? -0.776 -5.444 -19.067 1.00 98.81 320 HIS A O 1
ATOM 2582 N N . HIS A 1 321 ? -2.726 -4.910 -20.032 1.00 98.56 321 HIS A N 1
ATOM 2583 C CA . HIS A 1 321 ? -3.464 -6.044 -19.481 1.00 98.56 321 HIS A CA 1
ATOM 2584 C C . HIS A 1 321 ? -4.533 -6.549 -20.463 1.00 98.56 321 HIS A C 1
ATOM 2586 O O . HIS A 1 321 ? -4.793 -5.942 -21.500 1.00 98.56 321 HIS A O 1
ATOM 2592 N N . LEU A 1 322 ? -5.200 -7.666 -20.154 1.00 98.12 322 LEU A N 1
ATOM 2593 C CA . LEU A 1 322 ? -6.205 -8.280 -21.043 1.00 98.12 322 LEU A CA 1
ATOM 2594 C C . LEU A 1 322 ? -7.427 -7.389 -21.330 1.00 98.12 322 LEU A C 1
ATOM 2596 O O . LEU A 1 322 ? -8.173 -7.642 -22.273 1.00 98.12 322 LEU A O 1
ATOM 2600 N N . GLY A 1 323 ? -7.633 -6.351 -20.520 1.00 96.62 323 GLY A N 1
ATOM 2601 C CA . GLY A 1 323 ? -8.699 -5.360 -20.688 1.00 96.62 323 GLY A CA 1
ATOM 2602 C C . GLY A 1 323 ? -8.303 -4.146 -21.535 1.00 96.62 323 GLY A C 1
ATOM 2603 O O . GLY A 1 323 ? -9.129 -3.251 -21.694 1.00 96.62 323 GLY A O 1
ATOM 2604 N N . GLY A 1 324 ? -7.072 -4.100 -22.051 1.00 97.69 324 GLY A N 1
ATOM 2605 C CA . GLY A 1 324 ? -6.492 -2.948 -22.739 1.00 97.69 324 GLY A CA 1
ATOM 2606 C C . GLY A 1 324 ? -5.416 -2.261 -21.900 1.00 97.69 324 GLY A C 1
ATOM 2607 O O . GLY A 1 324 ? -4.782 -2.887 -21.051 1.00 97.69 324 GLY A O 1
ATOM 2608 N N . ASP A 1 325 ? -5.229 -0.969 -22.150 1.00 98.50 325 ASP A N 1
ATOM 2609 C CA . ASP A 1 325 ? -4.211 -0.157 -21.490 1.00 98.50 325 ASP A CA 1
ATOM 2610 C C . ASP A 1 325 ? -4.839 0.730 -20.412 1.00 98.50 325 ASP A C 1
ATOM 2612 O O . ASP A 1 325 ? -5.872 1.369 -20.633 1.00 98.50 325 ASP A O 1
ATOM 2616 N N . THR A 1 326 ? -4.188 0.804 -19.251 1.00 98.50 326 THR A N 1
ATOM 2617 C CA . THR A 1 326 ? -4.522 1.768 -18.195 1.00 98.50 326 THR A CA 1
ATOM 2618 C C . THR A 1 326 ? -3.344 2.704 -17.945 1.00 98.50 326 THR A C 1
ATOM 2620 O O . THR A 1 326 ? -2.230 2.240 -17.700 1.00 98.50 326 THR A O 1
ATOM 2623 N N . HIS A 1 327 ? -3.589 4.018 -17.943 1.00 98.25 327 HIS A N 1
ATOM 2624 C CA . HIS A 1 327 ? -2.529 5.020 -17.842 1.00 98.25 327 HIS A CA 1
ATOM 2625 C C . HIS A 1 327 ? -2.460 5.653 -16.450 1.00 98.25 327 HIS A C 1
ATOM 2627 O O . HIS A 1 327 ? -3.468 5.999 -15.826 1.00 98.25 327 HIS A O 1
ATOM 2633 N N . PHE A 1 328 ? -1.240 5.880 -15.976 1.00 97.94 328 PHE A N 1
ATOM 2634 C CA . PHE A 1 328 ? -0.950 6.423 -14.658 1.00 97.94 328 PHE A CA 1
ATOM 2635 C C . PHE A 1 328 ? 0.012 7.602 -14.728 1.00 97.94 328 PHE A C 1
ATOM 2637 O O . PHE A 1 328 ? 0.989 7.607 -15.476 1.00 97.94 328 PHE A O 1
ATOM 2644 N N . ARG A 1 329 ? -0.242 8.589 -13.867 1.00 96.81 329 ARG A N 1
ATOM 2645 C CA . ARG A 1 329 ? 0.714 9.629 -13.490 1.00 96.81 329 ARG A CA 1
ATOM 2646 C C . ARG A 1 329 ? 1.257 9.308 -12.109 1.00 96.81 329 ARG A C 1
ATOM 2648 O O . ARG A 1 329 ? 0.480 9.177 -11.162 1.00 96.81 329 ARG A O 1
ATOM 2655 N N . VAL A 1 330 ? 2.575 9.213 -11.997 1.00 97.94 330 VAL A N 1
ATOM 2656 C CA . VAL A 1 330 ? 3.261 8.891 -10.742 1.00 97.94 330 VAL A CA 1
ATOM 2657 C C . VAL A 1 330 ? 4.150 10.052 -10.319 1.00 97.94 330 VAL A C 1
ATOM 2659 O O . VAL A 1 330 ? 4.912 10.601 -11.120 1.00 97.94 330 VAL A O 1
ATOM 2662 N N . ASN A 1 331 ? 4.045 10.437 -9.050 1.00 97.19 331 ASN A N 1
ATOM 2663 C CA . ASN A 1 331 ? 4.865 11.481 -8.461 1.00 97.19 331 ASN A CA 1
ATOM 2664 C C . ASN A 1 331 ? 6.165 10.891 -7.902 1.00 97.19 331 ASN A C 1
ATOM 2666 O O . ASN A 1 331 ? 6.217 10.472 -6.746 1.00 97.19 331 ASN A O 1
ATOM 2670 N N . GLN A 1 332 ? 7.233 10.914 -8.702 1.00 98.12 332 GLN A N 1
ATOM 2671 C CA . GLN A 1 332 ? 8.529 10.340 -8.332 1.00 98.12 332 GLN A CA 1
ATOM 2672 C C . GLN A 1 332 ? 9.321 11.180 -7.314 1.00 98.12 332 GLN A C 1
ATOM 2674 O O . GLN A 1 332 ? 10.415 10.793 -6.907 1.00 98.12 332 GLN A O 1
ATOM 2679 N N . GLN A 1 333 ? 8.777 12.310 -6.849 1.00 96.69 333 GLN A N 1
ATOM 2680 C CA . GLN A 1 333 ? 9.352 13.109 -5.754 1.00 96.69 333 GLN A CA 1
ATOM 2681 C C . GLN A 1 333 ? 9.081 12.503 -4.367 1.00 96.69 333 GLN A C 1
ATOM 2683 O O . GLN A 1 333 ? 9.526 13.033 -3.350 1.00 96.69 333 GLN A O 1
ATOM 2688 N N . MET A 1 334 ? 8.319 11.413 -4.316 1.00 95.31 334 MET A N 1
ATOM 2689 C CA . MET A 1 334 ? 7.976 10.654 -3.118 1.00 95.31 334 MET A CA 1
ATOM 2690 C C . MET A 1 334 ? 7.921 9.165 -3.465 1.00 95.31 334 MET A C 1
ATOM 2692 O O . MET A 1 334 ? 7.802 8.812 -4.633 1.00 95.31 334 MET A O 1
ATOM 2696 N N . GLY A 1 335 ? 7.994 8.289 -2.462 1.00 95.06 335 GLY A N 1
ATOM 2697 C CA . GLY A 1 335 ? 7.866 6.841 -2.665 1.00 95.06 335 GLY A CA 1
ATOM 2698 C C . GLY A 1 335 ? 8.998 6.193 -3.472 1.00 95.06 335 GLY A C 1
ATOM 2699 O O . GLY A 1 335 ? 8.820 5.085 -3.961 1.00 95.06 335 GLY A O 1
ATOM 2700 N N . GLY A 1 336 ? 10.143 6.861 -3.641 1.00 97.25 336 GLY A N 1
ATOM 2701 C CA . GLY A 1 336 ? 11.325 6.237 -4.230 1.00 97.25 336 GLY A CA 1
ATOM 2702 C C . GLY A 1 336 ? 11.956 5.209 -3.287 1.00 97.25 336 GLY A C 1
ATOM 2703 O O . GLY A 1 336 ? 11.946 5.394 -2.070 1.00 97.25 336 GLY A O 1
ATOM 2704 N N . GLY A 1 337 ? 12.518 4.141 -3.853 1.00 96.62 337 GLY A N 1
ATOM 2705 C CA . GLY A 1 337 ? 13.133 3.043 -3.100 1.00 96.62 337 GLY A CA 1
ATOM 2706 C C . GLY A 1 337 ? 12.126 2.134 -2.391 1.00 96.62 337 GLY A C 1
ATOM 2707 O O . GLY A 1 337 ? 12.479 1.512 -1.394 1.00 96.62 337 GLY A O 1
ATOM 2708 N N . MET A 1 338 ? 10.880 2.085 -2.870 1.00 96.69 338 MET A N 1
ATOM 2709 C CA . MET A 1 338 ? 9.841 1.192 -2.361 1.00 96.69 338 MET A CA 1
ATOM 2710 C C . MET A 1 338 ? 8.932 0.677 -3.478 1.00 96.69 338 MET A C 1
ATOM 2712 O O . MET A 1 338 ? 8.901 1.240 -4.575 1.00 96.69 338 MET A O 1
ATOM 2716 N N . TRP A 1 339 ? 8.145 -0.361 -3.181 1.00 98.38 339 TRP A N 1
ATOM 2717 C CA . TRP A 1 339 ? 7.064 -0.794 -4.066 1.00 98.38 339 TRP A CA 1
ATOM 2718 C C . TRP A 1 339 ? 5.904 0.206 -4.049 1.00 98.38 339 TRP A C 1
ATOM 2720 O O . TRP A 1 339 ? 5.274 0.443 -3.015 1.00 98.38 339 TRP A O 1
ATOM 2730 N N . VAL A 1 340 ? 5.581 0.755 -5.219 1.00 98.31 340 VAL A N 1
ATOM 2731 C CA . VAL A 1 340 ? 4.427 1.628 -5.454 1.00 98.31 340 VAL A CA 1
ATOM 2732 C C . VAL A 1 340 ? 3.401 0.866 -6.277 1.00 98.31 340 VAL A C 1
ATOM 2734 O O . VAL A 1 340 ? 3.680 0.402 -7.375 1.00 98.31 340 VAL A O 1
ATOM 2737 N N . TYR A 1 341 ? 2.196 0.731 -5.744 1.00 98.25 341 TYR A N 1
ATOM 2738 C CA . TYR A 1 341 ? 1.127 -0.009 -6.403 1.00 98.25 341 TYR A CA 1
ATOM 2739 C C . TYR A 1 341 ? 0.347 0.820 -7.408 1.00 98.25 341 TYR A C 1
ATOM 2741 O O . TYR A 1 341 ? 0.004 1.969 -7.123 1.00 98.25 341 TYR A O 1
ATOM 2749 N N . LEU A 1 342 ? -0.006 0.189 -8.526 1.00 98.12 342 LEU A N 1
ATOM 2750 C CA . LEU A 1 342 ? -0.820 0.794 -9.574 1.00 98.12 342 LEU A CA 1
ATOM 2751 C C . LEU A 1 342 ? -2.243 0.227 -9.643 1.00 98.12 342 LEU A C 1
ATOM 2753 O O . LEU A 1 342 ? -3.166 0.957 -9.996 1.00 98.12 342 LEU A O 1
ATOM 2757 N N . GLY A 1 343 ? -2.443 -1.045 -9.306 1.00 96.94 343 GLY A N 1
ATOM 2758 C CA . GLY A 1 343 ? -3.743 -1.694 -9.456 1.00 96.94 343 GLY A CA 1
ATOM 2759 C C . GLY A 1 343 ? -3.646 -3.214 -9.514 1.00 96.94 343 GLY A C 1
ATOM 2760 O O . GLY A 1 343 ? -2.551 -3.770 -9.617 1.00 96.94 343 GLY A O 1
ATOM 2761 N N . ASP A 1 344 ? -4.808 -3.855 -9.487 1.00 97.12 344 ASP A N 1
ATOM 2762 C CA . ASP A 1 344 ? -4.983 -5.263 -9.816 1.00 97.12 344 ASP A CA 1
ATOM 2763 C C . ASP A 1 344 ? -5.428 -5.362 -11.277 1.00 97.12 344 ASP A C 1
ATOM 2765 O O . ASP A 1 344 ? -6.381 -4.693 -11.693 1.00 97.12 344 ASP A O 1
ATOM 2769 N N . PHE A 1 345 ? -4.738 -6.184 -12.063 1.00 98.25 345 PHE A N 1
ATOM 2770 C CA . PHE A 1 345 ? -4.981 -6.306 -13.496 1.00 98.25 345 PHE A CA 1
ATOM 2771 C C . PHE A 1 345 ? -5.015 -7.760 -13.937 1.00 98.25 345 PHE A C 1
ATOM 2773 O O . PHE A 1 345 ? -4.243 -8.590 -13.459 1.00 98.25 345 PHE A O 1
ATOM 2780 N N . GLU A 1 346 ? -5.898 -8.059 -14.889 1.00 98.50 346 GLU A N 1
ATOM 2781 C CA . GLU A 1 346 ? -5.988 -9.387 -15.484 1.00 98.50 346 GLU A CA 1
ATOM 2782 C C . GLU A 1 346 ? -4.912 -9.572 -16.563 1.00 98.50 346 GLU A C 1
ATOM 2784 O O . GLU A 1 346 ? -4.942 -8.900 -17.597 1.00 98.50 346 GLU A O 1
ATOM 2789 N N . LEU A 1 347 ? -3.965 -10.481 -16.333 1.00 98.50 347 LEU A N 1
ATOM 2790 C CA . LEU A 1 347 ? -2.824 -10.742 -17.213 1.00 98.50 347 LEU A CA 1
ATOM 2791 C C . LEU A 1 347 ? -2.954 -12.110 -17.903 1.00 98.50 347 LEU A C 1
ATOM 2793 O O . LEU A 1 347 ? -3.515 -13.039 -17.311 1.00 98.50 347 LEU A O 1
ATOM 2797 N N . PRO A 1 348 ? -2.464 -12.255 -19.150 1.00 98.12 348 PRO A N 1
ATOM 2798 C CA . PRO A 1 348 ? -2.429 -13.546 -19.829 1.00 98.12 348 PRO A CA 1
ATOM 2799 C C . PRO A 1 348 ? -1.390 -14.483 -19.203 1.00 98.12 348 PRO A C 1
ATOM 2801 O O . PRO A 1 348 ? -0.419 -14.028 -18.607 1.00 98.12 348 PRO A O 1
ATOM 2804 N N . GLU A 1 349 ? -1.569 -15.787 -19.410 1.00 98.06 349 GLU A N 1
ATOM 2805 C CA . GLU A 1 349 ? -0.482 -16.760 -19.270 1.00 98.06 349 GLU A CA 1
ATOM 2806 C C . GLU A 1 349 ? 0.588 -16.511 -20.344 1.00 98.06 349 GLU A C 1
ATOM 2808 O O . GLU A 1 349 ? 0.279 -16.121 -21.475 1.00 98.06 349 GLU A O 1
ATOM 2813 N N . GLY A 1 350 ? 1.840 -16.788 -19.997 1.00 97.12 350 GLY A N 1
ATOM 2814 C CA . GLY A 1 350 ? 2.996 -16.634 -20.860 1.00 97.12 350 GLY A CA 1
ATOM 2815 C C . GLY A 1 350 ? 3.617 -15.241 -20.793 1.00 97.12 350 GLY A C 1
ATOM 2816 O O . GLY A 1 350 ? 3.239 -14.368 -20.004 1.00 97.12 350 GLY A O 1
ATOM 2817 N N . ARG A 1 351 ? 4.604 -15.029 -21.665 1.00 96.88 351 ARG A N 1
ATOM 2818 C CA . ARG A 1 351 ? 5.362 -13.782 -21.731 1.00 96.88 351 ARG A CA 1
ATOM 2819 C C . ARG A 1 351 ? 4.522 -12.631 -22.277 1.00 96.88 351 ARG A C 1
ATOM 2821 O O . ARG A 1 351 ? 4.053 -12.684 -23.413 1.00 96.88 351 ARG A O 1
ATOM 2828 N N . SER A 1 352 ? 4.444 -11.540 -21.521 1.00 97.06 352 SER A N 1
ATOM 2829 C CA . SER A 1 352 ? 3.848 -10.278 -21.972 1.00 97.06 352 SER A CA 1
ATOM 2830 C C . SER A 1 352 ? 4.568 -9.066 -21.377 1.00 97.06 352 SER A C 1
ATOM 2832 O O . SER A 1 352 ? 5.141 -9.141 -20.290 1.00 97.06 352 SER A O 1
ATOM 2834 N N . THR A 1 353 ? 4.570 -7.944 -22.101 1.00 98.44 353 THR A N 1
ATOM 2835 C CA . THR A 1 353 ? 4.964 -6.642 -21.542 1.00 98.44 353 THR A CA 1
ATOM 2836 C C . THR A 1 353 ? 3.832 -6.146 -20.658 1.00 98.44 353 THR A C 1
ATOM 2838 O O . THR A 1 353 ? 2.711 -6.042 -21.137 1.00 98.44 353 THR A O 1
ATOM 2841 N N . VAL A 1 354 ? 4.118 -5.865 -19.386 1.00 98.56 354 VAL A N 1
ATOM 2842 C CA . VAL A 1 354 ? 3.106 -5.457 -18.396 1.00 98.56 354 VAL A CA 1
ATOM 2843 C C . VAL A 1 354 ? 3.169 -3.965 -18.112 1.00 98.56 354 VAL A C 1
ATOM 2845 O O . VAL A 1 354 ? 2.129 -3.353 -17.903 1.00 98.56 354 VAL A O 1
ATOM 2848 N N . ILE A 1 355 ? 4.361 -3.362 -18.139 1.00 98.81 355 ILE A N 1
ATOM 2849 C CA . ILE A 1 355 ? 4.543 -1.926 -17.905 1.00 98.81 355 ILE A CA 1
ATOM 2850 C C . ILE A 1 355 ? 5.372 -1.304 -19.022 1.00 98.81 355 ILE A C 1
ATOM 2852 O O . ILE A 1 355 ? 6.425 -1.838 -19.380 1.00 98.81 355 ILE A O 1
ATOM 2856 N N . THR A 1 356 ? 4.964 -0.114 -19.454 1.00 98.81 356 THR A N 1
ATOM 2857 C CA . THR A 1 356 ? 5.806 0.836 -20.186 1.00 98.81 356 THR A CA 1
ATOM 2858 C C . THR A 1 356 ? 5.856 2.171 -19.442 1.00 98.81 356 THR A C 1
ATOM 2860 O O . THR A 1 356 ? 4.855 2.633 -18.901 1.00 98.81 356 THR A O 1
ATOM 2863 N N . LEU A 1 357 ? 7.038 2.782 -19.389 1.00 98.69 357 LEU A N 1
ATOM 2864 C CA . LEU A 1 357 ? 7.291 4.107 -18.830 1.00 98.69 357 LEU A CA 1
ATOM 2865 C C . LEU A 1 357 ? 7.787 5.035 -19.935 1.00 98.69 357 LEU A C 1
ATOM 2867 O O . LEU A 1 357 ? 8.871 4.818 -20.478 1.00 98.69 357 LEU A O 1
ATOM 2871 N N . ASP A 1 358 ? 7.029 6.089 -20.222 1.00 97.75 358 ASP A N 1
ATOM 2872 C CA . ASP A 1 358 ? 7.369 7.077 -21.245 1.00 97.75 358 ASP A CA 1
ATOM 2873 C C . ASP A 1 358 ? 8.089 8.288 -20.644 1.00 97.75 358 ASP A C 1
ATOM 2875 O O . ASP A 1 358 ? 7.621 8.924 -19.694 1.00 97.75 358 ASP A O 1
ATOM 2879 N N . CYS A 1 359 ? 9.209 8.685 -21.254 1.00 96.56 359 CYS A N 1
ATOM 2880 C CA . CYS A 1 359 ? 9.951 9.893 -20.873 1.00 96.56 359 CYS A CA 1
ATOM 2881 C C . CYS A 1 359 ? 9.408 11.170 -21.537 1.00 96.56 359 CYS A C 1
ATOM 2883 O O . CYS A 1 359 ? 10.024 12.241 -21.452 1.00 96.56 359 CYS A O 1
ATOM 2885 N N . GLY A 1 360 ? 8.267 11.061 -22.220 1.00 94.19 360 GLY A N 1
ATOM 2886 C CA . GLY A 1 360 ? 7.506 12.186 -22.740 1.00 94.19 360 GLY A CA 1
ATOM 2887 C C . GLY A 1 360 ? 6.973 13.097 -21.630 1.00 94.19 360 GLY A C 1
ATOM 2888 O O . GLY A 1 360 ? 7.060 12.810 -20.433 1.00 94.19 360 GLY A O 1
ATOM 2889 N N . VAL A 1 361 ? 6.406 14.232 -22.031 1.00 92.81 361 VAL A N 1
ATOM 2890 C CA . VAL A 1 361 ? 5.762 15.181 -21.113 1.00 92.81 361 VAL A CA 1
ATOM 2891 C C . VAL A 1 361 ? 4.257 15.048 -21.297 1.00 92.81 361 VAL A C 1
ATOM 2893 O O . VAL A 1 361 ? 3.761 15.478 -22.340 1.00 92.81 361 VAL A O 1
ATOM 2896 N N . PRO A 1 362 ? 3.530 14.468 -20.327 1.00 91.06 362 PRO A N 1
ATOM 2897 C CA . PRO A 1 362 ? 2.082 14.363 -20.414 1.00 91.06 362 PRO A CA 1
ATOM 2898 C C . PRO A 1 362 ? 1.411 15.735 -20.434 1.00 91.06 362 PRO A C 1
ATOM 2900 O O . PRO A 1 362 ? 1.930 16.719 -19.895 1.00 91.06 362 PRO A O 1
ATOM 2903 N N . GLU A 1 363 ? 0.210 15.789 -21.001 1.00 87.50 363 GLU A N 1
ATOM 2904 C CA . GLU A 1 363 ? -0.596 17.005 -21.021 1.00 87.50 363 GLU A CA 1
ATOM 2905 C C . GLU A 1 363 ? -0.862 17.536 -19.600 1.00 87.50 363 GLU A C 1
ATOM 2907 O O . GLU A 1 363 ? -1.223 16.792 -18.682 1.00 87.50 363 GLU A O 1
ATOM 2912 N N . GLY A 1 364 ? -0.681 18.844 -19.404 1.00 85.69 364 GLY A N 1
ATOM 2913 C CA . GLY A 1 364 ? -0.860 19.495 -18.103 1.00 85.69 364 GLY A CA 1
ATOM 2914 C C . GLY A 1 364 ? 0.310 19.317 -17.126 1.00 85.69 364 GLY A C 1
ATOM 2915 O O . GLY A 1 364 ? 0.197 19.729 -15.971 1.00 85.69 364 GLY A O 1
ATOM 2916 N N . CYS A 1 365 ? 1.436 18.742 -17.563 1.00 89.00 365 CYS A N 1
ATOM 2917 C CA . CYS A 1 365 ? 2.637 18.574 -16.744 1.00 89.00 365 CYS A CA 1
ATOM 2918 C C . CYS A 1 365 ? 3.790 19.490 -17.195 1.00 89.00 365 CYS A C 1
ATOM 2920 O O . CYS A 1 365 ? 3.949 19.806 -18.371 1.00 89.00 365 CYS A O 1
ATOM 2922 N N . SER A 1 366 ? 4.603 19.945 -16.234 1.00 84.50 366 SER A N 1
ATOM 2923 C CA . SER A 1 366 ? 5.805 20.761 -16.476 1.00 84.50 366 SER A CA 1
ATOM 2924 C C . SER A 1 366 ? 7.057 19.915 -16.280 1.00 84.50 366 SER A C 1
ATOM 2926 O O . SER A 1 366 ? 7.162 19.211 -15.275 1.00 84.50 366 SER A O 1
ATOM 2928 N N . SER A 1 367 ? 8.006 20.014 -17.210 1.00 78.75 367 SER A N 1
ATOM 2929 C CA . SER A 1 367 ? 9.149 19.098 -17.333 1.00 78.75 367 SER A CA 1
ATOM 2930 C C . SER A 1 367 ? 10.510 19.780 -17.477 1.00 78.75 367 SER A C 1
ATOM 2932 O O . SER A 1 367 ? 11.521 19.105 -17.666 1.00 78.75 367 SER A O 1
ATOM 2934 N N . LYS A 1 368 ? 10.584 21.116 -17.392 1.00 87.44 368 LYS A N 1
ATOM 2935 C CA . LYS A 1 368 ? 11.852 21.834 -17.593 1.00 87.44 368 LYS A CA 1
ATOM 2936 C C . LYS A 1 368 ? 12.893 21.384 -16.559 1.00 87.44 368 LYS A C 1
ATOM 2938 O O . LYS A 1 368 ? 12.751 21.675 -15.377 1.00 87.44 368 LYS A O 1
ATOM 2943 N N . GLY A 1 369 ? 13.938 20.701 -17.031 1.00 89.06 369 GLY A N 1
ATOM 2944 C CA . GLY A 1 369 ? 15.030 20.186 -16.198 1.00 89.06 369 GLY A CA 1
ATOM 2945 C C . GLY A 1 369 ? 14.678 18.953 -15.360 1.00 89.06 369 GLY A C 1
ATOM 2946 O O . GLY A 1 369 ? 15.488 18.558 -14.521 1.00 89.06 369 GLY A O 1
ATOM 2947 N N . LYS A 1 370 ? 13.502 18.347 -15.570 1.00 96.00 370 LYS A N 1
ATOM 2948 C CA . LYS A 1 370 ? 13.058 17.177 -14.810 1.00 96.00 370 LYS A CA 1
ATOM 2949 C C . LYS A 1 370 ? 13.566 15.869 -15.414 1.00 96.00 370 LYS A C 1
ATOM 2951 O O . LYS A 1 370 ? 13.814 15.777 -16.619 1.00 96.00 370 LYS A O 1
ATOM 2956 N N . SER A 1 371 ? 13.702 14.857 -14.570 1.00 96.88 371 SER A N 1
ATOM 2957 C CA . SER A 1 371 ? 14.060 13.492 -14.947 1.00 96.88 371 SER A CA 1
ATOM 2958 C C . SER A 1 371 ? 12.936 12.513 -14.613 1.00 96.88 371 SER A C 1
ATOM 2960 O O . SER A 1 371 ? 12.087 12.778 -13.760 1.00 96.88 371 SER A O 1
ATOM 2962 N N . VAL A 1 372 ? 12.941 11.392 -15.326 1.00 97.88 372 VAL A N 1
ATOM 2963 C CA . VAL A 1 372 ? 12.166 10.192 -15.015 1.00 97.88 372 VAL A CA 1
ATOM 2964 C C . VAL A 1 372 ? 13.160 9.125 -14.571 1.00 97.88 372 VAL A C 1
ATOM 2966 O O . VAL A 1 372 ? 14.203 8.972 -15.211 1.00 97.88 372 VAL A O 1
ATOM 2969 N N . SER A 1 373 ? 12.851 8.403 -13.498 1.00 98.25 373 SER A N 1
ATOM 2970 C CA . SER A 1 373 ? 13.616 7.238 -13.051 1.00 98.25 373 SER A CA 1
ATOM 2971 C C . SER A 1 373 ? 12.828 5.936 -13.213 1.00 98.25 373 SER A C 1
ATOM 2973 O O . SER A 1 373 ? 11.599 5.930 -13.231 1.00 98.25 373 SER A O 1
ATOM 2975 N N . ALA A 1 374 ? 13.552 4.836 -13.369 1.00 98.31 374 ALA A N 1
ATOM 2976 C CA . ALA A 1 374 ? 13.052 3.485 -13.582 1.00 98.31 374 ALA A CA 1
ATOM 2977 C C . ALA A 1 374 ? 13.910 2.508 -12.774 1.00 98.31 374 ALA A C 1
ATOM 2979 O O . ALA A 1 374 ? 15.087 2.778 -12.554 1.00 98.31 374 ALA A O 1
ATOM 2980 N N . ASP A 1 375 ? 13.323 1.409 -12.326 1.00 98.25 375 ASP A N 1
ATOM 2981 C CA . ASP A 1 375 ? 14.008 0.380 -11.539 1.00 98.25 375 ASP A CA 1
ATOM 2982 C C . ASP A 1 375 ? 13.341 -0.969 -11.861 1.00 98.25 375 ASP A C 1
ATOM 2984 O O . ASP A 1 375 ? 13.485 -1.482 -12.975 1.00 98.25 375 ASP A O 1
ATOM 2988 N N . ALA A 1 376 ? 12.468 -1.468 -10.988 1.00 98.12 376 ALA A N 1
ATOM 2989 C CA . ALA A 1 376 ? 11.853 -2.778 -11.129 1.00 98.12 376 ALA A CA 1
ATOM 2990 C C . ALA A 1 376 ? 10.318 -2.731 -11.199 1.00 98.12 376 ALA A C 1
ATOM 2992 O O . ALA A 1 376 ? 9.656 -1.746 -10.857 1.00 98.12 376 ALA A O 1
ATOM 2993 N N . VAL A 1 377 ? 9.741 -3.847 -11.638 1.00 98.69 377 VAL A N 1
ATOM 2994 C CA . VAL A 1 377 ? 8.306 -4.136 -11.635 1.00 98.69 377 VAL A CA 1
ATOM 2995 C C . VAL A 1 377 ? 8.076 -5.462 -10.930 1.00 98.69 377 VAL A C 1
ATOM 2997 O O . VAL A 1 377 ? 8.713 -6.465 -11.253 1.00 98.69 377 VAL A O 1
ATOM 3000 N N . LYS A 1 378 ? 7.122 -5.469 -9.999 1.00 98.12 378 LYS A N 1
ATOM 3001 C CA . LYS A 1 378 ? 6.648 -6.667 -9.304 1.00 98.12 378 LYS A CA 1
ATOM 3002 C C . LYS A 1 378 ? 5.199 -6.950 -9.684 1.00 98.12 378 LYS A C 1
ATOM 3004 O O . LYS A 1 378 ? 4.349 -6.067 -9.593 1.00 98.12 378 LYS A O 1
ATOM 3009 N N . VAL A 1 379 ? 4.917 -8.195 -10.056 1.00 98.50 379 VAL A N 1
ATOM 3010 C CA . VAL A 1 379 ? 3.572 -8.691 -10.377 1.00 98.50 379 VAL A CA 1
ATOM 3011 C C . VAL A 1 379 ? 3.230 -9.846 -9.443 1.00 98.50 379 VAL A C 1
ATOM 3013 O O . VAL A 1 379 ? 4.011 -10.789 -9.333 1.00 98.50 379 VAL A O 1
ATOM 3016 N N . GLY A 1 380 ? 2.067 -9.796 -8.795 1.00 98.19 380 GLY A N 1
ATOM 3017 C CA . GLY A 1 380 ? 1.616 -10.842 -7.873 1.00 98.19 380 GLY A CA 1
ATOM 3018 C C . GLY A 1 380 ? 2.049 -10.618 -6.418 1.00 98.19 380 GLY A C 1
ATOM 3019 O O . GLY A 1 380 ? 2.833 -9.711 -6.138 1.00 98.19 380 GLY A O 1
ATOM 3020 N N . GLY A 1 381 ? 1.540 -11.424 -5.478 1.00 97.19 381 GLY A N 1
ATOM 3021 C CA . GLY A 1 381 ? 1.805 -11.290 -4.034 1.00 97.19 381 GLY A CA 1
ATOM 3022 C C . GLY A 1 381 ? 3.002 -12.091 -3.513 1.00 97.19 381 GLY A C 1
ATOM 3023 O O . GLY A 1 381 ? 3.769 -11.611 -2.673 1.00 97.19 381 GLY A O 1
ATOM 3024 N N . GLY A 1 382 ? 3.189 -13.303 -4.034 1.00 97.31 382 GLY A N 1
ATOM 3025 C CA . GLY A 1 382 ? 4.319 -14.160 -3.695 1.00 97.31 382 GLY A CA 1
ATOM 3026 C C . GLY A 1 382 ? 4.270 -14.820 -2.320 1.00 97.31 382 GLY A C 1
ATOM 3027 O O . GLY A 1 382 ? 3.288 -14.774 -1.570 1.00 97.31 382 GLY A O 1
ATOM 3028 N N . MET A 1 383 ? 5.391 -15.452 -1.988 1.00 98.00 383 MET A N 1
ATOM 3029 C CA . MET A 1 383 ? 5.634 -16.098 -0.701 1.00 98.00 383 MET A CA 1
ATOM 3030 C C . MET A 1 383 ? 6.486 -15.202 0.199 1.00 98.00 383 MET A C 1
ATOM 3032 O O . MET A 1 383 ? 7.291 -14.405 -0.281 1.00 98.00 383 MET A O 1
ATOM 3036 N N . GLY A 1 384 ? 6.320 -15.346 1.512 1.00 97.94 384 GLY A N 1
ATOM 3037 C CA . GLY A 1 384 ? 7.179 -14.688 2.487 1.00 97.94 384 GLY A CA 1
ATOM 3038 C C . GLY A 1 384 ? 8.631 -15.142 2.367 1.00 97.94 384 GLY A C 1
ATOM 3039 O O . GLY A 1 384 ? 8.910 -16.341 2.371 1.00 97.94 384 GLY A O 1
ATOM 3040 N N . ASN A 1 385 ? 9.551 -14.183 2.271 1.00 97.31 385 ASN A N 1
ATOM 3041 C CA . ASN A 1 385 ? 10.987 -14.418 2.083 1.00 97.31 385 ASN A CA 1
ATOM 3042 C C . ASN A 1 385 ? 11.862 -13.737 3.152 1.00 97.31 385 ASN A C 1
ATOM 3044 O O . ASN A 1 385 ? 13.084 -13.688 3.014 1.00 97.31 385 ASN A O 1
ATOM 3048 N N . ILE A 1 386 ? 11.256 -13.217 4.226 1.00 97.88 386 ILE A N 1
ATOM 3049 C CA . ILE A 1 386 ? 11.993 -12.728 5.393 1.00 97.88 386 ILE A CA 1
ATOM 3050 C C . ILE A 1 386 ? 12.185 -13.895 6.363 1.00 97.88 386 ILE A C 1
ATOM 3052 O O . ILE A 1 386 ? 11.217 -14.446 6.886 1.00 97.88 386 ILE A O 1
ATOM 3056 N N . ALA A 1 387 ? 13.432 -14.295 6.589 1.00 97.69 387 ALA A N 1
ATOM 3057 C CA . ALA A 1 387 ? 13.796 -15.378 7.488 1.00 97.69 387 ALA A CA 1
ATOM 3058 C C . ALA A 1 387 ? 14.120 -14.852 8.895 1.00 97.69 387 ALA A C 1
ATOM 3060 O O . ALA A 1 387 ? 14.758 -13.806 9.072 1.00 97.69 387 ALA A O 1
ATOM 3061 N N . ARG A 1 388 ? 13.668 -15.590 9.915 1.00 96.88 388 ARG A N 1
ATOM 3062 C CA . ARG A 1 388 ? 13.809 -15.234 11.334 1.00 96.88 388 ARG A CA 1
ATOM 3063 C C . ARG A 1 388 ? 14.326 -16.419 12.150 1.00 96.88 388 ARG A C 1
ATOM 3065 O O . ARG A 1 388 ? 14.053 -17.569 11.822 1.00 96.88 388 ARG A O 1
ATOM 3072 N N . SER A 1 389 ? 15.074 -16.105 13.200 1.00 95.69 389 SER A N 1
ATOM 3073 C CA . SER A 1 389 ? 15.569 -17.021 14.234 1.00 95.69 389 SER A CA 1
ATOM 3074 C C . SER A 1 389 ? 15.740 -16.224 15.518 1.00 95.69 389 SER A C 1
ATOM 3076 O O . SER A 1 389 ? 16.186 -15.074 15.449 1.00 95.69 389 SER A O 1
ATOM 3078 N N . SER A 1 390 ? 15.503 -16.839 16.669 1.00 93.81 390 SER A N 1
ATOM 3079 C CA . SER A 1 390 ? 15.730 -16.195 17.955 1.00 93.81 390 SER A CA 1
ATOM 3080 C C . SER A 1 390 ? 17.196 -15.825 18.146 1.00 93.81 390 SER A C 1
ATOM 3082 O O . SER A 1 390 ? 18.107 -16.624 17.898 1.00 93.81 390 SER A O 1
ATOM 3084 N N . SER A 1 391 ? 17.434 -14.618 18.641 1.00 87.50 391 SER A N 1
ATOM 3085 C CA . SER A 1 391 ? 18.752 -14.086 18.943 1.00 87.50 391 SER A CA 1
ATOM 3086 C C . SER A 1 391 ? 19.494 -14.995 19.922 1.00 87.50 391 SER A C 1
ATOM 3088 O O . SER A 1 391 ? 19.029 -15.274 21.028 1.00 87.50 391 SER A O 1
ATOM 3090 N N . GLY A 1 392 ? 20.660 -15.484 19.499 1.00 86.19 392 GLY A N 1
ATOM 3091 C CA . GLY A 1 392 ? 21.495 -16.379 20.299 1.00 86.19 392 GLY A CA 1
ATOM 3092 C C . GLY A 1 392 ? 21.011 -17.832 20.389 1.00 86.19 392 GLY A C 1
ATOM 3093 O O . GLY A 1 392 ? 21.641 -18.607 21.102 1.00 86.19 392 GLY A O 1
ATOM 3094 N N . SER A 1 393 ? 19.953 -18.228 19.667 1.00 88.31 393 SER A N 1
ATOM 3095 C CA . SER A 1 393 ? 19.496 -19.631 19.619 1.00 88.31 393 SER A CA 1
ATOM 3096 C C . SER A 1 393 ? 20.499 -20.571 18.944 1.00 88.31 393 SER A C 1
ATOM 3098 O O . SER A 1 393 ? 20.546 -21.755 19.261 1.00 88.31 393 SER A O 1
ATOM 3100 N N . GLY A 1 394 ? 21.299 -20.049 18.006 1.00 89.75 394 GLY A N 1
ATOM 3101 C CA . GLY A 1 394 ? 22.160 -20.852 17.132 1.00 89.75 394 GLY A CA 1
ATOM 3102 C C . GLY A 1 394 ? 21.401 -21.595 16.026 1.00 89.75 394 GLY A C 1
ATOM 3103 O O . GLY A 1 394 ? 22.036 -22.271 15.219 1.00 89.75 394 GLY A O 1
ATOM 3104 N N . ASN A 1 395 ? 20.073 -21.457 15.965 1.00 93.38 395 ASN A N 1
ATOM 3105 C CA . ASN A 1 395 ? 19.252 -22.047 14.918 1.00 93.38 395 ASN A CA 1
ATOM 3106 C C . ASN A 1 395 ? 19.369 -21.245 13.618 1.00 93.38 395 ASN A C 1
ATOM 3108 O O . ASN A 1 395 ? 19.580 -20.031 13.625 1.00 93.38 395 ASN A O 1
ATOM 3112 N N . ALA A 1 396 ? 19.244 -21.941 12.488 1.00 94.56 396 ALA A N 1
ATOM 3113 C CA . ALA A 1 396 ? 19.214 -21.293 11.185 1.00 94.56 396 ALA A CA 1
ATOM 3114 C C . ALA A 1 396 ? 17.925 -20.459 11.045 1.00 94.56 396 ALA A C 1
ATOM 3116 O O . ALA A 1 396 ? 16.857 -20.953 11.418 1.00 94.56 396 ALA A O 1
ATOM 3117 N N . PRO A 1 397 ? 17.996 -19.228 10.503 1.00 96.00 397 PRO A N 1
ATOM 3118 C CA . PRO A 1 397 ? 16.807 -18.459 10.168 1.00 96.00 397 PRO A CA 1
ATOM 3119 C C . PRO A 1 397 ? 15.898 -19.223 9.208 1.00 96.00 397 PRO A C 1
ATOM 3121 O O . PRO A 1 397 ? 16.377 -19.855 8.272 1.00 96.00 397 PRO A O 1
ATOM 3124 N N . VAL A 1 398 ? 14.587 -19.135 9.428 1.00 97.06 398 VAL A N 1
ATOM 3125 C CA . VAL A 1 398 ? 13.576 -19.747 8.558 1.00 97.06 398 VAL A CA 1
ATOM 3126 C C . VAL A 1 398 ? 12.495 -18.738 8.192 1.00 97.06 398 VAL A C 1
ATOM 3128 O O . VAL A 1 398 ? 12.076 -17.929 9.026 1.00 97.06 398 VAL A O 1
ATOM 3131 N N . CYS A 1 399 ? 12.024 -18.781 6.947 1.00 97.94 399 CYS A N 1
ATOM 3132 C CA . CYS A 1 399 ? 10.838 -18.039 6.520 1.00 97.94 399 CYS A CA 1
ATOM 3133 C C . CYS A 1 399 ? 9.559 -18.622 7.136 1.00 97.94 399 CYS A C 1
ATOM 3135 O O . CYS A 1 399 ? 9.532 -19.757 7.616 1.00 97.94 399 CYS A O 1
ATOM 3137 N N . SER A 1 400 ? 8.468 -17.858 7.081 1.00 97.31 400 SER A N 1
ATOM 3138 C CA . SER A 1 400 ? 7.174 -18.277 7.633 1.00 97.31 400 SER A CA 1
ATOM 3139 C C . SER A 1 400 ? 6.566 -19.502 6.939 1.00 97.31 400 SER A C 1
ATOM 3141 O O . SER A 1 400 ? 5.699 -20.162 7.517 1.00 97.31 400 SER A O 1
ATOM 3143 N N . GLY A 1 401 ? 6.992 -19.780 5.700 1.00 97.38 401 GLY A N 1
ATOM 3144 C CA . GLY A 1 401 ? 6.421 -20.805 4.825 1.00 97.38 401 GLY A CA 1
ATOM 3145 C C . GLY A 1 401 ? 5.046 -20.439 4.258 1.00 97.38 401 GLY A C 1
ATOM 3146 O O . GLY A 1 401 ? 4.379 -21.294 3.676 1.00 97.38 401 GLY A O 1
ATOM 3147 N N . MET A 1 402 ? 4.600 -19.192 4.433 1.00 97.19 402 MET A N 1
ATOM 3148 C CA . MET A 1 402 ? 3.251 -18.753 4.090 1.00 97.19 402 MET A CA 1
ATOM 3149 C C . MET A 1 402 ? 3.246 -17.714 2.959 1.00 97.19 402 MET A C 1
ATOM 3151 O O . MET A 1 402 ? 4.256 -17.050 2.717 1.00 97.19 402 MET A O 1
ATOM 3155 N N . PRO A 1 403 ? 2.113 -17.546 2.249 1.00 97.88 403 PRO A N 1
ATOM 3156 C CA . PRO A 1 403 ? 1.947 -16.452 1.299 1.00 97.88 403 PRO A CA 1
ATOM 3157 C C . PRO A 1 403 ? 2.131 -15.096 1.981 1.00 97.88 403 PRO A C 1
ATOM 3159 O O . PRO A 1 403 ? 1.662 -14.895 3.106 1.00 97.88 403 PRO A O 1
ATOM 3162 N N . ARG A 1 404 ? 2.753 -14.148 1.282 1.00 97.00 404 ARG A N 1
ATOM 3163 C CA . ARG A 1 404 ? 3.175 -12.860 1.848 1.00 97.00 404 ARG A CA 1
ATOM 3164 C C . ARG A 1 404 ? 2.018 -12.049 2.438 1.00 97.00 404 ARG A C 1
ATOM 3166 O O . ARG A 1 404 ? 2.167 -11.424 3.483 1.00 97.00 404 ARG A O 1
ATOM 3173 N N . PHE A 1 405 ? 0.828 -12.125 1.834 1.00 95.81 405 PHE A N 1
ATOM 3174 C CA . PHE A 1 405 ? -0.373 -11.445 2.340 1.00 95.81 405 PHE A CA 1
ATOM 3175 C C . PHE A 1 405 ? -0.790 -11.893 3.745 1.00 95.81 405 PHE A C 1
ATOM 3177 O O . PHE A 1 405 ? -1.555 -11.190 4.399 1.00 95.81 405 PHE A O 1
ATOM 3184 N N . THR A 1 406 ? -0.342 -13.062 4.209 1.00 95.88 406 THR A N 1
ATOM 3185 C CA . THR A 1 406 ? -0.686 -13.595 5.536 1.00 95.88 406 THR A CA 1
ATOM 3186 C C . THR A 1 406 ? 0.260 -13.131 6.640 1.00 95.88 406 THR A C 1
ATOM 3188 O O . THR A 1 406 ? -0.075 -13.237 7.820 1.00 95.88 406 THR A O 1
ATOM 3191 N N . GLU A 1 407 ? 1.434 -12.625 6.272 1.00 96.44 407 GLU A N 1
ATOM 3192 C CA . GLU A 1 407 ? 2.472 -12.211 7.208 1.00 96.44 407 GLU A CA 1
ATOM 3193 C C . GLU A 1 407 ? 2.149 -10.852 7.828 1.00 96.44 407 GLU A C 1
ATOM 3195 O O . GLU A 1 407 ? 1.386 -10.058 7.270 1.00 96.44 407 GLU A O 1
ATOM 3200 N N . GLY A 1 408 ? 2.732 -10.587 8.996 1.00 95.19 408 GLY A N 1
ATOM 3201 C CA . GLY A 1 408 ? 2.672 -9.283 9.645 1.00 95.19 408 GLY A CA 1
ATOM 3202 C C . GLY A 1 408 ? 3.269 -8.156 8.793 1.00 95.19 408 GLY A C 1
ATOM 3203 O O . GLY A 1 408 ? 4.100 -8.372 7.907 1.00 95.19 408 GLY A O 1
ATOM 3204 N N . ALA A 1 409 ? 2.859 -6.926 9.087 1.00 95.38 409 ALA A N 1
ATOM 3205 C CA . ALA A 1 409 ? 3.260 -5.714 8.391 1.00 95.38 409 ALA A CA 1
ATOM 3206 C C . ALA A 1 409 ? 4.771 -5.534 8.316 1.00 95.38 409 ALA A C 1
ATOM 3208 O O . ALA A 1 409 ? 5.305 -5.165 7.272 1.00 95.38 409 ALA A O 1
ATOM 3209 N N . ARG A 1 410 ? 5.468 -5.858 9.408 1.00 95.19 410 ARG A N 1
ATOM 3210 C CA . ARG A 1 410 ? 6.926 -5.793 9.510 1.00 95.19 410 ARG A CA 1
ATOM 3211 C C . ARG A 1 410 ? 7.630 -6.363 8.274 1.00 95.19 410 ARG A C 1
ATOM 3213 O O . ARG A 1 410 ? 8.501 -5.713 7.701 1.00 95.19 410 ARG A O 1
ATOM 3220 N N . TYR A 1 411 ? 7.242 -7.569 7.870 1.00 96.75 411 TYR A N 1
ATOM 3221 C CA . TYR A 1 411 ? 7.926 -8.329 6.823 1.00 96.75 411 TYR A CA 1
ATOM 3222 C C . TYR A 1 411 ? 7.640 -7.760 5.435 1.00 96.75 411 TYR A C 1
ATOM 3224 O O . TYR A 1 411 ? 8.550 -7.625 4.617 1.00 96.75 411 TYR A O 1
ATOM 3232 N N . TRP A 1 412 ? 6.392 -7.348 5.187 1.00 96.50 412 TRP A N 1
ATOM 3233 C CA . TRP A 1 412 ? 6.030 -6.658 3.952 1.00 96.50 412 TRP A CA 1
ATOM 3234 C C . TRP A 1 412 ? 6.737 -5.313 3.822 1.00 96.50 412 TRP A C 1
ATOM 3236 O O . TRP A 1 412 ? 7.246 -5.003 2.750 1.00 96.50 412 TRP A O 1
ATOM 3246 N N . LEU A 1 413 ? 6.791 -4.523 4.896 1.00 96.62 413 LEU A N 1
ATOM 3247 C CA . LEU A 1 413 ? 7.442 -3.215 4.896 1.00 96.62 413 LEU A CA 1
ATOM 3248 C C . LEU A 1 413 ? 8.949 -3.340 4.635 1.00 96.62 413 LEU A C 1
ATOM 3250 O O . LEU A 1 413 ? 9.483 -2.561 3.844 1.00 96.62 413 LEU A O 1
ATOM 3254 N N . GLN A 1 414 ? 9.610 -4.351 5.212 1.00 97.12 414 GLN A N 1
ATOM 3255 C CA . GLN A 1 414 ? 11.004 -4.674 4.900 1.00 97.12 414 GLN A CA 1
ATOM 3256 C C . GLN A 1 414 ? 11.183 -5.059 3.425 1.00 97.12 414 GLN A C 1
ATOM 3258 O O . GLN A 1 414 ? 12.022 -4.476 2.736 1.00 97.12 414 GLN A O 1
ATOM 3263 N N . TRP A 1 415 ? 10.379 -6.003 2.923 1.00 97.56 415 TRP A N 1
ATOM 3264 C CA . TRP A 1 415 ? 10.426 -6.418 1.516 1.00 97.56 415 TRP A CA 1
ATOM 3265 C C . TRP A 1 415 ? 10.121 -5.270 0.550 1.00 97.56 415 TRP A C 1
ATOM 3267 O O . TRP A 1 415 ? 10.677 -5.214 -0.541 1.00 97.56 415 TRP A O 1
ATOM 3277 N N . SER A 1 416 ? 9.269 -4.336 0.970 1.00 96.75 416 SER A N 1
ATOM 3278 C CA . SER A 1 416 ? 8.837 -3.180 0.185 1.00 96.75 416 SER A CA 1
ATOM 3279 C C . SER A 1 416 ? 9.741 -1.967 0.322 1.00 96.75 416 SER A C 1
ATOM 3281 O O . SER A 1 416 ? 9.366 -0.909 -0.166 1.00 96.75 416 SER A O 1
ATOM 3283 N N . GLY A 1 417 ? 10.901 -2.088 0.973 1.00 96.38 417 GLY A N 1
ATOM 3284 C CA . GLY A 1 417 ? 11.924 -1.041 0.981 1.00 96.38 417 GLY A CA 1
ATOM 3285 C C . GLY A 1 417 ? 11.681 0.119 1.942 1.00 96.38 417 GLY A C 1
ATOM 3286 O O . GLY A 1 417 ? 12.435 1.092 1.909 1.00 96.38 417 GLY A O 1
ATOM 3287 N N . PHE A 1 418 ? 10.682 0.032 2.827 1.00 95.56 418 PHE A N 1
ATOM 3288 C CA . PHE A 1 418 ? 10.439 1.081 3.818 1.00 95.56 418 PHE A CA 1
ATOM 3289 C C . PHE A 1 418 ? 11.659 1.275 4.730 1.00 95.56 418 PHE A C 1
ATOM 3291 O O . PHE A 1 418 ? 12.372 0.325 5.069 1.00 95.56 418 PHE A O 1
ATOM 3298 N N . ASP A 1 419 ? 11.876 2.522 5.158 1.00 93.12 419 ASP A N 1
ATOM 3299 C CA . ASP A 1 419 ? 12.930 2.860 6.116 1.00 93.12 419 ASP A CA 1
ATOM 3300 C C . ASP A 1 419 ? 12.772 2.021 7.394 1.00 93.12 419 ASP A C 1
ATOM 3302 O O . ASP A 1 419 ? 11.661 1.847 7.904 1.00 93.12 419 ASP A O 1
ATOM 3306 N N . GLU A 1 420 ? 13.887 1.508 7.918 1.00 92.44 420 GLU A N 1
ATOM 3307 C CA . GLU A 1 420 ? 13.910 0.663 9.117 1.00 92.44 420 GLU A CA 1
ATOM 3308 C C . GLU A 1 420 ? 13.215 1.320 10.316 1.00 92.44 420 GLU A C 1
ATOM 3310 O O . GLU A 1 420 ? 12.630 0.630 11.144 1.00 92.44 420 GLU A O 1
ATOM 3315 N N . LYS A 1 421 ? 13.186 2.655 10.390 1.00 92.81 421 LYS A N 1
ATOM 3316 C CA . LYS A 1 421 ? 12.506 3.397 11.461 1.00 92.81 421 LYS A CA 1
ATOM 3317 C C . LYS A 1 421 ? 10.986 3.258 11.434 1.00 92.81 421 LYS A C 1
ATOM 3319 O O . LYS A 1 421 ? 10.343 3.675 12.389 1.00 92.81 421 LYS A O 1
ATOM 3324 N N . VAL A 1 422 ? 10.408 2.738 10.353 1.00 91.81 422 VAL A N 1
ATOM 3325 C CA . VAL A 1 422 ? 8.959 2.526 10.222 1.00 91.81 422 VAL A CA 1
ATOM 3326 C C . VAL A 1 422 ? 8.557 1.149 10.742 1.00 91.81 422 VAL A C 1
ATOM 3328 O O . VAL A 1 422 ? 7.511 1.019 11.367 1.00 91.81 422 VAL A O 1
ATOM 3331 N N . TRP A 1 423 ? 9.378 0.127 10.495 1.00 92.94 423 TRP A N 1
ATOM 3332 C CA . TRP A 1 423 ? 9.006 -1.270 10.736 1.00 92.94 423 TRP A CA 1
ATOM 3333 C C . TRP A 1 423 ? 9.890 -1.995 11.755 1.00 92.94 423 TRP A C 1
ATOM 3335 O O . TRP A 1 423 ? 9.519 -3.079 12.187 1.00 92.94 423 TRP A O 1
ATOM 3345 N N . ASN A 1 424 ? 11.034 -1.430 12.157 1.00 93.44 424 ASN A N 1
ATOM 3346 C CA . ASN A 1 424 ? 11.994 -2.003 13.107 1.00 93.44 424 ASN A CA 1
ATOM 3347 C C . ASN A 1 424 ? 12.106 -1.181 14.406 1.00 93.44 424 ASN A C 1
ATOM 3349 O O . ASN A 1 424 ? 13.206 -0.899 14.888 1.00 93.44 424 ASN A O 1
ATOM 3353 N N . LEU A 1 425 ? 10.966 -0.782 14.978 1.00 91.81 425 LEU A N 1
ATOM 3354 C CA . LEU A 1 425 ? 10.888 0.114 16.142 1.00 91.81 425 LEU A CA 1
ATOM 3355 C C . LEU A 1 425 ? 11.502 -0.494 17.408 1.00 91.81 425 LEU A C 1
ATOM 3357 O O . LEU A 1 425 ? 12.041 0.227 18.247 1.00 91.81 425 LEU A O 1
ATOM 3361 N N . ASN A 1 426 ? 11.435 -1.818 17.546 1.00 92.50 426 ASN A N 1
ATOM 3362 C CA . ASN A 1 426 ? 11.984 -2.547 18.685 1.00 92.50 426 ASN A CA 1
ATOM 3363 C C . ASN A 1 426 ? 13.355 -3.181 18.385 1.00 92.50 426 ASN A C 1
ATOM 3365 O O . ASN A 1 426 ? 13.768 -4.090 19.105 1.00 92.50 426 ASN A O 1
ATOM 3369 N N . GLU A 1 427 ? 14.077 -2.712 17.359 1.00 92.25 427 GLU A N 1
ATOM 3370 C CA . GLU A 1 427 ? 15.456 -3.127 17.044 1.00 92.25 427 GLU A CA 1
ATOM 3371 C C . GLU A 1 427 ? 15.629 -4.656 16.978 1.00 92.25 427 GLU A C 1
ATOM 3373 O O . GLU A 1 427 ? 16.534 -5.221 17.592 1.00 92.25 427 GLU A O 1
ATOM 3378 N N . GLN A 1 428 ? 14.737 -5.337 16.253 1.00 89.38 428 GLN A N 1
ATOM 3379 C CA . GLN A 1 428 ? 14.725 -6.795 16.065 1.00 89.38 428 GLN A CA 1
ATOM 3380 C C . GLN A 1 428 ? 14.392 -7.614 17.325 1.00 89.38 428 GLN A C 1
ATOM 3382 O O . GLN A 1 428 ? 14.473 -8.837 17.277 1.00 89.38 428 GLN A O 1
ATOM 3387 N N . LYS A 1 429 ? 14.001 -6.977 18.441 1.00 89.75 429 LYS A N 1
ATOM 3388 C CA . LYS A 1 429 ? 13.721 -7.658 19.723 1.00 89.75 429 LYS A CA 1
ATOM 3389 C C . LYS A 1 429 ? 12.269 -8.111 19.879 1.00 89.75 429 LYS A C 1
ATOM 3391 O O . LYS A 1 429 ? 11.972 -8.874 20.797 1.00 89.75 429 LYS A O 1
ATOM 3396 N N . SER A 1 430 ? 11.339 -7.577 19.083 1.00 92.38 430 SER A N 1
ATOM 3397 C CA . SER A 1 430 ? 9.919 -7.925 19.192 1.00 92.38 430 SER A CA 1
ATOM 3398 C C . SER A 1 430 ? 9.157 -7.662 17.898 1.00 92.38 430 SER A C 1
ATOM 3400 O O . SER A 1 430 ? 8.619 -6.576 17.694 1.00 92.38 430 SER A O 1
ATOM 3402 N N . ASP A 1 431 ? 9.030 -8.697 17.073 1.00 93.81 431 ASP A N 1
ATOM 3403 C CA . ASP A 1 431 ? 8.255 -8.624 15.833 1.00 93.81 431 ASP A CA 1
ATOM 3404 C C . ASP A 1 431 ? 6.761 -8.385 16.110 1.00 93.81 431 ASP A C 1
ATOM 3406 O O . ASP A 1 431 ? 6.119 -7.640 15.379 1.00 93.81 431 ASP A O 1
ATOM 3410 N N . TYR A 1 432 ? 6.226 -8.928 17.214 1.00 92.44 432 TYR A N 1
ATOM 3411 C CA . TYR A 1 432 ? 4.844 -8.685 17.656 1.00 92.44 432 TYR A CA 1
ATOM 3412 C C . TYR A 1 432 ? 4.532 -7.190 17.807 1.00 92.44 432 TYR A C 1
ATOM 3414 O O . TYR A 1 432 ? 3.492 -6.710 17.365 1.00 92.44 432 TYR A O 1
ATOM 3422 N N . ARG A 1 433 ? 5.433 -6.443 18.457 1.00 91.12 433 ARG A N 1
ATOM 3423 C CA . ARG A 1 433 ? 5.250 -5.004 18.700 1.00 91.12 433 ARG A CA 1
ATOM 3424 C C . ARG A 1 433 ? 5.524 -4.158 17.464 1.00 91.12 433 ARG A C 1
ATOM 3426 O O . ARG A 1 433 ? 5.062 -3.030 17.410 1.00 91.12 433 ARG A O 1
ATOM 3433 N N . ASP A 1 434 ? 6.265 -4.703 16.511 1.00 91.19 434 ASP A N 1
ATOM 3434 C CA . ASP A 1 434 ? 6.608 -4.045 15.255 1.00 91.19 434 ASP A CA 1
ATOM 3435 C C . ASP A 1 434 ? 5.537 -4.267 14.158 1.00 91.19 434 ASP A C 1
ATOM 3437 O O . ASP A 1 434 ? 5.616 -3.659 13.093 1.00 91.19 434 ASP A O 1
ATOM 3441 N N . ASP A 1 435 ? 4.519 -5.107 14.402 1.00 84.25 435 ASP A N 1
ATOM 3442 C CA . ASP A 1 435 ? 3.425 -5.397 13.454 1.00 84.25 435 ASP A CA 1
ATOM 3443 C C . ASP A 1 435 ? 2.400 -4.245 13.327 1.00 84.25 435 ASP A C 1
ATOM 3445 O O . ASP A 1 435 ? 1.826 -4.004 12.266 1.00 84.25 435 ASP A O 1
ATOM 3449 N N . PHE A 1 436 ? 2.184 -3.486 14.404 1.00 68.19 436 PHE A N 1
ATOM 3450 C CA . PHE A 1 436 ? 1.305 -2.313 14.449 1.00 68.19 436 PHE A CA 1
ATOM 3451 C C . PHE A 1 436 ? 2.050 -1.181 15.156 1.00 68.19 436 PHE A C 1
ATOM 3453 O O . PHE A 1 436 ? 2.208 -1.247 16.372 1.00 68.19 436 PHE A O 1
ATOM 3460 N N . MET A 1 437 ? 2.515 -0.190 14.383 1.00 56.16 437 MET A N 1
ATOM 3461 C CA . MET A 1 437 ? 3.284 0.976 14.862 1.00 56.16 437 MET A CA 1
ATOM 3462 C C . MET A 1 437 ? 2.755 1.596 16.160 1.00 56.16 437 MET A C 1
ATOM 3464 O O . MET A 1 437 ? 1.519 1.798 16.260 1.00 56.16 437 MET A O 1
#